Protein 2AUA (pdb70)

Organism: Bacillus cereus (strain ATCC 14579 / DSM 31 / CCUG 7414 / JCM 2152 / NBRC 15305 / NCIMB 9373 / NCTC 2599 / NRRL B-3711) (NCBI:txid226900)

Nearest PDB structures (foldseek):
  2aua-assembly1_A  TM=1.005E+00  e=8.431E-40  Bacillus cereus
  2aua-assembly1_B  TM=9.591E-01  e=1.621E-34  Bacillus cereus
  6d0h-assembly2_C  TM=3.458E-01  e=1.395E+00  Sphingobium sp. YBL2
  4z9d-assembly3_C  TM=3.558E-01  e=2.733E+00  Escherichia coli
  2aua-assembly1_B  TM=1.005E+00  e=6.661E-41  Bacillus cereus

B-factor: mean 50.19, std 7.67, range [24.73, 85.64]

InterPro domains:
  IPR018840 Protein of unknown function DUF2441 [PF10386] (8-194)

CATH classification: 3.20.170.10 (+1 more: 1.10.3800.10)

Radius of gyration: 25.17 Å; Cα contacts (8 Å, |Δi|>4): 762; chains: 2; bounding box: 65×68×76 Å

Structure (mmCIF, N/CA/C/O backbone):
data_2AUA
#
_entry.id   2AUA
#
_cell.length_a   72.222
_cell.length_b   76.640
_cell.length_c   107.503
_cell.angle_alpha   90.00
_cell.angle_beta   90.00
_cell.angle_gamma   90.00
#
_symmetry.space_group_name_H-M   'P 21 21 21'
#
loop_
_entity.id
_entity.type
_entity.pdbx_description
1 polymer 'hypothetical protein'
2 water water
#
loop_
_atom_site.group_PDB
_atom_site.id
_atom_site.type_symbol
_atom_site.label_atom_id
_atom_site.label_alt_id
_atom_site.label_comp_id
_atom_site.label_asym_id
_atom_site.label_entity_id
_atom_site.label_seq_id
_atom_site.pdbx_PDB_ins_code
_atom_site.Cartn_x
_atom_site.Cartn_y
_atom_site.Cartn_z
_atom_site.occupancy
_atom_site.B_iso_or_equiv
_atom_site.auth_seq_id
_atom_site.auth_comp_id
_atom_site.auth_asym_id
_atom_site.auth_atom_id
_atom_site.pdbx_PDB_model_num
ATOM 1 N N . LEU A 1 13 ? -12.694 27.602 31.382 1.00 68.02 -11 LEU A N 1
ATOM 2 C CA . LEU A 1 13 ? -12.839 27.119 32.801 1.00 68.58 -11 LEU A CA 1
ATOM 3 C C . LEU A 1 13 ? -11.814 26.065 33.237 1.00 67.89 -11 LEU A C 1
ATOM 4 O O . LEU A 1 13 ? -11.182 25.406 32.402 1.00 67.73 -11 LEU A O 1
ATOM 9 N N . GLY A 1 14 ? -11.660 25.920 34.555 1.00 67.52 -10 GLY A N 1
ATOM 10 C CA . GLY A 1 14 ? -10.639 25.058 35.140 1.00 67.46 -10 GLY A CA 1
ATOM 11 C C . GLY A 1 14 ? -9.273 25.637 34.811 1.00 67.76 -10 GLY A C 1
ATOM 12 O O . GLY A 1 14 ? -8.244 25.083 35.187 1.00 68.02 -10 GLY A O 1
ATOM 13 N N . THR A 1 15 ? -9.290 26.803 34.170 1.00 67.95 -9 THR A N 1
ATOM 14 C CA . THR A 1 15 ? -8.108 27.445 33.595 1.00 69.04 -9 THR A CA 1
ATOM 15 C C . THR A 1 15 ? -7.540 28.516 34.543 1.00 69.43 -9 THR A C 1
ATOM 16 O O . THR A 1 15 ? -8.205 28.915 35.507 1.00 68.74 -9 THR A O 1
ATOM 20 N N . GLU A 1 16 ? -6.315 28.971 34.287 1.00 70.18 -8 GLU A N 1
ATOM 21 C CA . GLU A 1 16 ? -5.665 29.901 35.220 1.00 71.68 -8 GLU A CA 1
ATOM 22 C C . GLU A 1 16 ? -5.601 31.383 34.851 1.00 72.87 -8 GLU A C 1
ATOM 23 O O . GLU A 1 16 ? -6.105 32.220 35.603 1.00 72.57 -8 GLU A O 1
ATOM 29 N N . ASN A 1 17 ? -4.928 31.724 33.754 1.00 74.90 -7 ASN A N 1
ATOM 30 C CA . ASN A 1 17 ? -4.957 33.108 33.291 1.00 77.41 -7 ASN A CA 1
ATOM 31 C C . ASN A 1 17 ? -6.150 33.391 32.383 1.00 79.01 -7 ASN A C 1
ATOM 32 O O . ASN A 1 17 ? -6.082 33.202 31.168 1.00 79.10 -7 ASN A O 1
ATOM 37 N N . LEU A 1 18 ? -7.266 33.762 33.012 1.00 81.25 -6 LEU A N 1
ATOM 38 C CA . LEU A 1 18 ? -8.497 34.112 32.302 1.00 83.27 -6 LEU A CA 1
ATOM 39 C C .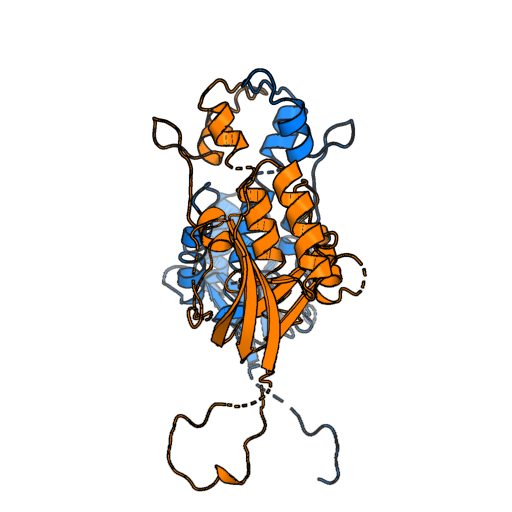 LEU A 1 18 ? -8.428 35.509 31.685 1.00 84.07 -6 LEU A C 1
ATOM 40 O O . LEU A 1 18 ? -9.071 35.770 30.669 1.00 84.59 -6 LEU A O 1
ATOM 45 N N . TYR A 1 19 ? -7.653 36.404 32.300 1.00 84.85 -5 TYR A N 1
ATOM 46 C CA . TYR A 1 19 ? -7.569 37.790 31.836 1.00 85.42 -5 TYR A CA 1
ATOM 47 C C . TYR A 1 19 ? -6.169 38.383 31.989 1.00 85.59 -5 TYR A C 1
ATOM 48 O O . TYR A 1 19 ? -5.946 39.557 31.677 1.00 85.48 -5 TYR A O 1
ATOM 50 N N . ASN A 1 26 ? -9.998 49.577 26.353 1.00 70.65 2 ASN A N 1
ATOM 51 C CA . ASN A 1 26 ? -8.710 49.840 26.995 1.00 70.80 2 ASN A CA 1
ATOM 52 C C . ASN A 1 26 ? -7.611 50.007 25.947 1.00 69.42 2 ASN A C 1
ATOM 53 O O . ASN A 1 26 ? -6.681 50.811 26.114 1.00 70.22 2 ASN A O 1
ATOM 58 N N . GLU A 1 27 ? -7.703 49.199 24.895 1.00 66.84 3 GLU A N 1
ATOM 59 C CA . GLU A 1 27 ? -6.826 49.309 23.745 1.00 64.23 3 GLU A CA 1
ATOM 60 C C . GLU A 1 27 ? -7.658 49.279 22.485 1.00 61.40 3 GLU A C 1
ATOM 61 O O . GLU A 1 27 ? -8.348 48.305 22.219 1.00 60.63 3 GLU A O 1
ATOM 67 N N . THR A 1 28 ? -7.636 50.386 21.752 1.00 58.44 4 THR A N 1
ATOM 68 C CA . THR A 1 28 ? -8.388 50.494 20.514 1.00 54.82 4 THR A CA 1
ATOM 69 C C . THR A 1 28 ? -7.502 50.527 19.283 1.00 51.60 4 THR A C 1
ATOM 70 O O . THR A 1 28 ? -6.288 50.693 19.369 1.00 48.99 4 THR A O 1
ATOM 74 N N . GLU A 1 29 ? -8.145 50.333 18.137 1.00 49.77 5 GLU A N 1
ATOM 75 C CA . GLU A 1 29 ? -7.493 50.390 16.862 1.00 47.91 5 GLU A CA 1
ATOM 76 C C . GLU A 1 29 ? -7.794 51.748 16.267 1.00 47.88 5 GLU A C 1
ATOM 77 O O . GLU A 1 29 ? -8.959 52.174 16.231 1.00 47.52 5 GLU A O 1
ATOM 83 N N . PHE A 1 30 ? -6.755 52.431 15.802 1.00 46.69 6 PHE A N 1
ATOM 84 C CA . PHE A 1 30 ? -6.955 53.743 15.181 1.00 47.21 6 PHE A CA 1
ATOM 85 C C . PHE A 1 30 ? -5.750 54.166 14.345 1.00 46.74 6 PHE A C 1
ATOM 86 O O . PHE A 1 30 ? -4.643 53.652 14.516 1.00 47.29 6 PHE A O 1
ATOM 94 N N . TYR A 1 31 ? -5.962 55.122 13.454 1.00 46.79 7 TYR A N 1
ATOM 95 C CA . TYR A 1 31 ? -4.855 55.714 12.703 1.00 46.64 7 TYR A CA 1
ATOM 96 C C . TYR A 1 31 ? -4.325 57.018 13.325 1.00 47.61 7 TYR A C 1
ATOM 97 O O . TYR A 1 31 ? -5.061 57.767 13.965 1.00 48.97 7 TYR A O 1
ATOM 106 N N . ALA A 1 32 ? -3.048 57.303 13.093 1.00 47.91 8 ALA A N 1
ATOM 107 C CA . ALA A 1 32 ? -2.469 58.576 13.472 1.00 47.51 8 ALA A CA 1
ATOM 108 C C . ALA A 1 32 ? -1.398 58.950 12.446 1.00 47.15 8 ALA A C 1
ATOM 109 O O . ALA A 1 32 ? -1.020 58.139 11.613 1.00 45.76 8 ALA A O 1
ATOM 111 N N . TYR A 1 33 ? -0.973 60.205 12.469 1.00 47.60 9 TYR A N 1
ATOM 112 C CA . TYR A 1 33 ? 0.018 60.709 11.529 1.00 48.58 9 TYR A CA 1
ATOM 113 C C . TYR A 1 33 ? 1.239 61.195 12.285 1.00 48.61 9 TYR A C 1
ATOM 114 O O . TYR A 1 33 ? 1.121 61.734 13.378 1.00 49.00 9 TYR A O 1
ATOM 123 N N . HIS A 1 34 ? 2.415 60.895 11.753 1.00 48.45 10 HIS A N 1
ATOM 124 C CA . HIS A 1 34 ? 3.656 61.160 12.470 1.00 48.25 10 HIS A CA 1
ATOM 125 C C . HIS A 1 34 ? 4.680 61.766 11.534 1.00 47.62 10 HIS A C 1
ATOM 126 O O . HIS A 1 34 ? 4.819 61.348 10.388 1.00 46.77 10 HIS A O 1
ATOM 133 N N . ILE A 1 35 ? 5.329 62.817 12.022 1.00 48.82 11 ILE A N 1
ATOM 134 C CA . ILE A 1 35 ? 6.387 63.526 11.315 1.00 47.78 11 ILE A CA 1
ATOM 135 C C . ILE A 1 35 ? 7.707 62.900 11.707 1.00 47.65 11 ILE A C 1
ATOM 136 O O . ILE A 1 35 ? 8.048 62.867 12.886 1.00 47.92 11 ILE A O 1
ATOM 141 N N . VAL A 1 36 ? 8.415 62.348 10.726 1.00 47.97 12 VAL A N 1
ATOM 142 C CA . VAL A 1 36 ? 9.715 61.717 10.958 1.00 48.01 12 VAL A CA 1
ATOM 143 C C . VAL A 1 36 ? 10.838 62.747 10.827 1.00 49.20 12 VAL A C 1
ATOM 144 O O . VAL A 1 36 ? 10.918 63.460 9.827 1.00 48.67 12 VAL A O 1
ATOM 148 N N . THR A 1 37 ? 11.707 62.814 11.831 1.00 50.33 13 THR A N 1
ATOM 149 C CA . THR A 1 37 ? 12.860 63.716 11.794 1.00 52.03 13 THR A CA 1
ATOM 150 C C . THR A 1 37 ? 14.198 62.995 11.998 1.00 52.86 13 THR A C 1
ATOM 151 O O . THR A 1 37 ? 15.172 63.271 11.302 1.00 52.94 13 THR A O 1
ATOM 155 N N . ARG A 1 38 ? 14.216 62.046 12.930 1.00 54.62 14 ARG A N 1
ATOM 156 C CA . ARG A 1 38 ? 15.436 61.337 13.338 1.00 55.68 14 ARG A CA 1
ATOM 157 C C . ARG A 1 38 ? 15.962 60.411 12.232 1.00 55.75 14 ARG A C 1
ATOM 158 O O . ARG A 1 38 ? 16.967 60.709 11.579 1.00 55.72 14 ARG A O 1
ATOM 166 N N . LYS A 1 39 ? 15.281 59.285 12.032 1.00 55.72 15 LYS A N 1
ATOM 167 C CA . LYS A 1 39 ? 15.691 58.294 11.035 1.00 55.72 15 LYS A CA 1
ATOM 168 C C . LYS A 1 39 ? 14.500 57.770 10.236 1.00 55.58 15 LYS A C 1
ATOM 169 O O . LYS A 1 39 ? 13.458 57.443 10.806 1.00 55.68 15 LYS A O 1
ATOM 175 N N . LYS A 1 40 ? 14.674 57.680 8.919 1.00 55.48 16 LYS A N 1
ATOM 176 C CA . LYS A 1 40 ? 13.611 57.247 8.012 1.00 55.80 16 LYS A CA 1
ATOM 177 C C . LYS A 1 40 ? 12.944 55.920 8.364 1.00 56.05 16 LYS A C 1
ATOM 178 O O . LYS A 1 40 ? 13.608 54.914 8.617 1.00 56.00 16 LYS A O 1
ATOM 192 N N . HIS A 1 42 ? 10.179 52.728 7.437 1.00 53.49 18 HIS A N 1
ATOM 193 C CA . HIS A 1 42 ? 9.702 51.925 6.320 1.00 51.91 18 HIS A CA 1
ATOM 194 C C . HIS A 1 42 ? 8.331 51.343 6.664 1.00 51.31 18 HIS A C 1
ATOM 195 O O . HIS A 1 42 ? 8.002 51.159 7.840 1.00 50.77 18 HIS A O 1
ATOM 202 N N . ILE A 1 43 ? 7.523 51.079 5.640 1.00 50.75 19 ILE A N 1
ATOM 203 C CA . ILE A 1 43 ? 6.209 50.468 5.838 1.00 50.05 19 ILE A CA 1
ATOM 204 C C . ILE A 1 43 ? 6.345 49.090 6.478 1.00 49.61 19 ILE A C 1
ATOM 205 O O . ILE A 1 43 ? 7.184 48.287 6.067 1.00 48.73 19 ILE A O 1
ATOM 210 N N . GLY A 1 44 ? 5.545 48.852 7.516 1.00 49.33 20 GLY A N 1
ATOM 211 C CA . GLY A 1 44 ? 5.544 47.580 8.230 1.00 49.47 20 GLY A CA 1
ATOM 212 C C . GLY A 1 44 ? 6.383 47.619 9.489 1.00 49.69 20 GLY A C 1
ATOM 213 O O . GLY A 1 44 ? 6.498 46.625 10.205 1.00 49.48 20 GLY A O 1
ATOM 214 N N . GLN A 1 45 ? 6.966 48.780 9.759 1.00 50.28 21 GLN A N 1
ATOM 215 C CA . GLN A 1 45 ? 7.838 48.963 10.907 1.00 51.06 21 GLN A CA 1
ATOM 216 C C . GLN A 1 45 ? 7.041 49.063 12.198 1.00 51.70 21 GLN A C 1
ATOM 217 O O . GLN A 1 45 ? 6.028 49.758 12.256 1.00 51.86 21 GLN A O 1
ATOM 231 N N . ILE A 1 47 ? 6.723 50.031 16.288 1.00 54.87 23 ILE A N 1
ATOM 232 C CA . ILE A 1 47 ? 7.233 50.952 17.304 1.00 54.97 23 ILE A CA 1
ATOM 233 C C . ILE A 1 47 ? 6.530 50.662 18.629 1.00 55.02 23 ILE A C 1
ATOM 234 O O . ILE A 1 47 ? 5.396 51.092 18.850 1.00 55.45 23 ILE A O 1
ATOM 239 N N . PRO A 1 48 ? 7.208 49.942 19.517 1.00 54.51 24 PRO A N 1
ATOM 240 C CA . PRO A 1 48 ? 6.575 49.459 20.727 1.00 54.01 24 PRO A CA 1
ATOM 241 C C . PRO A 1 48 ? 6.620 50.431 21.899 1.00 53.64 24 PRO A C 1
ATOM 242 O O . PRO A 1 48 ? 7.695 50.839 22.340 1.00 52.64 24 PRO A O 1
ATOM 246 N N . PHE A 1 49 ? 5.433 50.816 22.355 1.00 53.51 25 PHE A N 1
ATOM 247 C CA . PHE A 1 49 ? 5.263 51.580 23.577 1.00 53.68 25 PHE A CA 1
ATOM 248 C C . PHE A 1 49 ? 4.159 50.911 24.395 1.00 54.29 25 PHE A C 1
ATOM 249 O O . PHE A 1 49 ? 3.200 51.560 24.820 1.00 54.62 25 PHE A O 1
ATOM 257 N N . ASN A 1 50 ? 4.304 49.603 24.607 1.00 54.73 26 ASN A N 1
ATOM 258 C CA . ASN A 1 50 ? 3.322 48.817 25.362 1.00 54.77 26 ASN A CA 1
ATOM 259 C C . ASN A 1 50 ? 3.861 48.322 26.696 1.00 54.72 26 ASN A C 1
ATOM 260 O O . ASN A 1 50 ? 3.104 47.890 27.566 1.00 54.51 26 ASN A O 1
ATOM 265 N N . LYS A 1 51 ? 5.175 48.405 26.865 1.00 55.18 27 LYS A N 1
ATOM 266 C CA . LYS A 1 51 ? 5.813 47.929 28.086 1.00 54.79 27 LYS A CA 1
ATOM 267 C C . LYS A 1 51 ? 6.616 49.031 28.780 1.00 54.50 27 LYS A C 1
ATOM 268 O O . LYS A 1 51 ? 7.689 48.796 29.340 1.00 53.76 27 LYS A O 1
ATOM 274 N N . ASN A 1 52 ? 6.072 50.243 28.721 1.00 54.63 28 ASN A N 1
ATOM 275 C CA . ASN A 1 52 ? 6.637 51.399 29.410 1.00 54.79 28 ASN A CA 1
ATOM 276 C C . ASN A 1 52 ? 8.036 51.777 28.907 1.00 54.24 28 ASN A C 1
ATOM 277 O O . ASN A 1 52 ? 8.869 52.276 29.678 1.00 54.06 28 ASN A O 1
ATOM 282 N N . GLN A 1 53 ? 8.301 51.511 27.625 1.00 53.32 29 GLN A N 1
ATOM 283 C CA . GLN A 1 53 ? 9.586 51.860 27.018 1.00 52.22 29 GLN A CA 1
ATOM 284 C C . GLN A 1 53 ? 9.815 53.366 27.131 1.00 51.86 29 GLN A C 1
ATOM 285 O O . GLN A 1 53 ? 8.877 54.158 26.949 1.00 52.07 29 GLN A O 1
ATOM 291 N N . HIS A 1 54 ? 11.029 53.760 27.511 1.00 50.41 30 HIS A N 1
ATOM 292 C CA . HIS A 1 54 ? 11.359 55.183 27.566 1.00 50.12 30 HIS A CA 1
ATOM 293 C C . HIS A 1 54 ? 11.509 55.740 26.148 1.00 49.48 30 HIS A C 1
ATOM 294 O O . HIS A 1 54 ? 12.020 55.053 25.248 1.00 48.22 30 HIS A O 1
ATOM 301 N N . ASN A 1 55 ? 11.071 56.982 25.961 1.00 47.19 31 ASN A N 1
ATOM 302 C CA . ASN A 1 55 ? 11.249 57.653 24.694 1.00 46.53 31 ASN A CA 1
ATOM 303 C C . ASN A 1 55 ? 12.442 58.639 24.686 1.00 47.71 31 ASN A C 1
ATOM 304 O O . ASN A 1 55 ? 13.188 58.762 25.671 1.00 48.65 31 ASN A O 1
ATOM 309 N N . THR A 1 56 ? 12.629 59.310 23.557 1.00 47.38 32 THR A N 1
ATOM 310 C CA . THR A 1 56 ? 13.700 60.276 23.375 1.00 46.81 32 THR A CA 1
ATOM 311 C C . THR A 1 56 ? 13.583 61.433 24.365 1.00 47.03 32 THR A C 1
ATOM 312 O O . THR A 1 56 ? 14.585 61.891 24.900 1.00 47.55 32 THR A O 1
ATOM 316 N N . LEU A 1 57 ? 12.358 61.856 24.665 1.00 46.91 33 LEU A N 1
ATOM 317 C CA . LEU A 1 57 ? 12.138 62.930 25.625 1.00 47.25 33 LEU A CA 1
ATOM 318 C C . LEU A 1 57 ? 12.648 62.543 27.029 1.00 46.91 33 LEU A C 1
ATOM 319 O O . LEU A 1 57 ? 13.238 63.361 27.748 1.00 46.46 33 LEU A O 1
ATOM 324 N N . TYR A 1 58 ? 12.341 61.324 27.449 1.00 46.26 34 TYR A N 1
ATOM 325 C CA . TYR A 1 58 ? 12.877 60.806 28.693 1.00 46.70 34 TYR A CA 1
ATOM 326 C C . TYR A 1 58 ? 14.421 60.760 28.740 1.00 46.31 34 TYR A C 1
ATOM 327 O O . TYR A 1 58 ? 15.034 61.262 29.679 1.00 45.47 34 TYR A O 1
ATOM 336 N N . HIS A 1 59 ? 15.044 60.146 27.741 1.00 45.85 35 HIS A N 1
ATOM 337 C CA . HIS A 1 59 ? 16.507 60.093 27.708 1.00 47.11 35 HIS A CA 1
ATOM 338 C C . HIS A 1 59 ? 17.126 61.482 27.814 1.00 47.39 35 HIS A C 1
ATOM 339 O O . HIS A 1 59 ? 18.086 61.685 28.572 1.00 47.36 35 HIS A O 1
ATOM 351 N N . PHE A 1 60 ? 16.525 62.447 27.112 1.00 47.67 36 PHE A N 1
ATOM 352 C CA . PHE A 1 60 ? 17.054 63.806 27.044 1.00 48.34 36 PHE A CA 1
ATOM 353 C C . PHE A 1 60 ? 16.951 64.624 28.326 1.00 47.41 36 PHE A C 1
ATOM 354 O O . PHE A 1 60 ? 17.881 65.328 28.690 1.00 48.52 36 PHE A O 1
ATOM 362 N N . PHE A 1 61 ? 15.812 64.584 28.989 1.00 46.14 37 PHE A N 1
ATOM 363 C CA . PHE A 1 61 ? 15.653 65.384 30.199 1.00 45.52 37 PHE A CA 1
ATOM 364 C C . PHE A 1 61 ? 15.989 64.630 31.485 1.00 45.49 37 PHE A C 1
ATOM 365 O O . PHE A 1 61 ? 16.341 65.262 32.481 1.00 46.10 37 PHE A O 1
ATOM 373 N N . PHE A 1 62 ? 15.908 63.295 31.460 1.00 43.76 38 PHE A N 1
ATOM 374 C CA . PHE A 1 62 ? 16.178 62.473 32.661 1.00 44.80 38 PHE A CA 1
ATOM 375 C C . PHE A 1 62 ? 17.576 61.827 32.738 1.00 45.36 38 PHE A C 1
ATOM 376 O O . PHE A 1 62 ? 18.056 61.553 33.810 1.00 45.38 38 PHE A O 1
ATOM 384 N N . GLU A 1 63 ? 18.207 61.552 31.612 1.00 48.00 39 GLU A N 1
ATOM 385 C CA . GLU A 1 63 ? 19.478 60.827 31.650 1.00 51.63 39 GLU A CA 1
ATOM 386 C C . GLU A 1 63 ? 20.724 61.662 31.393 1.00 52.51 39 GLU A C 1
ATOM 387 O O . GLU A 1 63 ? 21.755 61.446 32.029 1.00 53.15 39 GLU A O 1
ATOM 393 N N . ARG A 1 64 ? 20.642 62.598 30.462 1.00 53.27 40 ARG A N 1
ATOM 394 C CA A ARG A 1 64 ? 21.821 63.380 30.136 0.50 54.59 40 ARG A CA 1
ATOM 395 C CA B ARG A 1 64 ? 21.785 63.435 30.106 0.50 54.36 40 ARG A CA 1
ATOM 396 C C . ARG A 1 64 ? 22.122 64.394 31.238 1.00 54.92 40 ARG A C 1
ATOM 397 O O . ARG A 1 64 ? 21.282 64.662 32.114 1.00 55.61 40 ARG A O 1
ATOM 412 N N . GLU A 1 65 ? 23.347 64.899 31.226 1.00 55.07 41 GLU A N 1
ATOM 413 C CA . GLU A 1 65 ? 23.761 65.940 32.152 1.00 55.36 41 GLU A CA 1
ATOM 414 C C . GLU A 1 65 ? 24.984 66.623 31.574 1.00 54.90 41 GLU A C 1
ATOM 415 O O . GLU A 1 65 ? 25.585 66.110 30.639 1.00 54.50 41 GLU A O 1
ATOM 421 N N . GLN A 1 66 ? 25.296 67.809 32.096 1.00 54.80 42 GLN A N 1
ATOM 422 C CA . GLN A 1 66 ? 26.485 68.560 31.721 1.00 54.13 42 GLN A CA 1
ATOM 423 C C . GLN A 1 66 ? 27.278 68.817 32.993 1.00 52.22 42 GLN A C 1
ATOM 424 O O . GLN A 1 66 ? 26.714 69.134 34.038 1.00 52.55 42 GLN A O 1
ATOM 430 N N . LEU A 1 67 ? 28.589 68.650 32.924 1.00 49.96 43 LEU A N 1
ATOM 431 C CA . LEU A 1 67 ? 29.421 68.872 34.090 1.00 48.31 43 LEU A CA 1
ATOM 432 C C . LEU A 1 67 ? 30.519 69.800 33.651 1.00 47.66 43 LEU A C 1
ATOM 433 O O . LEU A 1 67 ? 30.793 69.914 32.458 1.00 49.00 43 LEU A O 1
ATOM 438 N N . ASN A 1 68 ? 31.125 70.521 34.579 1.00 46.63 44 ASN A N 1
ATOM 439 C CA . ASN A 1 68 ? 32.287 71.320 34.183 1.00 44.65 44 ASN A CA 1
ATOM 440 C C . ASN A 1 68 ? 33.488 70.377 34.017 1.00 44.69 44 ASN A C 1
ATOM 441 O O . ASN A 1 68 ? 33.341 69.153 34.172 1.00 44.84 44 ASN A O 1
ATOM 446 N N . ALA A 1 69 ? 34.640 70.927 33.651 1.00 45.01 45 ALA A N 1
ATOM 447 C CA . ALA A 1 69 ? 35.877 70.151 33.458 1.00 45.61 45 ALA A CA 1
ATOM 448 C C . ALA A 1 69 ? 36.352 69.343 34.684 1.00 45.58 45 ALA A C 1
ATOM 449 O O . ALA A 1 69 ? 37.134 68.404 34.541 1.00 45.81 45 ALA A O 1
ATOM 451 N N . ASN A 1 70 ? 35.902 69.726 35.874 1.00 45.12 46 ASN A N 1
ATOM 452 C CA . ASN A 1 70 ? 36.292 69.045 37.108 1.00 45.72 46 ASN A CA 1
ATOM 453 C C . ASN A 1 70 ? 35.287 67.976 37.535 1.00 45.50 46 ASN A C 1
ATOM 454 O O . ASN A 1 70 ? 35.461 67.333 38.569 1.00 45.25 46 ASN A O 1
ATOM 459 N N . GLY A 1 71 ? 34.226 67.832 36.740 1.00 45.12 47 GLY A N 1
ATOM 460 C CA . GLY A 1 71 ? 33.183 66.834 36.958 1.00 44.48 47 GLY A CA 1
ATOM 461 C C . GLY A 1 71 ? 32.103 67.283 37.917 1.00 44.05 47 GLY A C 1
ATOM 462 O O . GLY A 1 71 ? 31.476 66.464 38.575 1.00 43.58 47 GLY A O 1
ATOM 463 N N . GLU A 1 72 ? 31.926 68.590 38.054 1.00 43.47 48 GLU A N 1
ATOM 464 C CA . GLU A 1 72 ? 30.919 69.106 38.967 1.00 42.75 48 GLU A CA 1
ATOM 465 C C . GLU A 1 72 ? 29.644 69.490 38.222 1.00 43.22 48 GLU A C 1
ATOM 466 O O . GLU A 1 72 ? 29.696 70.005 37.094 1.00 43.37 48 GLU A O 1
ATOM 472 N N . ASP A 1 73 ? 28.502 69.264 38.865 1.00 44.10 49 ASP A N 1
ATOM 473 C CA . ASP A 1 73 ? 27.217 69.629 38.282 1.00 44.88 49 ASP A CA 1
ATOM 474 C C . ASP A 1 73 ? 26.779 70.997 38.774 1.00 44.57 49 ASP A C 1
ATOM 475 O O . ASP A 1 73 ? 27.424 71.571 39.660 1.00 44.57 49 ASP A O 1
ATOM 480 N N . GLY A 1 74 ? 25.681 71.509 38.210 1.00 44.16 50 GLY A N 1
ATOM 481 C CA . GLY A 1 74 ? 25.173 72.840 38.560 1.00 42.72 50 GLY A CA 1
ATOM 482 C C . GLY A 1 74 ? 24.978 73.094 40.041 1.00 43.53 50 GLY A C 1
ATOM 483 O O . GLY A 1 74 ? 25.312 74.173 40.535 1.00 43.86 50 GLY A O 1
ATOM 484 N N . ILE A 1 75 ? 24.424 72.108 40.755 1.00 44.42 51 ILE A N 1
ATOM 485 C CA . ILE A 1 75 ? 24.170 72.234 42.185 1.00 43.79 51 ILE A CA 1
ATOM 486 C C . ILE A 1 75 ? 25.485 72.399 42.933 1.00 42.87 51 ILE A C 1
ATOM 487 O O . ILE A 1 75 ? 25.604 73.244 43.813 1.00 42.15 51 ILE A O 1
ATOM 492 N N . GLN A 1 76 ? 26.467 71.577 42.569 1.00 43.56 52 GLN A N 1
ATOM 493 C CA . GLN A 1 76 ? 27.786 71.576 43.209 1.00 42.63 52 GLN A CA 1
ATOM 494 C C . GLN A 1 76 ? 28.509 72.895 42.983 1.00 42.54 52 GLN A C 1
ATOM 495 O O . GLN A 1 76 ? 29.069 73.474 43.918 1.00 42.85 52 GLN A O 1
ATOM 501 N N . ILE A 1 77 ? 28.496 73.365 41.738 1.00 42.91 53 ILE A N 1
ATOM 502 C CA . ILE A 1 77 ? 29.088 74.655 41.370 1.00 43.10 53 ILE A CA 1
ATOM 503 C C . ILE A 1 77 ? 28.430 75.846 42.086 1.00 44.06 53 ILE A C 1
ATOM 504 O O . ILE A 1 77 ? 29.128 76.709 42.597 1.00 42.46 53 ILE A O 1
ATOM 509 N N . LEU A 1 78 ? 27.095 75.888 42.123 1.00 45.02 54 LEU A N 1
ATOM 510 C CA . LEU A 1 78 ? 26.378 76.961 42.832 1.00 46.68 54 LEU A CA 1
ATOM 511 C C . LEU A 1 78 ? 26.742 77.037 44.308 1.00 47.21 54 LEU A C 1
ATOM 512 O O . LEU A 1 78 ? 26.977 78.119 44.851 1.00 47.54 54 LEU A O 1
ATOM 517 N N . ASN A 1 79 ? 26.765 75.886 44.963 1.00 48.26 55 ASN A N 1
ATOM 518 C CA . ASN A 1 79 ? 27.113 75.831 46.380 1.00 49.23 55 ASN A CA 1
ATOM 519 C C . ASN A 1 79 ? 28.585 76.099 46.681 1.00 49.37 55 ASN A C 1
ATOM 520 O O . ASN A 1 79 ? 28.911 76.619 47.754 1.00 50.27 55 ASN A O 1
ATOM 525 N N . ASN A 1 80 ? 29.480 75.721 45.762 1.00 49.30 56 ASN A N 1
ATOM 526 C CA . ASN A 1 80 ? 30.914 76.031 45.910 1.00 48.30 56 ASN A CA 1
ATOM 527 C C . ASN A 1 80 ? 31.172 77.514 45.803 1.00 47.51 56 ASN A C 1
ATOM 528 O O . ASN A 1 80 ? 32.163 78.005 46.318 1.00 47.80 56 ASN A O 1
ATOM 533 N N . HIS A 1 81 ? 30.311 78.213 45.076 1.00 47.79 57 HIS A N 1
ATOM 534 C CA . HIS A 1 81 ? 30.537 79.622 44.779 1.00 48.61 57 HIS A CA 1
ATOM 535 C C . HIS A 1 81 ? 29.716 80.594 45.616 1.00 49.18 57 HIS A C 1
ATOM 536 O O . HIS A 1 81 ? 29.953 81.798 45.598 1.00 48.98 57 HIS A O 1
ATOM 543 N N . TYR A 1 82 ? 28.740 80.075 46.346 1.00 50.40 58 TYR A N 1
ATOM 544 C CA . TYR A 1 82 ? 27.939 80.935 47.193 1.00 51.17 58 TYR A CA 1
ATOM 545 C C . TYR A 1 82 ? 28.689 81.177 48.491 1.00 51.99 58 TYR A C 1
ATOM 546 O O . TYR A 1 82 ? 28.701 80.341 49.384 1.00 51.29 58 TYR A O 1
ATOM 555 N N . LYS A 1 83 ? 29.340 82.324 48.567 1.00 54.44 59 LYS A N 1
ATOM 556 C CA . LYS A 1 83 ? 30.142 82.673 49.726 1.00 57.55 59 LYS A CA 1
ATOM 557 C C . LYS A 1 83 ? 30.140 84.175 49.868 1.00 57.68 59 LYS A C 1
ATOM 558 O O . LYS A 1 83 ? 30.201 84.898 48.868 1.00 57.79 59 LYS A O 1
ATOM 564 N N . ASN A 1 84 ? 30.039 84.635 51.114 1.00 58.79 60 ASN A N 1
ATOM 565 C CA . ASN A 1 84 ? 29.927 86.058 51.408 1.00 59.28 60 ASN A CA 1
ATOM 566 C C . ASN A 1 84 ? 28.678 86.634 50.760 1.00 58.97 60 ASN A C 1
ATOM 567 O O . ASN A 1 84 ? 28.696 87.738 50.203 1.00 59.03 60 ASN A O 1
ATOM 572 N N . ASP A 1 85 ? 27.597 85.861 50.899 1.00 58.68 61 ASP A N 1
ATOM 573 C CA A ASP A 1 85 ? 26.297 86.129 50.285 0.50 58.35 61 ASP A CA 1
ATOM 574 C CA B ASP A 1 85 ? 26.290 86.174 50.312 0.50 58.56 61 ASP A CA 1
ATOM 575 C C . ASP A 1 85 ? 26.349 86.751 48.887 1.00 58.24 61 ASP A C 1
ATOM 576 O O . ASP A 1 85 ? 25.501 87.557 48.494 1.00 59.10 61 ASP A O 1
ATOM 585 N N . GLU A 1 86 ? 27.325 86.296 48.111 1.00 56.90 62 GLU A N 1
ATOM 586 C CA . GLU A 1 86 ? 27.527 86.754 46.759 1.00 55.11 62 GLU A CA 1
ATOM 587 C C . GLU A 1 86 ? 27.712 85.518 45.901 1.00 53.64 62 GLU A C 1
ATOM 588 O O . GLU A 1 86 ? 28.228 84.513 46.372 1.00 53.74 62 GLU A O 1
ATOM 594 N N . LEU A 1 87 ? 27.276 85.587 44.649 1.00 52.22 63 LEU A N 1
ATOM 595 C CA . LEU A 1 87 ? 27.425 84.481 43.711 1.00 50.74 63 LEU A CA 1
ATOM 596 C C . LEU A 1 87 ? 28.051 84.987 42.396 1.00 51.04 63 LEU A C 1
ATOM 597 O O . LEU A 1 87 ? 27.366 85.581 41.561 1.00 51.46 63 LEU A O 1
ATOM 602 N N . HIS A 1 88 ? 29.369 84.814 42.264 1.00 50.65 64 HIS A N 1
ATOM 603 C CA A HIS A 1 88 ? 30.100 85.223 41.069 0.50 50.33 64 HIS A CA 1
ATOM 604 C CA B HIS A 1 88 ? 30.109 85.224 41.068 0.50 50.18 64 HIS A CA 1
ATOM 605 C C . HIS A 1 88 ? 30.638 84.009 40.321 1.00 49.94 64 HIS A C 1
ATOM 606 O O . HIS A 1 88 ? 31.666 83.438 40.696 1.00 49.94 64 HIS A O 1
ATOM 619 N N . ILE A 1 89 ? 29.940 83.627 39.260 1.00 49.72 65 ILE A N 1
ATOM 620 C CA . ILE A 1 89 ? 30.312 82.480 38.452 1.00 49.71 65 ILE A CA 1
ATOM 621 C C . ILE A 1 89 ? 30.621 82.964 37.039 1.00 49.62 65 ILE A C 1
ATOM 622 O O . ILE A 1 89 ? 30.001 83.915 36.547 1.00 48.83 65 ILE A O 1
ATOM 627 N N . ASN A 1 90 ? 31.556 82.288 36.376 1.00 48.86 66 ASN A N 1
ATOM 628 C CA . ASN A 1 90 ? 31.989 82.700 35.052 1.00 48.93 66 ASN A CA 1
ATOM 629 C C . ASN A 1 90 ? 32.204 81.554 34.080 1.00 48.15 66 ASN A C 1
ATOM 630 O O . ASN A 1 90 ? 32.391 80.419 34.488 1.00 47.72 66 ASN A O 1
ATOM 635 N N . ASN A 1 91 ? 32.165 81.883 32.788 1.00 48.11 67 ASN A N 1
ATOM 636 C CA . ASN A 1 91 ? 32.564 80.978 31.710 1.00 48.13 67 ASN A CA 1
ATOM 637 C C . ASN A 1 91 ? 31.891 79.608 31.744 1.00 47.63 67 ASN A C 1
ATOM 638 O O . ASN A 1 91 ? 30.661 79.513 31.767 1.00 48.01 67 ASN A O 1
ATOM 643 N N . GLU A 1 92 ? 32.688 78.543 31.734 1.00 47.37 68 GLU A N 1
ATOM 644 C CA . GLU A 1 92 ? 32.106 77.206 31.784 1.00 47.66 68 GLU A CA 1
ATOM 645 C C . GLU A 1 92 ? 31.251 76.963 33.020 1.00 45.91 68 GLU A C 1
ATOM 646 O O . GLU A 1 92 ? 30.214 76.323 32.917 1.00 45.73 68 GLU A O 1
ATOM 652 N N . ASN A 1 93 ? 31.706 77.416 34.189 1.00 45.00 69 ASN A N 1
ATOM 653 C CA . ASN A 1 93 ? 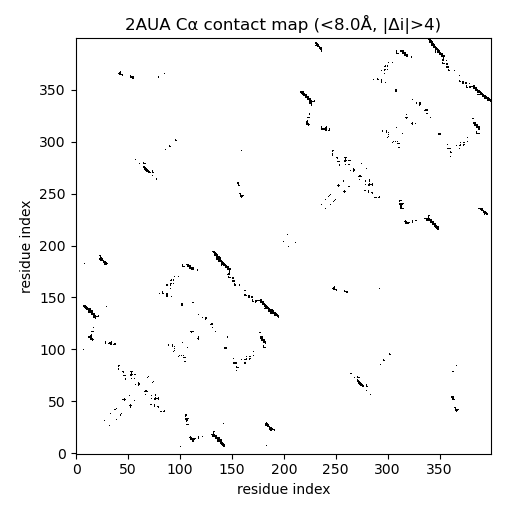30.921 77.259 35.422 1.00 43.73 69 ASN A CA 1
ATOM 654 C C . ASN A 1 93 ? 29.497 77.839 35.336 1.00 43.75 69 ASN A C 1
ATOM 655 O O . ASN A 1 93 ? 28.537 77.146 35.676 1.00 43.69 69 ASN A O 1
ATOM 660 N N . ALA A 1 94 ? 29.373 79.087 34.856 1.00 43.16 70 ALA A N 1
ATOM 661 C CA . ALA A 1 94 ? 28.070 79.727 34.607 1.00 43.27 70 ALA A CA 1
ATOM 662 C C . ALA A 1 94 ? 27.258 78.949 33.567 1.00 44.21 70 ALA A C 1
ATOM 663 O O . ALA A 1 94 ? 26.039 78.764 33.711 1.00 44.18 70 ALA A O 1
ATOM 665 N N . LYS A 1 95 ? 27.934 78.507 32.508 1.00 44.87 71 LYS A N 1
ATOM 666 C CA . LYS A 1 95 ? 27.283 77.719 31.469 1.00 45.56 71 LYS A CA 1
ATOM 667 C C . LYS A 1 95 ? 26.684 76.439 32.023 1.00 44.47 71 LYS A C 1
ATOM 668 O O . LYS A 1 95 ? 25.589 76.042 31.633 1.00 43.41 71 LYS A O 1
ATOM 674 N N . VAL A 1 96 ? 27.430 75.760 32.896 1.00 44.22 72 VAL A N 1
ATOM 675 C CA . VAL A 1 96 ? 26.962 74.508 33.490 1.00 43.37 72 VAL A CA 1
ATOM 676 C C . VAL A 1 96 ? 25.794 74.769 34.447 1.00 43.34 72 VAL A C 1
ATOM 677 O O . VAL A 1 96 ? 24.854 73.995 34.513 1.00 42.65 72 VAL A O 1
ATOM 681 N N . VAL A 1 97 ? 25.869 75.848 35.215 1.00 43.83 73 VAL A N 1
ATOM 682 C CA . VAL A 1 97 ? 24.782 76.170 36.128 1.00 44.57 73 VAL A CA 1
ATOM 683 C C . VAL A 1 97 ? 23.467 76.458 35.379 1.00 45.40 73 VAL A C 1
ATOM 684 O O . VAL A 1 97 ? 22.402 75.930 35.747 1.00 46.56 73 VAL A O 1
ATOM 688 N N . ILE A 1 98 ? 23.543 77.241 34.304 1.00 44.82 74 ILE A N 1
ATOM 689 C CA . ILE A 1 98 ? 22.349 77.607 33.556 1.00 44.50 74 ILE A CA 1
ATOM 690 C C . ILE A 1 98 ? 21.761 76.393 32.844 1.00 45.34 74 ILE A C 1
ATOM 691 O O . ILE A 1 98 ? 20.532 76.152 32.906 1.00 45.07 74 ILE A O 1
ATOM 696 N N . SER A 1 99 ? 22.629 75.610 32.201 1.00 45.34 75 SER A N 1
ATOM 697 C CA . SER A 1 99 ? 22.182 74.409 31.489 1.00 46.89 75 SER A CA 1
ATOM 698 C C . SER A 1 99 ? 21.564 73.466 32.486 1.00 47.52 75 SER A C 1
ATOM 699 O O . SER A 1 99 ? 20.580 72.809 32.179 1.00 49.53 75 SER A O 1
ATOM 702 N N . TYR A 1 100 ? 22.168 73.350 33.663 1.00 46.78 76 TYR A N 1
ATOM 703 C CA . TYR A 1 100 ? 21.604 72.476 34.684 1.00 47.51 76 TYR A CA 1
ATOM 704 C C . TYR A 1 100 ? 20.186 72.933 35.070 1.00 47.34 76 TYR A C 1
ATOM 705 O O . TYR A 1 100 ? 19.285 72.119 35.190 1.00 46.44 76 TYR A O 1
ATOM 722 N N . ASP A 1 102 ? 18.045 74.896 33.302 1.00 48.49 78 ASP A N 1
ATOM 723 C CA . ASP A 1 102 ? 17.147 74.648 32.164 1.00 49.53 78 ASP A CA 1
ATOM 724 C C . ASP A 1 102 ? 16.721 73.184 32.053 1.00 48.01 78 ASP A C 1
ATOM 725 O O . ASP A 1 102 ? 15.560 72.889 31.779 1.00 47.04 78 ASP A O 1
ATOM 730 N N . GLN A 1 103 ? 17.665 72.261 32.191 1.00 48.52 79 GLN A N 1
ATOM 731 C CA . GLN A 1 103 ? 17.320 70.849 32.092 1.00 49.09 79 GLN A CA 1
ATOM 732 C C . GLN A 1 103 ? 16.417 70.386 33.221 1.00 48.32 79 GLN A C 1
ATOM 733 O O . GLN A 1 103 ? 15.469 69.612 33.009 1.00 49.54 79 GLN A O 1
ATOM 739 N N . THR A 1 104 ? 16.741 70.822 34.429 1.00 46.44 80 THR A N 1
ATOM 740 C CA . THR A 1 104 ? 16.047 70.365 35.621 1.00 46.81 80 THR A CA 1
ATOM 741 C C . THR A 1 104 ? 14.622 70.898 35.741 1.00 46.29 80 THR A C 1
ATOM 742 O O . THR A 1 104 ? 13.734 70.182 36.223 1.00 45.19 80 THR A O 1
ATOM 746 N N . ILE A 1 105 ? 14.407 72.150 35.338 1.00 45.10 81 ILE A N 1
ATOM 747 C CA . ILE A 1 105 ? 13.066 72.689 35.371 1.00 47.51 81 ILE A CA 1
ATOM 748 C C . ILE A 1 105 ? 12.182 71.962 34.365 1.00 47.48 81 ILE A C 1
ATOM 749 O O . ILE A 1 105 ? 11.002 71.700 34.630 1.00 47.42 8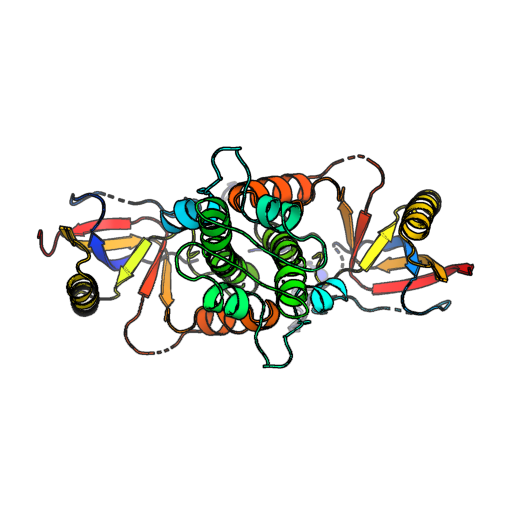1 ILE A O 1
ATOM 754 N N . ARG A 1 106 ? 12.792 71.558 33.258 1.00 47.72 82 ARG A N 1
ATOM 755 C CA . ARG A 1 106 ? 12.113 70.785 32.228 1.00 48.02 82 ARG A CA 1
ATOM 756 C C . ARG A 1 106 ? 11.895 69.347 32.676 1.00 47.42 82 ARG A C 1
ATOM 757 O O . ARG A 1 106 ? 10.862 68.785 32.387 1.00 46.99 82 ARG A O 1
ATOM 765 N N . ALA A 1 107 ? 12.867 68.742 33.371 1.00 46.55 83 ALA A N 1
ATOM 766 C CA . ALA A 1 107 ? 12.658 67.417 33.955 1.00 44.96 83 ALA A CA 1
ATOM 767 C C . ALA A 1 107 ? 11.572 67.432 35.032 1.00 44.62 83 ALA A C 1
ATOM 768 O O . ALA A 1 107 ? 10.760 66.495 35.117 1.00 42.86 83 ALA A O 1
ATOM 770 N N . ALA A 1 108 ? 11.575 68.476 35.869 1.00 44.25 84 ALA A N 1
ATOM 771 C CA . ALA A 1 108 ? 10.559 68.628 36.904 1.00 43.99 84 ALA A CA 1
ATOM 772 C C . ALA A 1 108 ? 9.182 68.721 36.282 1.00 45.18 84 ALA A C 1
ATOM 773 O O . ALA A 1 108 ? 8.230 68.144 36.793 1.00 46.90 84 ALA A O 1
ATOM 775 N N . ARG A 1 109 ? 9.075 69.451 35.179 1.00 46.98 85 ARG A N 1
ATOM 776 C CA . ARG A 1 109 ? 7.827 69.554 34.435 1.00 48.20 85 ARG A CA 1
ATOM 777 C C . ARG A 1 109 ? 7.263 68.182 34.093 1.00 48.09 85 ARG A C 1
ATOM 778 O O . ARG A 1 109 ? 6.104 67.905 34.398 1.00 48.58 85 ARG A O 1
ATOM 786 N N . GLU A 1 110 ? 8.064 67.361 33.399 1.00 47.13 86 GLU A N 1
ATOM 787 C CA . GLU A 1 110 ? 7.655 66.025 33.012 1.00 47.80 86 GLU A CA 1
ATOM 788 C C . GLU A 1 110 ? 7.364 65.105 34.199 1.00 48.36 86 GLU A C 1
ATOM 789 O O . GLU A 1 110 ? 6.423 64.325 34.142 1.00 47.60 86 GLU A O 1
ATOM 795 N N . THR A 1 111 ? 8.118 65.263 35.296 1.00 47.95 87 THR A N 1
ATOM 796 C CA . THR A 1 111 ? 7.915 64.463 36.510 1.00 46.22 87 THR A CA 1
ATOM 797 C C . THR A 1 111 ? 6.586 64.799 37.218 1.00 46.32 87 THR A C 1
ATOM 798 O O . THR A 1 111 ? 5.856 63.897 37.637 1.00 46.39 87 THR A O 1
ATOM 802 N N . ILE A 1 112 ? 6.279 66.093 37.339 1.00 46.52 88 ILE A N 1
ATOM 803 C CA . ILE A 1 112 ? 5.011 66.563 37.901 1.00 45.80 88 ILE A CA 1
ATOM 804 C C . ILE A 1 112 ? 3.822 66.124 37.052 1.00 46.27 88 ILE A C 1
ATOM 805 O O . ILE A 1 112 ? 2.840 65.633 37.575 1.00 47.19 88 ILE A O 1
ATOM 810 N N . VAL A 1 113 ? 3.918 66.328 35.743 1.00 45.75 89 VAL A N 1
ATOM 811 C CA . VAL A 1 113 ? 2.898 65.880 34.799 1.00 45.87 89 VAL A CA 1
ATOM 812 C C . VAL A 1 113 ? 2.679 64.358 34.857 1.00 44.73 89 VAL A C 1
ATOM 813 O O . VAL A 1 113 ? 1.541 63.901 34.842 1.00 45.45 89 VAL A O 1
ATOM 817 N N . GLU A 1 114 ? 3.754 63.591 35.005 1.00 43.62 90 GLU A N 1
ATOM 818 C CA . GLU A 1 114 ? 3.661 62.152 35.072 1.00 43.98 90 GLU A CA 1
ATOM 819 C C . GLU A 1 114 ? 3.029 61.733 36.390 1.00 46.24 90 GLU A C 1
ATOM 820 O O . GLU A 1 114 ? 2.127 60.891 36.425 1.00 47.45 90 GLU A O 1
ATOM 834 N N . VAL A 1 116 ? 0.901 63.527 38.112 1.00 46.16 92 VAL A N 1
ATOM 835 C CA . VAL A 1 116 ? -0.522 63.838 37.991 1.00 45.07 92 VAL A CA 1
ATOM 836 C C . VAL A 1 116 ? -1.294 62.783 37.166 1.00 45.66 92 VAL A C 1
ATOM 837 O O . VAL A 1 116 ? -2.364 62.328 37.553 1.00 46.17 92 VAL A O 1
ATOM 841 N N . ARG A 1 117 ? -0.686 62.309 36.091 1.00 46.49 93 ARG A N 1
ATOM 842 C CA . ARG A 1 117 ? -1.298 61.292 35.264 1.00 4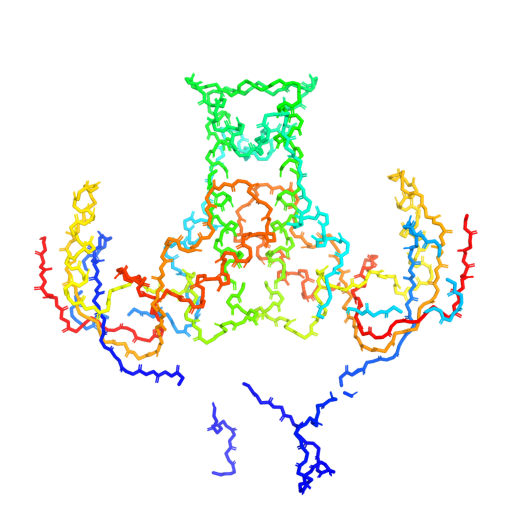4.80 93 ARG A CA 1
ATOM 843 C C . ARG A 1 117 ? -1.496 60.025 36.082 1.00 44.88 93 ARG A C 1
ATOM 844 O O . ARG A 1 117 ? -2.566 59.438 36.063 1.00 43.36 93 ARG A O 1
ATOM 852 N N . LEU A 1 118 ? -0.492 59.640 36.864 1.00 45.59 94 LEU A N 1
ATOM 853 C CA . LEU A 1 118 ? -0.629 58.444 37.691 1.00 47.93 94 LEU A CA 1
ATOM 854 C C . LEU A 1 118 ? -1.721 58.574 38.761 1.00 49.55 94 LEU A C 1
ATOM 855 O O . LEU A 1 118 ? -2.400 57.597 39.082 1.00 50.14 94 LEU A O 1
ATOM 860 N N . GLN A 1 119 ? -1.893 59.784 39.296 1.00 50.42 95 GLN A N 1
ATOM 861 C CA . GLN A 1 119 ? -2.921 60.061 40.282 1.00 52.21 95 GLN A CA 1
ATOM 862 C C . GLN A 1 119 ? -4.352 60.101 39.735 1.00 52.26 95 GLN A C 1
ATOM 863 O O . GLN A 1 119 ? -5.272 59.620 40.376 1.00 51.28 95 GLN A O 1
ATOM 869 N N . GLU A 1 120 ? -4.551 60.783 38.612 1.00 52.95 96 GLU A N 1
ATOM 870 C CA . GLU A 1 120 ? -5.908 61.111 38.187 1.00 54.10 96 GLU A CA 1
ATOM 871 C C . GLU A 1 120 ? -6.255 60.709 36.772 1.00 53.45 96 GLU A C 1
ATOM 872 O O . GLU A 1 120 ? -7.424 60.731 36.417 1.00 53.64 96 GLU A O 1
ATOM 878 N N . PHE A 1 121 ? -5.254 60.398 35.954 1.00 52.63 97 PHE A N 1
ATOM 879 C CA . PHE A 1 121 ? -5.504 60.043 34.554 1.00 52.61 97 PHE A CA 1
ATOM 880 C C . PHE A 1 121 ? -4.699 58.825 34.102 1.00 52.19 97 PHE A C 1
ATOM 881 O O . PHE A 1 121 ? -4.151 58.833 33.002 1.00 51.93 97 PHE A O 1
ATOM 889 N N . PRO A 1 122 ? -4.699 57.761 34.909 1.00 51.52 98 PRO A N 1
ATOM 890 C CA . PRO A 1 122 ? -3.877 56.574 34.639 1.00 52.11 98 PRO A CA 1
ATOM 891 C C . PRO A 1 122 ? -4.194 55.869 33.316 1.00 52.86 98 PRO A C 1
ATOM 892 O O . PRO A 1 122 ? -3.417 55.033 32.867 1.00 52.39 98 PRO A O 1
ATOM 896 N N . GLU A 1 123 ? -5.323 56.203 32.707 1.00 53.55 99 GLU A N 1
ATOM 897 C CA . GLU A 1 123 ? -5.698 55.615 31.424 1.00 55.08 99 GLU A CA 1
ATOM 898 C C . GLU A 1 123 ? -4.944 56.190 30.208 1.00 53.95 99 GLU A C 1
ATOM 899 O O . GLU A 1 123 ? -4.906 55.563 29.157 1.00 55.14 99 GLU A O 1
ATOM 905 N N . TYR A 1 124 ? -4.336 57.364 30.341 1.00 52.60 100 TYR A N 1
ATOM 906 C CA . TYR A 1 124 ? -3.686 57.979 29.192 1.00 51.35 100 TYR A CA 1
ATOM 907 C C . TYR A 1 124 ? -2.247 57.542 29.045 1.00 50.42 100 TYR A C 1
ATOM 908 O O . TYR A 1 124 ? -1.625 57.132 30.014 1.00 50.25 100 TYR A O 1
ATOM 917 N N . PRO A 1 125 ? -1.714 57.619 27.825 1.00 49.74 101 PRO A N 1
ATOM 918 C CA . PRO A 1 125 ? -0.289 57.330 27.600 1.00 48.62 101 PRO A CA 1
ATOM 919 C C . PRO A 1 125 ? 0.584 58.296 28.400 1.00 47.00 101 PRO A C 1
ATOM 920 O O . PRO A 1 125 ? 0.214 59.448 28.603 1.00 44.76 101 PRO A O 1
ATOM 924 N N . SER A 1 126 ? 1.706 57.790 28.894 1.00 46.68 102 SER A N 1
ATOM 925 C CA . SER A 1 126 ? 2.701 58.611 29.559 1.00 46.13 102 SER A CA 1
ATOM 926 C C . SER A 1 126 ? 3.467 59.421 28.520 1.00 45.87 102 SER A C 1
ATOM 927 O O . SER A 1 126 ? 3.862 58.879 27.500 1.00 44.91 102 SER A O 1
ATOM 930 N N . ARG A 1 127 ? 3.751 60.690 28.826 1.00 47.08 103 ARG A N 1
ATOM 931 C CA . ARG A 1 127 ? 4.583 61.531 27.954 1.00 47.40 103 ARG A CA 1
ATOM 932 C C . ARG A 1 127 ? 6.039 61.051 27.884 1.00 47.56 103 ARG A C 1
ATOM 933 O O . ARG A 1 127 ? 6.808 61.497 27.015 1.00 47.91 103 ARG A O 1
ATOM 941 N N . LEU A 1 128 ? 6.384 60.129 28.784 1.00 46.19 104 LEU A N 1
ATOM 942 C CA . LEU A 1 128 ? 7.726 59.548 28.885 1.00 46.62 104 LEU A CA 1
ATOM 943 C C . LEU A 1 128 ? 7.802 58.198 28.175 1.00 45.74 104 LEU A C 1
ATOM 944 O O . LEU A 1 128 ? 8.874 57.641 27.969 1.00 44.89 104 LEU A O 1
ATOM 949 N N . SER A 1 129 ? 6.665 57.713 27.709 1.00 46.23 105 SER A N 1
ATOM 950 C CA . SER A 1 129 ? 6.627 56.368 27.144 1.00 47.94 105 SER A CA 1
ATOM 951 C C . SER A 1 129 ? 5.582 56.353 26.031 1.00 47.54 105 SER A C 1
ATOM 952 O O . SER A 1 129 ? 4.553 55.668 26.113 1.00 47.99 105 SER A O 1
ATOM 955 N N . CYS A 1 130 ? 5.788 57.233 25.059 1.00 46.47 106 CYS A N 1
ATOM 956 C CA . CYS A 1 130 ? 4.849 57.369 23.974 1.00 45.34 106 CYS A CA 1
ATOM 957 C C . CYS A 1 130 ? 5.538 57.906 22.722 1.00 45.77 106 CYS A C 1
ATOM 958 O O . CYS A 1 130 ? 6.696 58.387 22.756 1.00 42.20 106 CYS A O 1
ATOM 961 N N . LEU A 1 131 ? 4.797 57.812 21.621 1.00 45.37 107 LEU A N 1
ATOM 962 C CA . LEU A 1 131 ? 5.172 58.466 20.392 1.00 47.04 107 LEU A CA 1
ATOM 963 C C . LEU A 1 131 ? 4.292 59.723 20.273 1.00 46.43 107 LEU A C 1
ATOM 964 O O . LEU A 1 131 ? 3.135 59.716 20.695 1.00 45.89 107 LEU A O 1
ATOM 969 N N . TYR A 1 132 ? 4.864 60.808 19.759 1.00 46.91 108 TYR A N 1
ATOM 970 C CA . TYR A 1 132 ? 4.124 62.043 19.514 1.00 47.84 108 TYR A CA 1
ATOM 971 C C . TYR A 1 132 ? 3.648 62.119 18.066 1.00 48.40 108 TYR A C 1
ATOM 972 O O . TYR A 1 132 ? 4.442 62.006 17.125 1.00 48.97 108 TYR A O 1
ATOM 981 N N . ALA A 1 133 ? 2.350 62.338 17.886 1.00 48.65 109 ALA A N 1
ATOM 982 C CA . ALA A 1 133 ? 1.756 62.280 16.555 1.00 47.64 109 ALA A CA 1
ATOM 983 C C . ALA A 1 133 ? 0.658 63.296 16.390 1.00 47.58 109 ALA A C 1
ATOM 984 O O . ALA A 1 133 ? 0.359 64.050 17.312 1.00 48.79 109 ALA A O 1
ATOM 986 N N . ALA A 1 134 ? 0.042 63.307 15.211 1.00 48.05 110 ALA A N 1
ATOM 987 C CA . ALA A 1 134 ? -1.058 64.201 14.935 1.00 47.93 110 ALA A CA 1
ATOM 988 C C . ALA A 1 134 ? -2.298 63.367 14.639 1.00 49.29 110 ALA A C 1
ATOM 989 O O . ALA A 1 134 ? -2.193 62.235 14.169 1.00 48.86 110 ALA A O 1
ATOM 991 N N . LYS A 1 135 ? -3.468 63.945 14.896 1.00 50.64 111 LYS A N 1
ATOM 992 C CA . LYS A 1 135 ? -4.740 63.257 14.728 1.00 53.42 111 LYS A CA 1
ATOM 993 C C . LYS A 1 135 ? -5.117 63.066 13.263 1.00 53.09 111 LYS A C 1
ATOM 994 O O . LYS A 1 135 ? -5.841 62.143 12.921 1.00 53.57 111 LYS A O 1
ATOM 1000 N N . SER A 1 136 ? -4.637 63.946 12.392 1.00 53.54 112 SER A N 1
ATOM 1001 C CA . SER A 1 136 ? -4.961 63.833 10.977 1.00 52.61 112 SER A CA 1
ATOM 1002 C C . SER A 1 136 ? -3.788 64.286 10.112 1.00 52.87 112 SER A C 1
ATOM 1003 O O . SER A 1 136 ? -2.778 64.797 10.630 1.00 52.79 112 SER A O 1
ATOM 1006 N N . TYR A 1 137 ? -3.904 64.030 8.811 1.00 52.39 113 TYR A N 1
ATOM 1007 C CA . TYR A 1 137 ? -2.905 64.448 7.839 1.00 53.10 113 TYR A CA 1
ATOM 1008 C C . TYR A 1 137 ? -2.834 65.967 7.775 1.00 53.55 113 TYR A C 1
ATOM 1009 O O . TYR A 1 137 ? -1.751 66.537 7.682 1.00 53.84 113 TYR A O 1
ATOM 1018 N N . GLU A 1 138 ? -4.000 66.608 7.781 1.00 53.73 114 GLU A N 1
ATOM 1019 C CA . GLU A 1 138 ? -4.086 68.063 7.813 1.00 53.58 114 GLU A CA 1
ATOM 1020 C C . GLU A 1 138 ? -3.298 68.625 8.996 1.00 52.62 114 GLU A C 1
ATOM 1021 O O . GLU A 1 138 ? -2.552 69.594 8.851 1.00 53.11 114 GLU A O 1
ATOM 1027 N N . ASP A 1 139 ? -3.457 68.000 10.156 1.00 51.57 115 ASP A N 1
ATOM 1028 C CA . ASP A 1 139 ? -2.748 68.412 11.367 1.00 51.44 115 ASP A CA 1
ATOM 1029 C C . ASP A 1 139 ? -1.245 68.171 11.259 1.00 51.28 115 ASP A C 1
ATOM 1030 O O . ASP A 1 139 ? -0.449 68.990 11.705 1.00 51.25 115 ASP A O 1
ATOM 1035 N N . ALA A 1 140 ? -0.870 67.050 10.652 1.00 51.35 116 ALA A N 1
ATOM 1036 C CA . ALA A 1 140 ? 0.532 66.744 10.412 1.00 51.22 116 ALA A CA 1
ATOM 1037 C C . ALA A 1 140 ? 1.157 67.834 9.537 1.00 50.91 116 ALA A C 1
ATOM 1038 O O . ALA A 1 140 ? 2.285 68.262 9.782 1.00 50.60 116 ALA A O 1
ATOM 1040 N N . LEU A 1 141 ? 0.397 68.300 8.546 1.00 50.87 117 LEU A N 1
ATOM 1041 C CA . LEU A 1 141 ? 0.833 69.365 7.632 1.00 50.94 117 LEU A CA 1
ATOM 1042 C C . LEU A 1 141 ? 1.035 70.705 8.342 1.00 50.69 117 LEU A C 1
ATOM 1043 O O . LEU A 1 141 ? 1.938 71.469 8.002 1.00 50.38 117 LEU A O 1
ATOM 1048 N N . LYS A 1 142 ? 0.156 70.999 9.297 1.00 51.09 118 LYS A N 1
ATOM 1049 C CA . LYS A 1 142 ? 0.269 72.192 10.130 1.00 50.80 118 LYS A CA 1
ATOM 1050 C C . LYS A 1 142 ? 1.485 72.093 11.051 1.00 49.88 118 LYS A C 1
ATOM 1051 O O . LYS A 1 142 ? 2.189 73.068 11.259 1.00 50.19 118 LYS A O 1
ATOM 1057 N N . TRP A 1 143 ? 1.716 70.919 11.622 1.00 50.00 119 TRP A N 1
ATOM 1058 C CA . TRP A 1 143 ? 2.905 70.721 12.457 1.00 49.60 119 TRP A CA 1
ATOM 1059 C C . TRP A 1 143 ? 4.173 70.881 11.607 1.00 49.05 119 TRP A C 1
ATOM 1060 O O . TRP A 1 143 ? 5.155 71.488 12.038 1.00 47.95 119 TRP A O 1
ATOM 1071 N N . LYS A 1 144 ? 4.121 70.346 10.390 1.00 48.63 120 LYS A N 1
ATOM 1072 C CA . LYS A 1 144 ? 5.224 70.431 9.436 1.00 48.85 120 LYS A CA 1
ATOM 1073 C C . LYS A 1 144 ? 5.542 71.887 9.098 1.00 47.93 120 LYS A C 1
ATOM 1074 O O . LYS A 1 144 ? 6.711 72.272 9.006 1.00 48.06 120 LYS A O 1
ATOM 1080 N N . ALA A 1 145 ? 4.503 72.701 8.937 1.00 47.44 121 ALA A N 1
ATOM 1081 C CA . ALA A 1 145 ? 4.687 74.116 8.632 1.00 47.57 121 ALA A CA 1
ATOM 1082 C C . ALA A 1 145 ? 5.385 74.856 9.777 1.00 47.84 121 ALA A C 1
ATOM 1083 O O . ALA A 1 145 ? 6.084 75.850 9.552 1.00 47.17 121 ALA A O 1
ATOM 1085 N N . LEU A 1 146 ? 5.197 74.369 11.003 1.00 48.15 122 LEU A N 1
ATOM 1086 C CA . LEU A 1 146 ? 5.843 74.976 12.173 1.00 48.47 122 LEU A CA 1
ATOM 1087 C C . LEU A 1 146 ? 7.315 74.568 12.265 1.00 48.15 122 LEU A C 1
ATOM 1088 O O . LEU A 1 146 ? 8.174 75.403 12.521 1.00 48.68 122 LEU A O 1
ATOM 1093 N N . PHE A 1 147 ? 7.591 73.278 12.082 1.00 48.00 123 PHE A N 1
ATOM 1094 C CA . PHE A 1 147 ? 8.955 72.761 12.025 1.00 47.85 123 PHE A CA 1
ATOM 1095 C C . PHE A 1 147 ? 9.766 73.523 10.986 1.00 47.00 123 PHE A C 1
ATOM 1096 O O . PHE A 1 147 ? 10.917 73.874 11.234 1.00 46.88 123 PHE A O 1
ATOM 1104 N N . ASP A 1 148 ? 9.171 73.734 9.809 1.00 46.17 124 ASP A N 1
ATOM 1105 C CA . ASP A 1 148 ? 9.827 74.454 8.710 1.00 44.99 124 ASP A CA 1
ATOM 1106 C C . ASP A 1 148 ? 10.147 75.895 9.069 1.00 44.92 124 ASP A C 1
ATOM 1107 O O . ASP A 1 148 ? 11.240 76.389 8.762 1.00 44.73 124 ASP A O 1
ATOM 1112 N N . SER A 1 149 ? 9.201 76.577 9.710 1.00 44.45 125 SER A N 1
ATOM 1113 C CA . SER A 1 149 ? 9.430 77.976 10.086 1.00 44.66 125 SER A CA 1
ATOM 1114 C C . SER A 1 149 ? 10.493 78.067 11.184 1.00 44.54 125 SER A C 1
ATOM 1115 O O . SER A 1 149 ? 10.967 79.150 11.498 1.00 43.47 125 SER A O 1
ATOM 1118 N N . TYR A 1 150 ? 10.839 76.915 11.765 1.00 44.89 126 TYR A N 1
ATOM 1119 C CA . TYR A 1 150 ? 11.905 76.808 12.764 1.00 45.60 126 TYR A CA 1
ATOM 1120 C C . TYR A 1 150 ? 13.179 76.174 12.201 1.00 45.64 126 TYR A C 1
ATOM 1121 O O . TYR A 1 150 ? 14.178 76.053 12.908 1.00 45.39 126 TYR A O 1
ATOM 1130 N N . ASN A 1 151 ? 13.150 75.818 10.915 1.00 45.72 127 ASN A N 1
ATOM 1131 C CA . ASN A 1 151 ? 14.276 75.143 10.256 1.00 45.51 127 ASN A CA 1
ATOM 1132 C C . ASN A 1 151 ? 14.564 73.744 10.817 1.00 45.95 127 ASN A C 1
ATOM 1133 O O . ASN A 1 151 ? 15.699 73.265 10.799 1.00 45.42 127 ASN A O 1
ATOM 1138 N N . ARG A 1 152 ? 13.517 73.097 11.314 1.00 46.64 128 ARG A N 1
ATOM 1139 C CA . ARG A 1 152 ? 13.613 71.720 11.785 1.00 48.47 128 ARG A CA 1
ATOM 1140 C C . ARG A 1 152 ? 13.433 70.769 10.605 1.00 47.82 128 ARG A C 1
ATOM 1141 O O . ARG A 1 152 ? 12.404 70.804 9.923 1.00 48.38 128 ARG A O 1
ATOM 1149 N N . GLU A 1 153 ? 14.463 69.965 10.340 1.00 47.39 129 GLU A N 1
ATOM 1150 C CA . GLU A 1 153 ? 14.453 69.002 9.233 1.00 46.75 129 GLU A CA 1
ATOM 1151 C C . GLU A 1 153 ? 13.352 67.956 9.427 1.00 46.20 129 GLU A C 1
ATOM 1152 O O . GLU A 1 153 ? 13.187 67.413 10.519 1.00 46.42 129 GLU A O 1
ATOM 1158 N N . VAL A 1 154 ? 12.587 67.717 8.365 1.00 45.25 130 VAL A N 1
ATOM 1159 C CA . VAL A 1 154 ? 11.527 66.721 8.339 1.00 44.05 130 VAL A CA 1
ATOM 1160 C C . VAL A 1 154 ? 11.838 65.749 7.206 1.00 43.82 130 VAL A C 1
ATOM 1161 O O . VAL A 1 154 ? 12.008 66.160 6.062 1.00 43.72 130 VAL A O 1
ATOM 1165 N N . LEU A 1 155 ? 11.903 64.458 7.516 1.00 43.34 131 LEU A N 1
ATOM 1166 C CA . LEU A 1 155 ? 12.256 63.467 6.506 1.00 42.86 131 LEU A CA 1
ATOM 1167 C C . LEU A 1 155 ? 11.026 62.913 5.797 1.00 42.73 131 LEU A C 1
ATOM 1168 O O . LEU A 1 155 ? 11.027 62.736 4.577 1.00 42.83 131 LEU A O 1
ATOM 1173 N N . GLN A 1 156 ? 9.978 62.641 6.567 1.00 42.09 132 GLN A N 1
ATOM 1174 C CA . GLN A 1 156 ? 8.736 62.115 6.013 1.00 41.68 132 GLN A CA 1
ATOM 1175 C C . GLN A 1 156 ? 7.526 62.623 6.790 1.00 41.22 132 GLN A C 1
ATOM 1176 O O . GLN A 1 156 ? 7.665 63.181 7.878 1.00 40.04 132 GLN A O 1
ATOM 1182 N N . ILE A 1 157 ? 6.340 62.426 6.223 1.00 41.44 133 ILE A N 1
ATOM 1183 C CA . ILE A 1 157 ? 5.126 62.278 7.018 1.00 41.19 133 ILE A CA 1
ATOM 1184 C C . ILE A 1 157 ? 4.474 60.921 6.779 1.00 41.42 133 ILE A C 1
ATOM 1185 O O . ILE A 1 157 ? 4.266 60.513 5.636 1.00 40.64 133 ILE A O 1
ATOM 1190 N N . VAL A 1 158 ? 4.152 60.225 7.865 1.00 41.50 134 VAL A N 1
ATOM 1191 C CA . VAL A 1 158 ? 3.793 58.814 7.792 1.00 41.02 134 VAL A CA 1
ATOM 1192 C C . VAL A 1 158 ? 2.447 58.552 8.459 1.00 41.69 134 VAL A C 1
ATOM 1193 O O . VAL A 1 158 ? 2.041 59.278 9.366 1.00 42.79 134 VAL A O 1
ATOM 1197 N N . LYS A 1 159 ? 1.760 57.509 8.004 1.00 41.90 135 LYS A N 1
ATOM 1198 C CA . LYS A 1 159 ? 0.498 57.118 8.588 1.00 41.05 135 LYS A CA 1
ATOM 1199 C C . LYS A 1 159 ? 0.791 55.879 9.415 1.00 41.18 135 LYS A C 1
ATOM 1200 O O . LYS A 1 159 ? 1.552 55.004 9.004 1.00 40.10 135 LYS A O 1
ATOM 1206 N N . LEU A 1 160 ? 0.189 55.829 10.593 1.00 42.20 136 LEU A N 1
ATOM 1207 C CA . LEU A 1 160 ? 0.420 54.760 11.545 1.00 43.23 136 LEU A CA 1
ATOM 1208 C C . LEU A 1 160 ? -0.898 54.111 11.868 1.00 43.89 136 LEU A C 1
ATOM 1209 O O . LEU A 1 160 ? -1.933 54.777 11.928 1.00 44.73 136 LEU A O 1
ATOM 1214 N N . ARG A 1 161 ? -0.859 52.804 12.070 1.00 44.70 137 ARG A N 1
ATOM 1215 C CA . ARG A 1 161 ? -1.995 52.115 12.637 1.00 45.47 137 ARG A CA 1
ATOM 1216 C C . ARG A 1 161 ? -1.617 51.710 14.050 1.00 45.02 137 ARG A C 1
ATOM 1217 O O . ARG A 1 161 ? -0.588 51.076 14.265 1.00 45.35 137 ARG A O 1
ATOM 1225 N N . VAL A 1 162 ? -2.461 52.091 14.999 1.00 44.20 138 VAL A N 1
ATOM 1226 C CA . VAL A 1 162 ? -2.197 51.861 16.395 1.00 43.32 138 VAL A CA 1
ATOM 1227 C C . VAL A 1 162 ? -3.200 50.883 17.019 1.00 43.98 138 VAL A C 1
ATOM 1228 O O . VAL A 1 162 ? -4.394 50.862 16.661 1.00 44.05 138 VAL A O 1
ATOM 1232 N N . ILE A 1 163 ? -2.677 50.004 17.872 1.00 44.24 139 ILE A N 1
ATOM 1233 C CA . ILE A 1 163 ? -3.496 49.194 18.762 1.00 44.05 139 ILE A CA 1
ATOM 1234 C C . ILE A 1 163 ? -3.010 49.540 20.149 1.00 44.84 139 ILE A C 1
ATOM 1235 O O . ILE A 1 163 ? -1.935 49.111 20.573 1.00 45.16 139 ILE A O 1
ATOM 1240 N N . GLY A 1 164 ? -3.748 50.428 20.805 1.00 44.22 140 GLY A N 1
ATOM 1241 C CA . GLY A 1 164 ? -3.354 50.933 22.095 1.00 45.73 140 GLY A CA 1
ATOM 1242 C C . GLY A 1 164 ? -4.213 52.114 22.494 1.00 46.99 140 GLY A C 1
ATOM 1243 O O . GLY A 1 164 ? -5.444 52.057 22.413 1.00 46.76 140 GLY A O 1
ATOM 1244 N N . SER A 1 165 ? -3.575 53.181 22.956 1.00 47.32 141 SER A N 1
ATOM 1245 C CA . SER A 1 165 ? -4.340 54.340 23.383 1.00 49.52 141 SER A CA 1
ATOM 1246 C C . SER A 1 165 ? -3.719 55.675 22.985 1.00 49.65 141 SER A C 1
ATOM 1247 O O . SER A 1 165 ? -2.561 55.749 22.545 1.00 50.33 141 SER A O 1
ATOM 1250 N N . SER A 1 166 ? -4.524 56.725 23.076 1.00 49.84 142 SER A N 1
ATOM 1251 C CA . SER A 1 166 ? -4.079 58.049 22.708 1.00 49.42 142 SER A CA 1
ATOM 1252 C C . SER A 1 166 ? -4.586 59.102 23.679 1.00 48.66 142 SER A C 1
ATOM 1253 O O . SER A 1 166 ? -5.502 58.854 24.458 1.00 48.21 142 SER A O 1
ATOM 1256 N N . PHE A 1 167 ? -3.921 60.258 23.671 1.00 48.25 143 PHE A N 1
ATOM 1257 C CA . PHE A 1 167 ? -4.403 61.439 24.372 1.00 47.13 143 PHE A CA 1
ATOM 1258 C C . PHE A 1 167 ? -4.092 62.637 23.507 1.00 48.56 143 PHE A C 1
ATOM 1259 O O . PHE A 1 167 ? -2.942 62.825 23.119 1.00 49.19 143 PHE A O 1
ATOM 1267 N N . GLU A 1 168 ? -5.113 63.450 23.227 1.00 49.66 144 GLU A N 1
ATOM 1268 C CA . GLU A 1 168 ? -4.953 64.733 22.536 1.00 49.96 144 GLU A CA 1
ATOM 1269 C C . GLU A 1 168 ? -4.664 65.835 23.528 1.00 49.91 144 GLU A C 1
ATOM 1270 O O . GLU A 1 168 ? -5.561 66.262 24.254 1.00 50.20 144 GLU A O 1
ATOM 1276 N N . GLY A 1 169 ? -3.445 66.361 23.494 1.00 48.98 145 GLY A N 1
ATOM 1277 C CA . GLY A 1 169 ? -3.055 67.363 24.451 1.00 48.46 145 GLY A CA 1
ATOM 1278 C C . GLY A 1 169 ? -2.763 68.720 23.855 1.00 48.77 145 GLY A C 1
ATOM 1279 O O . GLY A 1 169 ? -2.461 68.847 22.665 1.00 49.21 145 GLY A O 1
ATOM 1280 N N . ASP A 1 170 ? -2.882 69.739 24.696 1.00 47.48 146 ASP A N 1
ATOM 1281 C CA . ASP A 1 170 ? -2.506 71.081 24.336 1.00 46.70 146 ASP A CA 1
ATOM 1282 C C . ASP A 1 170 ? -1.251 71.441 25.128 1.00 46.60 146 ASP A C 1
ATOM 1283 O O . ASP A 1 170 ? -1.312 71.711 26.328 1.00 45.68 146 ASP A O 1
ATOM 1288 N N . GLY A 1 171 ? -0.114 71.412 24.434 1.00 47.75 147 GLY A N 1
ATOM 1289 C CA . GLY A 1 171 ? 1.193 71.775 24.979 1.00 48.06 147 GLY A CA 1
ATOM 1290 C C . GLY A 1 171 ? 1.203 73.083 25.723 1.00 49.26 147 GLY A C 1
ATOM 1291 O O . GLY A 1 171 ? 2.015 73.284 26.619 1.00 49.47 147 GLY A O 1
ATOM 1292 N N . ASN A 1 172 ? 0.330 73.997 25.306 1.00 51.08 148 ASN A N 1
ATOM 1293 C CA A ASN A 1 172 ? 0.172 75.309 25.937 0.50 50.93 148 ASN A CA 1
ATOM 1294 C CA B ASN A 1 172 ? 0.235 75.298 25.960 0.50 50.66 148 ASN A CA 1
ATOM 1295 C C . ASN A 1 172 ? -0.254 75.186 27.400 1.00 50.55 148 ASN A C 1
ATOM 1296 O O . ASN A 1 172 ? -0.041 76.087 28.181 1.00 51.55 148 ASN A O 1
ATOM 1305 N N . LEU A 1 173 ? -0.886 74.063 27.754 1.00 50.45 149 LEU A N 1
ATOM 1306 C CA . LEU A 1 173 ? -1.400 73.854 29.122 1.00 49.30 149 LEU A CA 1
ATOM 1307 C C . LEU A 1 173 ? -0.390 73.232 30.093 1.00 48.67 149 LEU A C 1
ATOM 1308 O O . LEU A 1 173 ? -0.607 73.214 31.311 1.00 48.67 149 LEU A O 1
ATOM 1313 N N . LEU A 1 174 ? 0.712 72.723 29.561 1.00 47.67 150 LEU A N 1
ATOM 1314 C CA . LEU A 1 174 ? 1.777 72.196 30.396 1.00 47.75 150 LEU A CA 1
ATOM 1315 C C . LEU A 1 174 ? 2.385 73.298 31.263 1.00 47.33 150 LEU A C 1
ATOM 1316 O O . LEU A 1 174 ? 2.389 74.458 30.866 1.00 46.43 150 LEU A O 1
ATOM 1321 N N . PRO A 1 175 ? 2.907 72.919 32.435 1.00 47.59 151 PRO A N 1
ATOM 1322 C CA . PRO A 1 175 ? 3.699 73.820 33.267 1.00 47.50 151 PRO A CA 1
ATOM 1323 C C . PRO A 1 175 ? 4.821 74.446 32.433 1.00 49.41 151 PRO A C 1
ATOM 1324 O O . PRO A 1 175 ? 5.260 73.859 31.428 1.00 49.51 151 PRO A O 1
ATOM 1328 N N . LYS A 1 176 ? 5.257 75.638 32.838 1.00 50.96 152 LYS A N 1
ATOM 1329 C CA . LYS A 1 176 ? 6.232 76.406 32.073 1.00 51.79 152 LYS A CA 1
ATOM 1330 C C . LYS A 1 176 ? 7.610 76.226 32.676 1.00 51.19 152 LYS A C 1
ATOM 1331 O O . LYS A 1 176 ? 7.760 75.604 33.725 1.00 51.53 152 LYS A O 1
ATOM 1337 N N . GLU A 1 177 ? 8.596 76.847 32.045 1.00 49.24 153 GLU A N 1
ATOM 1338 C CA . GLU A 1 177 ? 9.961 76.767 32.492 1.00 49.27 153 GLU A CA 1
ATOM 1339 C C . GLU A 1 177 ? 10.272 77.964 33.406 1.00 47.43 153 GLU A C 1
ATOM 1340 O O . GLU A 1 177 ? 11.335 78.575 33.332 1.00 47.30 153 GLU A O 1
ATOM 1346 N N . ASP A 1 178 ? 9.315 78.295 34.265 1.00 45.68 154 ASP A N 1
ATOM 1347 C CA . ASP A 1 178 ? 9.447 79.387 35.207 1.00 44.02 154 ASP A CA 1
ATOM 1348 C C . ASP A 1 178 ? 9.600 78.799 36.606 1.00 42.37 154 ASP A C 1
ATOM 1349 O O . ASP A 1 178 ? 9.514 77.600 36.773 1.00 43.11 154 ASP A O 1
ATOM 1354 N N . GLY A 1 179 ? 9.893 79.628 37.595 1.00 41.43 155 GLY A N 1
ATOM 1355 C CA . GLY A 1 179 ? 10.133 79.126 38.927 1.00 40.75 155 GLY A CA 1
ATOM 1356 C C . GLY A 1 179 ? 8.961 79.200 39.879 1.00 41.33 155 GLY A C 1
ATOM 1357 O O . GLY A 1 179 ? 9.165 79.426 41.062 1.00 42.43 155 GLY A O 1
ATOM 1358 N N . ILE A 1 180 ? 7.731 79.030 39.391 1.00 40.56 156 ILE A N 1
ATOM 1359 C CA . ILE A 1 180 ? 6.591 79.079 40.300 1.00 40.07 156 ILE A CA 1
ATOM 1360 C C . ILE A 1 180 ? 6.560 77.807 41.175 1.00 41.08 156 ILE A C 1
ATOM 1361 O O . ILE A 1 180 ? 7.215 76.787 40.848 1.00 39.77 156 ILE A O 1
ATOM 1366 N N . PRO A 1 181 ? 5.838 77.882 42.304 1.00 40.75 157 PRO A N 1
ATOM 1367 C CA . PRO A 1 181 ? 5.700 76.735 43.208 1.00 39.63 157 PRO A CA 1
ATOM 1368 C C . PRO A 1 181 ? 5.200 75.465 42.505 1.00 40.02 157 PRO A C 1
ATOM 1369 O O . PRO A 1 181 ? 4.380 75.528 41.582 1.00 39.49 157 PRO A O 1
ATOM 1373 N N . PHE A 1 182 ? 5.765 74.329 42.898 1.00 40.66 158 PHE A N 1
ATOM 1374 C CA . PHE A 1 182 ? 5.346 73.027 42.372 1.00 40.42 158 PHE A CA 1
ATOM 1375 C C . PHE A 1 182 ? 3.837 72.785 42.490 1.00 39.15 158 PHE A C 1
ATOM 1376 O O . PHE A 1 182 ? 3.249 72.151 41.625 1.00 39.69 158 PHE A O 1
ATOM 1384 N N . SER A 1 183 ? 3.219 73.230 43.576 1.00 39.90 159 SER A N 1
ATOM 1385 C CA . SER A 1 183 ? 1.762 73.057 43.730 1.00 40.32 159 SER A CA 1
ATOM 1386 C C . SER A 1 183 ? 0.978 73.771 42.625 1.00 40.75 159 SER A C 1
ATOM 1387 O O . SER A 1 183 ? -0.070 73.289 42.183 1.00 40.61 159 SER A O 1
ATOM 1390 N N . GLN A 1 184 ? 1.485 74.917 42.176 1.00 41.06 160 GLN A N 1
ATOM 1391 C CA . GLN A 1 184 ? 0.857 75.599 41.039 1.00 41.38 160 GLN A CA 1
ATOM 1392 C C . GLN A 1 184 ? 1.155 74.848 39.740 1.00 41.03 160 GLN A C 1
ATOM 1393 O O . GLN A 1 184 ? 0.303 74.744 38.882 1.00 42.95 160 GLN A O 1
ATOM 1399 N N . LYS A 1 185 ? 2.328 74.232 39.635 1.00 41.89 161 LYS A N 1
ATOM 1400 C CA . LYS A 1 185 ? 2.664 73.445 38.444 1.00 41.54 161 LYS A CA 1
ATOM 1401 C C . LYS A 1 185 ? 1.790 72.201 38.328 1.00 41.99 161 LYS A C 1
ATOM 1402 O O . LYS A 1 185 ? 1.467 71.759 37.222 1.00 42.88 161 LYS A O 1
ATOM 1408 N N . ILE A 1 186 ? 1.444 71.630 39.478 1.00 42.97 162 ILE A N 1
ATOM 1409 C CA . ILE A 1 186 ? 0.498 70.506 39.600 1.00 42.45 162 ILE A CA 1
ATOM 1410 C C . ILE A 1 186 ? -0.913 70.882 39.106 1.00 43.80 162 ILE A C 1
ATOM 1411 O O . ILE A 1 186 ? -1.571 70.064 38.444 1.00 45.84 162 ILE A O 1
ATOM 1416 N N . GLU A 1 187 ? -1.391 72.083 39.430 1.00 43.68 163 GLU A N 1
ATOM 1417 C CA A GLU A 1 187 ? -2.669 72.574 38.920 0.50 45.52 163 GLU A CA 1
ATOM 1418 C CA B GLU A 1 187 ? -2.676 72.519 38.890 0.50 45.28 163 GLU A CA 1
ATOM 1419 C C . GLU A 1 187 ? -2.611 72.646 37.386 1.00 45.21 163 GLU A C 1
ATOM 1420 O O . GLU A 1 187 ? -3.497 72.177 36.707 1.00 46.46 163 GLU A O 1
ATOM 1431 N N . GLN A 1 188 ? -1.530 73.217 36.862 1.00 45.13 164 GLN A N 1
ATOM 1432 C CA . GLN A 1 188 ? -1.317 73.314 35.408 1.00 44.79 164 GLN A CA 1
ATOM 1433 C C . GLN A 1 188 ? -1.297 71.920 34.717 1.00 45.57 164 GLN A C 1
ATOM 1434 O O . GLN A 1 188 ? -1.936 71.713 33.686 1.00 44.69 164 GLN A O 1
ATOM 1440 N N . ALA A 1 189 ? -0.572 70.960 35.286 1.00 45.60 165 ALA A N 1
ATOM 1441 C CA . ALA A 1 189 ? -0.534 69.613 34.708 1.00 47.12 165 ALA A CA 1
ATOM 1442 C C . ALA A 1 189 ? -1.935 69.002 34.663 1.00 48.64 165 ALA A C 1
ATOM 1443 O O . ALA A 1 189 ? -2.287 68.313 33.716 1.00 50.26 165 ALA A O 1
ATOM 1445 N N . ARG A 1 190 ? -2.715 69.269 35.705 1.00 49.88 166 ARG A N 1
ATOM 1446 C CA . ARG A 1 190 ? -4.098 68.845 35.837 1.00 51.87 166 ARG A CA 1
ATOM 1447 C C . ARG A 1 190 ? -4.954 69.370 34.680 1.00 51.89 166 ARG A C 1
ATOM 1448 O O . ARG A 1 190 ? -5.724 68.622 34.063 1.00 52.14 166 ARG A O 1
ATOM 1456 N N . LYS A 1 191 ? -4.823 70.663 34.394 1.00 51.60 167 LYS A N 1
ATOM 1457 C CA . LYS A 1 191 ? -5.493 71.270 33.238 1.00 50.86 167 LYS A CA 1
ATOM 1458 C C . LYS A 1 191 ? -5.007 70.685 31.922 1.00 49.37 167 LYS A C 1
ATOM 1459 O O . LYS A 1 191 ? -5.760 70.618 30.963 1.00 50.25 167 LYS A O 1
ATOM 1465 N N . TYR A 1 192 ? -3.731 70.319 31.852 1.00 47.60 168 TYR A N 1
ATOM 1466 C CA . TYR A 1 192 ? -3.218 69.694 30.653 1.00 46.05 168 TYR A CA 1
ATOM 1467 C C . TYR A 1 192 ? -3.964 68.384 30.395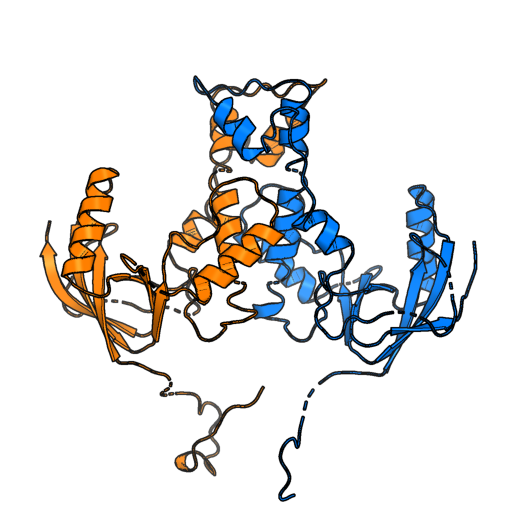 1.00 46.17 168 TYR A C 1
ATOM 1468 O O . TYR A 1 192 ? -4.440 68.136 29.293 1.00 43.88 168 TYR A O 1
ATOM 1477 N N . TRP A 1 193 ? -4.026 67.546 31.424 1.00 46.53 169 TRP A N 1
ATOM 1478 C CA . TRP A 1 193 ? -4.662 66.249 31.313 1.00 48.27 169 TRP A CA 1
ATOM 1479 C C . TRP A 1 193 ? -6.169 66.308 31.121 1.00 49.82 169 TRP A C 1
ATOM 1480 O O . TRP A 1 193 ? -6.712 65.392 30.529 1.00 50.71 169 TRP A O 1
ATOM 1491 N N . LYS A 1 194 ? -6.841 67.337 31.649 1.00 53.51 170 LYS A N 1
ATOM 1492 C CA . LYS A 1 194 ? -8.311 67.516 31.452 1.00 57.88 170 LYS A CA 1
ATOM 1493 C C . LYS A 1 194 ? -8.644 67.817 30.006 1.00 59.82 170 LYS A C 1
ATOM 1494 O O . LYS A 1 194 ? -9.737 67.516 29.535 1.00 61.05 170 LYS A O 1
ATOM 1500 N N . GLY A 1 195 ? -7.716 68.470 29.320 1.00 63.16 171 GLY A N 1
ATOM 1501 C CA . GLY A 1 195 ? -7.859 68.705 27.898 1.00 66.23 171 GLY A CA 1
ATOM 1502 C C . GLY A 1 195 ? -8.359 70.083 27.544 1.00 68.50 171 GLY A C 1
ATOM 1503 O O . GLY A 1 195 ? -9.005 70.759 28.349 1.00 69.06 171 GLY A O 1
ATOM 1504 N N . ASN A 1 196 ? -8.028 70.496 26.326 1.00 70.15 172 ASN A N 1
ATOM 1505 C CA . ASN A 1 196 ? -8.483 71.753 25.751 1.00 71.47 172 ASN A CA 1
ATOM 1506 C C . ASN A 1 196 ? -9.883 71.573 25.178 1.00 71.27 172 ASN A C 1
ATOM 1507 O O . ASN A 1 196 ? -10.095 70.724 24.311 1.00 70.75 172 ASN A O 1
ATOM 1512 N N . ASN A 1 199 ? -8.587 74.708 22.338 1.00 71.32 175 ASN A N 1
ATOM 1513 C CA . ASN A 1 199 ? -8.727 73.491 21.547 1.00 71.20 175 ASN A CA 1
ATOM 1514 C C . ASN A 1 199 ? -7.576 73.306 20.564 1.00 70.62 175 ASN A C 1
ATOM 1515 O O . ASN A 1 199 ? -6.653 72.530 20.813 1.00 70.92 175 ASN A O 1
ATOM 1520 N N . GLU A 1 200 ? -7.637 74.023 19.447 1.00 69.08 176 GLU A N 1
ATOM 1521 C CA . GLU A 1 200 ? -6.433 74.468 18.755 1.00 67.40 176 GLU A CA 1
ATOM 1522 C C . GLU A 1 200 ? -5.869 73.365 17.866 1.00 65.08 176 GLU A C 1
ATOM 1523 O O . GLU A 1 200 ? -6.572 72.818 17.017 1.00 65.08 176 GLU A O 1
ATOM 1529 N N . LEU A 1 201 ? -4.595 73.043 18.068 1.00 61.63 177 LEU A N 1
ATOM 1530 C CA . LEU A 1 201 ? -3.910 72.067 17.229 1.00 58.47 177 LEU A CA 1
ATOM 1531 C C . LEU A 1 201 ? -3.211 71.008 18.075 1.00 57.24 177 LEU A C 1
ATOM 1532 O O . LEU A 1 201 ? -2.094 71.215 18.550 1.00 56.15 177 LEU A O 1
ATOM 1537 N N . PRO A 1 202 ? -3.876 69.872 18.260 1.00 56.05 178 PRO A N 1
ATOM 1538 C CA . PRO A 1 202 ? -3.453 68.889 19.249 1.00 55.27 178 PRO A CA 1
ATOM 1539 C C . PRO A 1 202 ? -2.105 68.203 19.018 1.00 54.88 178 PRO A C 1
ATOM 1540 O O . PRO A 1 202 ? -1.688 67.951 17.877 1.00 54.10 178 PRO A O 1
ATOM 1544 N N . GLU A 1 203 ? -1.447 67.897 20.124 1.00 54.02 179 GLU A N 1
ATOM 1545 C CA . GLU A 1 203 ? -0.320 66.995 20.108 1.00 55.05 179 GLU A CA 1
ATOM 1546 C C . GLU A 1 203 ? -0.846 65.664 20.632 1.00 54.49 179 GLU A C 1
ATOM 1547 O O . GLU A 1 203 ? -1.169 65.553 21.810 1.00 55.04 179 GLU A O 1
ATOM 1553 N N . LEU A 1 204 ? -0.947 64.666 19.761 1.00 53.47 180 LEU A N 1
ATOM 1554 C CA . LEU A 1 204 ? -1.452 63.353 20.159 1.00 53.30 180 LEU A CA 1
ATOM 1555 C C . LEU A 1 204 ? -0.385 62.481 20.851 1.00 52.14 180 LEU A C 1
ATOM 1556 O O . LEU A 1 204 ? 0.666 62.224 20.271 1.00 53.70 180 LEU A O 1
ATOM 1561 N N . LEU A 1 205 ? -0.645 62.047 22.086 1.00 50.36 181 LEU A N 1
ATOM 1562 C CA . LEU A 1 205 ? 0.175 61.009 22.721 1.00 49.25 181 LEU A CA 1
ATOM 1563 C C . LEU A 1 205 ? -0.400 59.667 22.296 1.00 49.64 181 LEU A C 1
ATOM 1564 O O . LEU A 1 205 ? -1.628 59.502 22.272 1.00 49.47 181 LEU A O 1
ATOM 1569 N N . ILE A 1 206 ? 0.470 58.753 21.862 1.00 49.14 182 ILE A N 1
ATOM 1570 C CA . ILE A 1 206 ? 0.051 57.404 21.487 1.00 49.17 182 ILE A CA 1
ATOM 1571 C C . ILE A 1 206 ? 0.971 56.348 22.111 1.00 48.80 182 ILE A C 1
ATOM 1572 O O . ILE A 1 206 ? 2.187 56.541 22.176 1.00 48.64 182 ILE A O 1
ATOM 1577 N N . ASN A 1 207 ? 0.372 55.252 22.591 1.00 48.35 183 ASN A N 1
ATOM 1578 C CA . ASN A 1 207 ? 1.121 54.096 23.069 1.00 48.11 183 ASN A CA 1
ATOM 1579 C C . ASN A 1 207 ? 0.520 52.762 22.575 1.00 47.77 183 ASN A C 1
ATOM 1580 O O . ASN A 1 207 ? -0.462 52.753 21.822 1.00 48.18 183 ASN A O 1
ATOM 1585 N N . GLY A 1 208 ? 1.130 51.651 22.973 1.00 46.12 184 GLY A N 1
ATOM 1586 C CA . GLY A 1 208 ? 0.709 50.321 22.526 1.00 45.59 184 GLY A CA 1
ATOM 1587 C C . GLY A 1 208 ? 1.524 49.870 21.330 1.00 44.51 184 GLY A C 1
ATOM 1588 O O . GLY A 1 208 ? 2.687 50.220 21.211 1.00 45.73 184 GLY A O 1
ATOM 1589 N N . GLU A 1 209 ? 0.921 49.119 20.421 1.00 44.43 185 GLU A N 1
ATOM 1590 C CA A GLU A 1 209 ? 1.640 48.680 19.233 0.50 44.65 185 GLU A CA 1
ATOM 1591 C CA B GLU A 1 209 ? 1.638 48.673 19.226 0.50 44.72 185 GLU A CA 1
ATOM 1592 C C . GLU A 1 209 ? 1.349 49.554 18.013 1.00 44.62 185 GLU A C 1
ATOM 1593 O O . GLU A 1 209 ? 0.199 49.705 17.585 1.00 43.74 185 GLU A O 1
ATOM 1604 N N . ILE A 1 210 ? 2.413 50.138 17.479 1.00 44.17 186 ILE A N 1
ATOM 1605 C CA . ILE A 1 210 ? 2.320 51.098 16.392 1.00 44.87 186 ILE A CA 1
ATOM 1606 C C . ILE A 1 210 ? 3.011 50.594 15.127 1.00 44.64 186 ILE A C 1
ATOM 1607 O O . ILE A 1 210 ? 4.191 50.249 15.146 1.00 44.59 186 ILE A O 1
ATOM 1612 N N . GLU A 1 211 ? 2.270 50.588 14.027 1.00 44.86 187 GLU A N 1
ATOM 1613 C CA . GLU A 1 211 ? 2.794 50.153 12.746 1.00 44.47 187 GLU A CA 1
ATOM 1614 C C . GLU A 1 211 ? 2.760 51.280 11.723 1.00 44.49 187 GLU A C 1
ATOM 1615 O O . GLU A 1 211 ? 1.797 52.043 11.655 1.00 44.78 187 GLU A O 1
ATOM 1621 N N . VAL A 1 212 ? 3.833 51.408 10.953 1.00 44.81 188 VAL A N 1
ATOM 1622 C CA . VAL A 1 212 ? 3.860 52.350 9.846 1.00 45.16 188 VAL A CA 1
ATOM 1623 C C . VAL A 1 212 ? 3.149 51.675 8.676 1.00 45.87 188 VAL A C 1
ATOM 1624 O O . VAL A 1 212 ? 3.650 50.690 8.129 1.00 46.20 188 VAL A O 1
ATOM 1628 N N . VAL A 1 213 ? 1.978 52.184 8.307 1.00 46.58 189 VAL A N 1
ATOM 1629 C CA . VAL A 1 213 ? 1.195 51.566 7.236 1.00 47.74 189 VAL A CA 1
ATOM 1630 C C . VAL A 1 213 ? 1.360 52.285 5.907 1.00 49.32 189 VAL A C 1
ATOM 1631 O O . VAL A 1 213 ? 1.134 51.706 4.837 1.00 49.08 189 VAL A O 1
ATOM 1635 N N . GLU A 1 214 ? 1.798 53.538 5.971 1.00 50.94 190 GLU A N 1
ATOM 1636 C CA . GLU A 1 214 ? 1.946 54.341 4.765 1.00 52.72 190 GLU A CA 1
ATOM 1637 C C . GLU A 1 214 ? 2.940 55.480 4.957 1.00 52.49 190 GLU A C 1
ATOM 1638 O O . GLU A 1 214 ? 2.983 56.108 6.016 1.00 53.18 190 GLU A O 1
ATOM 1644 N N . ILE A 1 215 ? 3.767 55.705 3.943 1.00 52.75 191 ILE A N 1
ATOM 1645 C CA . ILE A 1 215 ? 4.642 56.866 3.898 1.00 53.16 191 ILE A CA 1
ATOM 1646 C C . ILE A 1 215 ? 3.930 57.854 2.987 1.00 53.78 191 ILE A C 1
ATOM 1647 O O . ILE A 1 215 ? 3.931 57.675 1.766 1.00 53.40 191 ILE A O 1
ATOM 1652 N N . ILE A 1 216 ? 3.269 58.852 3.576 1.00 54.15 192 ILE A N 1
ATOM 1653 C CA A ILE A 1 216 ? 2.516 59.823 2.789 0.50 54.58 192 ILE A CA 1
ATOM 1654 C CA B ILE A 1 216 ? 2.514 59.838 2.802 0.50 54.81 192 ILE A CA 1
ATOM 1655 C C . ILE A 1 216 ? 3.436 60.665 1.908 1.00 55.26 192 ILE A C 1
ATOM 1656 O O . ILE A 1 216 ? 3.175 60.841 0.717 1.00 55.68 192 ILE A O 1
ATOM 1665 N N . ASP A 1 217 ? 4.523 61.164 2.478 1.00 55.76 193 ASP A N 1
ATOM 1666 C CA . ASP A 1 217 ? 5.487 61.907 1.679 1.00 57.06 193 ASP A CA 1
ATOM 1667 C C . ASP A 1 217 ? 6.905 61.801 2.224 1.00 57.15 193 ASP A C 1
ATOM 1668 O O . ASP A 1 217 ? 7.123 61.834 3.432 1.00 57.61 193 ASP A O 1
ATOM 1673 N N . ASP A 1 218 ? 7.853 61.599 1.317 1.00 57.63 194 ASP A N 1
ATOM 1674 C CA . ASP A 1 218 ? 9.243 61.363 1.684 1.00 57.84 194 ASP A CA 1
ATOM 1675 C C . ASP A 1 218 ? 10.120 62.544 1.280 1.00 57.66 194 ASP A C 1
ATOM 1676 O O . ASP A 1 218 ? 10.686 62.555 0.184 1.00 58.25 194 ASP A O 1
ATOM 1681 N N . PHE A 1 219 ? 10.233 63.534 2.163 1.00 57.47 195 PHE A N 1
ATOM 1682 C CA . PHE A 1 219 ? 11.059 64.712 1.894 1.00 57.66 195 PHE A CA 1
ATOM 1683 C C . PHE A 1 219 ? 12.544 64.362 1.895 1.00 57.35 195 PHE A C 1
ATOM 1684 O O . PHE A 1 219 ? 13.035 63.702 0.981 1.00 57.09 195 PHE A O 1
ATOM 1692 N N . HIS B 1 4 ? -8.640 47.956 37.746 1.00 68.89 -20 HIS B N 1
ATOM 1693 C CA . HIS B 1 4 ? -8.109 46.782 38.508 1.00 68.57 -20 HIS B CA 1
ATOM 1694 C C . HIS B 1 4 ? -9.226 46.150 39.351 1.00 66.10 -20 HIS B C 1
ATOM 1695 O O . HIS B 1 4 ? -10.323 46.712 39.463 1.00 66.88 -20 HIS B O 1
ATOM 1702 N N . HIS B 1 5 ? -8.952 44.993 39.945 1.00 62.35 -19 HIS B N 1
ATOM 1703 C CA . HIS B 1 5 ? -9.985 44.270 40.674 1.00 58.25 -19 HIS B CA 1
ATOM 1704 C C . HIS B 1 5 ? -9.732 44.073 42.155 1.00 56.47 -19 HIS B C 1
ATOM 1705 O O . HIS B 1 5 ? -8.589 43.947 42.596 1.00 56.88 -19 HIS B O 1
ATOM 1712 N N . HIS B 1 6 ? -10.821 44.065 42.919 1.00 53.73 -18 HIS B N 1
ATOM 1713 C CA . HIS B 1 6 ? -10.760 43.891 44.363 1.00 51.21 -18 HIS B CA 1
ATOM 1714 C C . HIS B 1 6 ? -11.839 42.922 44.812 1.00 49.22 -18 HIS B C 1
ATOM 1715 O O . HIS B 1 6 ? -12.878 42.797 44.175 1.00 48.58 -18 HIS B O 1
ATOM 1722 N N . HIS B 1 7 ? -11.582 42.238 45.922 1.00 47.44 -17 HIS B N 1
ATOM 1723 C CA . HIS B 1 7 ? -12.507 41.238 46.441 1.00 46.03 -17 HIS B CA 1
ATOM 1724 C C . HIS B 1 7 ? -13.641 41.888 47.227 1.00 45.43 -17 HIS B C 1
ATOM 1725 O O . HIS B 1 7 ? -13.407 42.735 48.089 1.00 45.35 -17 HIS B O 1
ATOM 1732 N N . SER B 1 8 ? -14.869 41.485 46.921 1.00 44.34 -16 SER B N 1
ATOM 1733 C CA A SER B 1 8 ? -16.049 41.912 47.673 0.50 44.10 -16 SER B CA 1
ATOM 1734 C CA B SER B 1 8 ? -16.019 41.925 47.698 0.50 44.36 -16 SER B CA 1
ATOM 1735 C C . SER B 1 8 ? -16.434 40.810 48.657 1.00 44.24 -16 SER B C 1
ATOM 1736 O O . SER B 1 8 ? -16.368 39.623 48.314 1.00 44.68 -16 SER B O 1
ATOM 1741 N N . SER B 1 9 ? -16.831 41.186 49.874 1.00 43.89 -15 SER B N 1
ATOM 1742 C CA . SER B 1 9 ? -17.222 40.179 50.861 1.00 44.39 -15 SER B CA 1
ATOM 1743 C C . SER B 1 9 ? -18.644 39.678 50.619 1.00 44.49 -15 SER B C 1
ATOM 1744 O O . SER B 1 9 ? -19.518 40.448 50.233 1.00 44.33 -15 SER B O 1
ATOM 1747 N N . GLY B 1 10 ? -18.839 38.363 50.767 1.00 45.79 -14 GLY B N 1
ATOM 1748 C CA . GLY B 1 10 ? -20.142 37.729 50.542 1.00 46.64 -14 GLY B CA 1
ATOM 1749 C C . GLY B 1 10 ? -21.264 38.432 51.279 1.00 47.76 -14 GLY B C 1
ATOM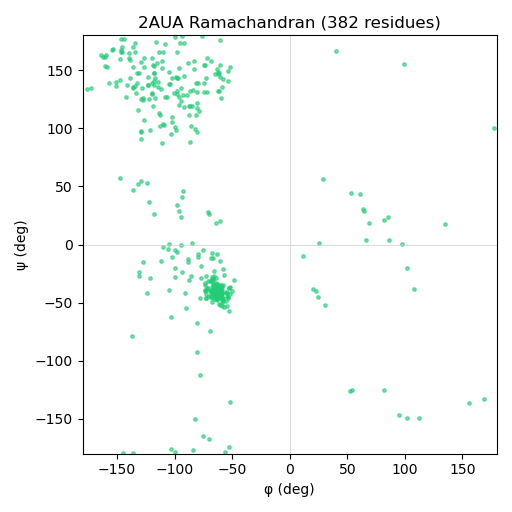 1750 O O . GLY B 1 10 ? -22.348 38.649 50.729 1.00 48.24 -14 GLY B O 1
ATOM 1751 N N . VAL B 1 11 ? -20.968 38.847 52.509 1.00 48.48 -13 VAL B N 1
ATOM 1752 C CA . VAL B 1 11 ? -21.915 39.548 53.363 1.00 48.43 -13 VAL B CA 1
ATOM 1753 C C . VAL B 1 11 ? -22.523 40.758 52.648 1.00 48.94 -13 VAL B C 1
ATOM 1754 O O . VAL B 1 11 ? -23.721 41.005 52.781 1.00 50.28 -13 VAL B O 1
ATOM 1758 N N . ASP B 1 12 ? -21.726 41.466 51.844 1.00 48.69 -12 ASP B N 1
ATOM 1759 C CA . ASP B 1 12 ? -22.197 42.673 51.134 1.00 48.68 -12 ASP B CA 1
ATOM 1760 C C . ASP B 1 12 ? -23.009 42.421 49.855 1.00 49.57 -12 ASP B C 1
ATOM 1761 O O . ASP B 1 12 ? -23.564 43.365 49.280 1.00 50.48 -12 ASP B O 1
ATOM 1766 N N . LEU B 1 13 ? -23.031 41.179 49.377 1.00 49.46 -11 LEU B N 1
ATOM 1767 C CA . LEU B 1 13 ? -23.751 40.854 48.151 1.00 50.10 -11 LEU B CA 1
ATOM 1768 C C . LEU B 1 13 ? -25.263 40.819 48.336 1.00 49.92 -11 LEU B C 1
ATOM 1769 O O . LEU B 1 13 ? -25.782 40.112 49.199 1.00 51.25 -11 LEU B O 1
ATOM 1774 N N . GLY B 1 14 ? -25.976 41.491 47.446 1.00 48.96 -10 GLY B N 1
ATOM 1775 C CA . GLY B 1 14 ? -27.423 41.486 47.515 1.00 47.59 -10 GLY B CA 1
ATOM 1776 C C . GLY B 1 14 ? -27.953 42.767 48.119 1.00 46.81 -10 GLY B C 1
ATOM 1777 O O . GLY B 1 14 ? -29.124 43.081 47.935 1.00 47.01 -10 GLY B O 1
ATOM 1778 N N . THR B 1 15 ? -27.107 43.488 48.859 1.00 45.27 -9 THR B N 1
ATOM 1779 C CA . THR B 1 15 ? -27.494 44.774 49.421 1.00 44.77 -9 THR B CA 1
ATOM 1780 C C . THR B 1 15 ? -27.481 45.740 48.249 1.00 44.16 -9 THR B C 1
ATOM 1781 O O . THR B 1 15 ? -26.819 45.484 47.246 1.00 44.62 -9 THR B O 1
ATOM 1785 N N . GLU B 1 16 ? -28.250 46.811 48.327 1.00 42.96 -8 GLU B N 1
ATOM 1786 C CA . GLU B 1 16 ? -28.347 47.699 47.170 1.00 42.44 -8 GLU B CA 1
ATOM 1787 C C . GLU B 1 16 ? -27.844 49.088 47.483 1.00 42.20 -8 GLU B C 1
ATOM 1788 O O . GLU B 1 16 ? -28.294 50.075 46.898 1.00 42.41 -8 GLU B O 1
ATOM 1794 N N . ASN B 1 17 ? -26.941 49.162 48.457 1.00 42.25 -7 ASN B N 1
ATOM 1795 C CA . ASN B 1 17 ? -26.275 50.403 48.778 1.00 42.20 -7 ASN B CA 1
ATOM 1796 C C . ASN B 1 17 ? -25.069 50.653 47.855 1.00 41.37 -7 ASN B C 1
ATOM 1797 O O . ASN B 1 17 ? -24.570 49.727 47.227 1.00 40.78 -7 ASN B O 1
ATOM 1802 N N . LEU B 1 18 ? -24.659 51.912 47.723 1.00 41.07 -6 LEU B N 1
ATOM 1803 C CA . LEU B 1 18 ? -23.568 52.286 46.806 1.00 40.72 -6 LEU B CA 1
ATOM 1804 C C . LEU B 1 18 ? -22.191 52.252 47.466 1.00 40.44 -6 LEU B C 1
ATOM 1805 O O . LEU B 1 18 ? -21.271 51.633 46.953 1.00 39.24 -6 LEU B O 1
ATOM 1810 N N . TYR B 1 19 ? -22.051 52.969 48.578 1.00 40.89 -5 TYR B N 1
ATOM 1811 C CA . TYR B 1 19 ? -20.795 52.979 49.310 1.00 42.15 -5 TYR B CA 1
ATOM 1812 C C . TYR B 1 19 ? -20.649 51.736 50.208 1.00 44.09 -5 TYR B C 1
ATOM 1813 O O . TYR B 1 19 ? -21.200 51.666 51.302 1.00 45.65 -5 TYR B O 1
ATOM 1822 N N . PHE B 1 20 ? -19.952 50.739 49.693 1.00 46.29 -4 PHE B N 1
ATOM 1823 C CA . PHE B 1 20 ? -19.639 49.528 50.431 1.00 48.29 -4 PHE B CA 1
ATOM 1824 C C . PHE B 1 20 ? -18.134 49.394 50.390 1.00 49.78 -4 PHE B C 1
ATOM 1825 O O . PHE B 1 20 ? -17.619 48.367 49.993 1.00 50.75 -4 PHE B O 1
ATOM 1833 N N . GLN B 1 21 ? -17.423 50.441 50.796 1.00 52.21 -3 GLN B N 1
ATOM 1834 C CA . GLN B 1 21 ? -15.967 50.430 50.663 1.00 54.84 -3 GLN B CA 1
ATOM 1835 C C . GLN B 1 21 ? -15.136 49.663 51.738 1.00 54.68 -3 GLN B C 1
ATOM 1836 O O . GLN B 1 21 ? -14.914 48.463 51.583 1.00 54.62 -3 GLN B O 1
ATOM 1842 N N . SER B 1 22 ? -14.685 50.325 52.805 1.00 56.16 -2 SER B N 1
ATOM 1843 C CA . SER B 1 22 ? -13.910 49.639 53.884 1.00 56.20 -2 SER B CA 1
ATOM 1844 C C . SER B 1 22 ? -12.882 48.601 53.371 1.00 56.64 -2 SER B C 1
ATOM 1845 O O . SER B 1 22 ? -11.714 48.971 53.031 1.00 55.67 -2 SER B O 1
ATOM 1848 N N . ALA B 1 24 ? -10.665 47.543 55.548 1.00 48.31 0 ALA B N 1
ATOM 1849 C CA . ALA B 1 24 ? -10.803 46.783 56.793 1.00 48.37 0 ALA B CA 1
ATOM 1850 C C . ALA B 1 24 ? -9.756 45.685 56.835 1.00 47.78 0 ALA B C 1
ATOM 1851 O O . ALA B 1 24 ? -8.950 45.607 57.755 1.00 47.91 0 ALA B O 1
ATOM 1861 N N . ASN B 1 26 ? -7.242 45.558 55.124 1.00 44.04 2 ASN B N 1
ATOM 1862 C CA . ASN B 1 26 ? -5.943 46.210 54.974 1.00 42.13 2 ASN B CA 1
ATOM 1863 C C . ASN B 1 26 ? -5.517 47.154 56.107 1.00 40.42 2 ASN B C 1
ATOM 1864 O O . ASN B 1 26 ? -4.381 47.632 56.118 1.00 40.00 2 ASN B O 1
ATOM 1869 N N . GLU B 1 27 ? -6.432 47.457 57.028 1.00 39.10 3 GLU B N 1
ATOM 1870 C CA A GLU B 1 27 ? -6.182 48.276 58.227 0.50 38.55 3 GLU B CA 1
ATOM 1871 C CA B GLU B 1 27 ? -6.052 48.323 58.123 0.50 38.47 3 GLU B CA 1
ATOM 1872 C C . GLU B 1 27 ? -5.196 47.573 59.143 1.00 37.87 3 GLU B C 1
ATOM 1873 O O . GLU B 1 27 ? -5.228 46.344 59.241 1.00 36.94 3 GLU B O 1
ATOM 1884 N N . THR B 1 28 ? -4.274 48.312 59.746 1.00 37.21 4 THR B N 1
ATOM 1885 C CA . THR B 1 28 ? -3.573 47.815 60.920 1.00 37.18 4 THR B CA 1
ATOM 1886 C C . THR B 1 28 ? -3.815 48.709 62.126 1.00 37.91 4 THR B C 1
ATOM 1887 O O . THR B 1 28 ? -4.216 49.864 61.986 1.00 37.48 4 THR B O 1
ATOM 1891 N N . GLU B 1 29 ? -3.573 48.164 63.311 1.00 39.36 5 GLU B N 1
ATOM 1892 C CA . GLU B 1 29 ? -3.683 48.925 64.526 1.00 40.41 5 GLU B CA 1
ATOM 1893 C C . GLU B 1 29 ? -2.375 48.678 65.242 1.00 41.55 5 GLU B C 1
ATOM 1894 O O . GLU B 1 29 ? -1.994 47.539 65.491 1.00 41.88 5 GLU B O 1
ATOM 1900 N N . PHE B 1 30 ? -1.691 49.752 65.590 1.00 44.00 6 PHE B N 1
ATOM 1901 C CA . PHE B 1 30 ? -0.369 49.634 66.164 1.00 46.03 6 PHE B CA 1
ATOM 1902 C C . PHE B 1 30 ? -0.022 50.914 66.900 1.00 46.20 6 PHE B C 1
ATOM 1903 O O . PHE B 1 30 ? -0.661 51.949 66.707 1.00 46.61 6 PHE B O 1
ATOM 1911 N N . TYR B 1 31 ? 0.959 50.821 67.787 1.00 46.71 7 TYR B N 1
ATOM 1912 C CA . TYR B 1 31 ? 1.486 51.998 68.443 1.00 46.77 7 TYR B CA 1
ATOM 1913 C C . TYR B 1 31 ? 2.681 52.570 67.655 1.00 47.98 7 TYR B C 1
ATOM 1914 O O . TYR B 1 31 ? 3.394 51.832 66.970 1.00 49.16 7 TYR B O 1
ATOM 1923 N N . ALA B 1 32 ? 2.811 53.896 67.642 1.00 48.11 8 ALA B N 1
ATOM 1924 C CA . ALA B 1 32 ? 4.002 54.543 67.100 1.00 48.03 8 ALA B CA 1
ATOM 1925 C C . ALA B 1 32 ? 4.452 55.674 68.034 1.00 48.19 8 ALA B C 1
ATOM 1926 O O . ALA B 1 32 ? 3.757 55.995 69.001 1.00 46.93 8 ALA B O 1
ATOM 1928 N N . TYR B 1 33 ? 5.641 56.222 67.769 1.00 48.19 9 TYR B N 1
ATOM 1929 C CA . TYR B 1 33 ? 6.219 57.275 68.595 1.00 48.91 9 TYR B CA 1
ATOM 1930 C C . TYR B 1 33 ? 6.532 58.518 67.756 1.00 49.74 9 TYR B C 1
ATOM 1931 O O . TYR B 1 33 ? 6.984 58.417 66.615 1.00 50.63 9 TYR B O 1
ATOM 1940 N N . HIS B 1 34 ? 6.214 59.683 68.300 1.00 48.80 10 HIS B N 1
ATOM 1941 C CA . HIS B 1 34 ? 6.254 60.907 67.530 1.00 48.25 10 HIS B CA 1
ATOM 1942 C C . HIS B 1 34 ? 6.946 62.073 68.250 1.00 48.41 10 HIS B C 1
ATOM 1943 O O . HIS B 1 34 ? 6.610 62.415 69.391 1.00 47.72 10 HIS B O 1
ATOM 1950 N N . ILE B 1 35 ? 7.866 62.708 67.524 1.00 48.63 11 ILE B N 1
ATOM 1951 C CA . ILE B 1 35 ? 8.603 63.885 67.972 1.00 49.11 11 ILE B CA 1
ATOM 1952 C C . ILE B 1 35 ? 7.763 65.110 67.634 1.00 48.69 11 ILE B C 1
ATOM 1953 O O . ILE B 1 35 ? 7.434 65.342 66.472 1.00 49.40 11 ILE B O 1
ATOM 1958 N N . VAL B 1 36 ? 7.374 65.865 68.650 1.00 48.56 12 VAL B N 1
ATOM 1959 C CA . VAL B 1 36 ? 6.585 67.081 68.461 1.00 47.73 12 VAL B CA 1
ATOM 1960 C C . VAL B 1 36 ? 7.508 68.302 68.482 1.00 48.89 12 VAL B C 1
ATOM 1961 O O . VAL B 1 36 ? 8.294 68.479 69.416 1.00 49.45 12 VAL B O 1
ATOM 1965 N N . THR B 1 37 ? 7.384 69.155 67.467 1.00 49.65 13 THR B N 1
ATOM 1966 C CA . THR B 1 37 ? 8.240 70.333 67.312 1.00 50.26 13 THR B CA 1
ATOM 1967 C C . THR B 1 37 ? 7.401 71.576 67.040 1.00 50.59 13 THR B C 1
ATOM 1968 O O . THR B 1 37 ? 7.814 72.688 67.337 1.00 50.60 13 THR B O 1
ATOM 1972 N N . ARG B 1 38 ? 6.222 71.381 66.457 1.00 51.83 14 ARG B N 1
ATOM 1973 C CA . ARG B 1 38 ? 5.355 72.496 66.071 1.00 53.28 14 ARG B CA 1
ATOM 1974 C C . ARG B 1 38 ? 4.549 73.057 67.253 1.00 53.12 14 ARG B C 1
ATOM 1975 O O . ARG B 1 38 ? 4.761 74.191 67.676 1.00 52.91 14 ARG B O 1
ATOM 1983 N N . LYS B 1 39 ? 3.614 72.270 67.772 1.00 53.66 15 LYS B N 1
ATOM 1984 C CA . LYS B 1 39 ? 2.848 72.677 68.948 1.00 54.17 15 LYS B CA 1
ATOM 1985 C C . LYS B 1 39 ? 2.486 71.463 69.794 1.00 53.81 15 LYS B C 1
ATOM 1986 O O . LYS B 1 39 ? 2.207 70.387 69.259 1.00 53.23 15 LYS B O 1
ATOM 1992 N N . LYS B 1 40 ? 2.539 71.638 71.113 1.00 53.88 16 LYS B N 1
ATOM 1993 C CA . LYS B 1 40 ? 2.312 70.542 72.050 1.00 54.11 16 LYS B CA 1
ATOM 1994 C C . LYS B 1 40 ? 0.969 69.863 71.850 1.00 54.23 16 LYS B C 1
ATOM 1995 O O . LYS B 1 40 ? -0.035 70.511 71.564 1.00 54.13 16 LYS B O 1
ATOM 2009 N N . HIS B 1 42 ? -1.885 66.694 73.228 1.00 54.47 18 HIS B N 1
ATOM 2010 C CA . HIS B 1 42 ? -2.440 66.262 74.500 1.00 54.76 18 HIS B CA 1
ATOM 2011 C C . HIS B 1 42 ? -3.066 64.887 74.425 1.00 54.46 18 HIS B C 1
ATOM 2012 O O . HIS B 1 42 ? -3.369 64.388 73.344 1.00 54.01 18 HIS B O 1
ATOM 2019 N N . ILE B 1 43 ? -3.267 64.290 75.593 1.00 54.73 19 ILE B N 1
ATOM 2020 C CA . ILE B 1 43 ? -3.833 62.954 75.702 1.00 55.34 19 ILE B CA 1
ATOM 2021 C C . ILE B 1 43 ? -5.234 62.833 75.091 1.00 55.68 19 ILE B C 1
ATOM 2022 O O . ILE B 1 43 ? -6.134 63.608 75.417 1.00 55.77 19 ILE B O 1
ATOM 2027 N N . GLY B 1 44 ? -5.406 61.868 74.192 1.00 56.25 20 GLY B N 1
ATOM 2028 C CA . GLY B 1 44 ? -6.706 61.624 73.564 1.00 57.29 20 GLY B CA 1
ATOM 2029 C C . GLY B 1 44 ? -6.982 62.464 72.331 1.00 58.24 20 GLY B C 1
ATOM 2030 O O . GLY B 1 44 ? -8.064 62.400 71.761 1.00 58.00 20 GLY B O 1
ATOM 2031 N N . GLN B 1 45 ? -5.998 63.252 71.916 1.00 59.81 21 GLN B N 1
ATOM 2032 C CA . GLN B 1 45 ? -6.116 64.079 70.718 1.00 61.32 21 GLN B CA 1
ATOM 2033 C C . GLN B 1 45 ? -6.122 63.227 69.447 1.00 62.96 21 GLN B C 1
ATOM 2034 O O . GLN B 1 45 ? -5.335 62.288 69.313 1.00 61.73 21 GLN B O 1
ATOM 2048 N N . ILE B 1 47 ? -5.838 63.015 65.170 1.00 71.34 23 ILE B N 1
ATOM 2049 C CA . ILE B 1 47 ? -5.314 63.645 63.960 1.00 73.17 23 ILE B CA 1
ATOM 2050 C C . ILE B 1 47 ? -5.807 62.871 62.734 1.00 74.56 23 ILE B C 1
ATOM 2051 O O . ILE B 1 47 ? -5.791 61.636 62.727 1.00 75.01 23 ILE B O 1
ATOM 2056 N N . PRO B 1 48 ? -6.282 63.585 61.716 1.00 75.50 24 PRO B N 1
ATOM 2057 C CA . PRO B 1 48 ? -6.642 62.956 60.450 1.00 76.28 24 PRO B CA 1
ATOM 2058 C C . PRO B 1 48 ? -5.519 63.084 59.411 1.00 76.97 24 PRO B C 1
ATOM 2059 O O . PRO B 1 48 ? -4.827 64.106 59.365 1.00 77.23 24 PRO B O 1
ATOM 2063 N N . PHE B 1 49 ? -5.332 62.045 58.598 1.00 77.60 25 PHE B N 1
ATOM 2064 C CA . PHE B 1 49 ? -4.326 62.066 57.540 1.00 78.04 25 PHE B CA 1
ATOM 2065 C C . PHE B 1 49 ? -4.795 62.874 56.311 1.00 78.73 25 PHE B C 1
ATOM 2066 O O . PHE B 1 49 ? -6.000 62.999 56.020 1.00 78.63 25 PHE B O 1
ATOM 2074 N N . ASN B 1 52 ? -6.020 62.069 51.749 1.00 59.88 28 ASN B N 1
ATOM 2075 C CA . ASN B 1 52 ? -6.587 63.170 50.969 1.00 60.86 28 ASN B CA 1
ATOM 2076 C C . ASN B 1 52 ? -6.154 64.551 51.494 1.00 61.17 28 ASN B C 1
ATOM 2077 O O . ASN B 1 52 ? -6.574 65.582 50.953 1.00 60.41 28 ASN B O 1
ATOM 2082 N N . GLN B 1 53 ? -5.312 64.556 52.541 1.00 61.12 29 GLN B N 1
ATOM 2083 C CA . GLN B 1 53 ? -4.784 65.783 53.149 1.00 60.49 29 GLN B CA 1
ATOM 2084 C C . GLN B 1 53 ? -3.278 65.895 52.958 1.00 59.51 29 GLN B C 1
ATOM 2085 O O . GLN B 1 53 ? -2.536 64.941 53.196 1.00 59.51 29 GLN B O 1
ATOM 2091 N N . HIS B 1 54 ? -2.825 67.086 52.593 1.00 57.39 30 HIS B N 1
ATOM 2092 C CA . HIS B 1 54 ? -1.414 67.353 52.481 1.00 55.24 30 HIS B CA 1
ATOM 2093 C C . HIS B 1 54 ? -0.796 67.689 53.825 1.00 53.84 30 HIS B C 1
ATOM 2094 O O . HIS B 1 54 ? -1.467 68.164 54.750 1.00 52.67 30 HIS B O 1
ATOM 2101 N N . ASN B 1 55 ? 0.478 67.363 53.962 1.00 51.66 31 ASN B N 1
ATOM 2102 C CA . ASN B 1 55 ? 1.151 67.628 55.211 1.00 50.31 31 ASN B CA 1
ATOM 2103 C C . ASN B 1 55 ? 2.048 68.855 55.115 1.00 49.15 31 ASN B C 1
ATOM 2104 O O . ASN B 1 55 ? 2.105 69.514 54.094 1.00 48.24 31 ASN B O 1
ATOM 2109 N N . THR B 1 56 ? 2.767 69.111 56.192 1.00 49.66 32 THR B N 1
ATOM 2110 C CA . THR B 1 56 ? 3.650 70.255 56.353 1.00 49.94 32 THR B CA 1
ATOM 2111 C C . THR B 1 56 ? 4.817 70.260 55.363 1.00 49.09 32 THR B C 1
ATOM 2112 O O . THR B 1 56 ? 5.204 71.306 54.853 1.00 50.13 32 THR B O 1
ATOM 2116 N N . LEU B 1 57 ? 5.358 69.084 55.081 1.00 48.15 33 LEU B N 1
ATOM 2117 C CA . LEU B 1 57 ? 6.417 68.918 54.103 1.00 48.68 33 LEU B CA 1
ATOM 2118 C C . LEU B 1 57 ? 5.964 69.307 52.677 1.00 48.94 33 LEU B C 1
ATOM 2119 O O . LEU B 1 57 ? 6.677 70.014 51.942 1.00 48.78 33 LEU B O 1
ATOM 2124 N N . TYR B 1 58 ? 4.769 68.867 52.298 1.00 47.88 34 TYR B N 1
ATOM 2125 C CA . TYR B 1 58 ? 4.168 69.337 51.071 1.00 47.55 34 TYR B CA 1
ATOM 2126 C C . TYR B 1 58 ? 4.009 70.875 51.097 1.00 47.67 34 TYR B C 1
ATOM 2127 O O . TYR B 1 58 ? 4.369 71.567 50.130 1.00 46.55 34 TYR B O 1
ATOM 2136 N N . HIS B 1 59 ? 3.484 71.420 52.186 1.00 45.95 35 HIS B N 1
ATOM 2137 C CA . HIS B 1 59 ? 3.361 72.864 52.226 1.00 48.53 35 HIS B CA 1
ATOM 2138 C C . HIS B 1 59 ? 4.693 73.626 52.060 1.00 48.54 35 HIS B C 1
ATOM 2139 O O . HIS B 1 59 ? 4.792 74.548 51.257 1.00 49.35 35 HIS B O 1
ATOM 2146 N N . PHE B 1 60 ? 5.706 73.263 52.832 1.00 48.52 36 PHE B N 1
ATOM 2147 C CA . PHE B 1 60 ? 6.973 73.967 52.745 1.00 48.36 36 PHE B CA 1
ATOM 2148 C C . PHE B 1 60 ? 7.762 73.749 51.461 1.00 47.36 36 PHE B C 1
ATOM 2149 O O . PHE B 1 60 ? 8.478 74.639 51.024 1.00 47.26 36 PHE B O 1
ATOM 2157 N N . PHE B 1 61 ? 7.640 72.575 50.853 1.00 47.11 37 PHE B N 1
ATOM 2158 C CA . PHE B 1 61 ? 8.397 72.299 49.629 1.00 47.07 37 PHE B CA 1
ATOM 2159 C C . PHE B 1 61 ? 7.629 72.590 48.359 1.00 46.57 37 PHE B C 1
ATOM 2160 O O . PHE B 1 61 ? 8.240 72.901 47.333 1.00 46.49 37 PHE B O 1
ATOM 2168 N N A PHE B 1 62 ? 6.300 72.498 48.419 0.50 46.17 38 PHE B N 1
ATOM 2169 N N B PHE B 1 62 ? 6.300 72.519 48.427 0.50 45.98 38 PHE B N 1
ATOM 2170 C CA A PHE B 1 62 ? 5.488 72.625 47.214 0.50 46.16 38 PHE B CA 1
ATOM 2171 C CA B PHE B 1 62 ? 5.489 72.608 47.219 0.50 45.83 38 PHE B CA 1
ATOM 2172 C C A PHE B 1 62 ? 4.746 73.938 47.080 0.50 46.51 38 PHE B C 1
ATOM 2173 C C B PHE B 1 62 ? 4.676 73.886 47.077 0.50 46.31 38 PHE B C 1
ATOM 2174 O O A PHE B 1 62 ? 4.607 74.456 45.965 0.50 47.00 38 PHE B O 1
ATOM 2175 O O B PHE B 1 62 ? 4.435 74.339 45.950 0.50 46.82 38 PHE B O 1
ATOM 2190 N N . GLU B 1 63 ? 4.271 74.474 48.203 1.00 46.48 39 GLU B N 1
ATOM 2191 C CA . GLU B 1 63 ? 3.447 75.687 48.190 1.00 48.80 39 GLU B CA 1
ATOM 2192 C C . GLU B 1 63 ? 4.206 76.989 48.440 1.00 50.07 39 GLU B C 1
ATOM 2193 O O . GLU B 1 63 ? 4.045 77.964 47.716 1.00 49.50 39 GLU B O 1
ATOM 2199 N N . ARG B 1 64 ? 4.994 77.002 49.504 1.00 52.26 40 ARG B N 1
ATOM 2200 C CA . ARG B 1 64 ? 5.730 78.178 49.922 1.00 54.33 40 ARG B CA 1
ATOM 2201 C C . ARG B 1 64 ? 6.729 78.623 48.859 1.00 53.16 40 ARG B C 1
ATOM 2202 O O . ARG B 1 64 ? 7.245 77.826 48.094 1.00 53.23 40 ARG B O 1
ATOM 2210 N N . GLU B 1 65 ? 6.940 79.920 48.769 1.00 54.14 41 GLU B N 1
ATOM 2211 C CA . GLU B 1 65 ? 7.976 80.448 47.907 1.00 55.49 41 GLU B CA 1
ATOM 2212 C C . GLU B 1 65 ? 8.572 81.713 48.492 1.00 54.56 41 GLU B C 1
ATOM 2213 O O . GLU B 1 65 ? 7.948 82.382 49.304 1.00 54.07 41 GLU B O 1
ATOM 2219 N N . GLN B 1 66 ? 9.773 82.041 48.040 1.00 54.58 42 GLN B N 1
ATOM 2220 C CA . GLN B 1 66 ? 10.418 83.285 48.422 1.00 55.72 42 GLN B CA 1
ATOM 2221 C C . GLN B 1 66 ? 10.859 84.051 47.172 1.00 52.87 42 GLN B C 1
ATOM 2222 O O . GLN B 1 66 ? 11.522 83.512 46.287 1.00 52.41 42 GLN B O 1
ATOM 2228 N N . LEU B 1 67 ? 10.428 85.301 47.089 1.00 50.07 43 LEU B N 1
ATOM 2229 C CA . LEU B 1 67 ? 10.687 86.134 45.931 1.00 47.86 43 LEU B CA 1
ATOM 2230 C C . LEU B 1 67 ? 11.604 87.264 46.354 1.00 46.87 43 LEU B C 1
ATOM 2231 O O . LEU B 1 67 ? 11.760 87.516 47.548 1.00 46.27 43 LEU B O 1
ATOM 2236 N N . ASN B 1 68 ? 12.188 87.971 45.391 1.00 45.89 44 ASN B N 1
ATOM 2237 C CA . ASN B 1 68 ? 12.968 89.159 45.739 1.00 44.39 44 ASN B CA 1
ATOM 2238 C C . ASN B 1 68 ? 12.007 90.356 45.889 1.00 44.77 44 ASN B C 1
ATOM 2239 O O . ASN B 1 68 ? 10.791 90.185 45.779 1.00 45.21 44 ASN B O 1
ATOM 2244 N N . ALA B 1 69 ? 12.537 91.547 46.146 1.00 44.48 45 ALA B N 1
ATOM 2245 C CA . ALA B 1 69 ? 11.704 92.727 46.382 1.00 45.28 45 ALA B CA 1
ATOM 2246 C C . ALA B 1 69 ? 10.916 93.120 45.142 1.00 45.54 45 ALA B C 1
ATOM 2247 O O . ALA B 1 69 ? 9.838 93.704 45.232 1.00 45.95 45 ALA B O 1
ATOM 2249 N N . ASN B 1 70 ? 11.459 92.776 43.982 1.00 46.30 46 ASN B N 1
ATOM 2250 C CA . ASN B 1 70 ? 10.808 93.056 42.717 1.00 46.24 46 ASN B CA 1
ATOM 2251 C C . ASN B 1 70 ? 9.787 91.997 42.311 1.00 45.26 46 ASN B C 1
ATOM 2252 O O . ASN B 1 70 ? 9.184 92.108 41.257 1.00 44.42 46 ASN B O 1
ATOM 2257 N N . GLY B 1 71 ? 9.595 90.988 43.162 1.00 44.73 47 GLY B N 1
ATOM 2258 C CA . GLY B 1 71 ? 8.631 89.917 42.900 1.00 43.40 47 GLY B CA 1
ATOM 2259 C C . GLY B 1 71 ? 9.136 88.822 41.973 1.00 42.98 47 GLY B C 1
ATOM 2260 O O . GLY B 1 71 ? 8.340 88.101 41.378 1.00 43.36 47 GLY B O 1
ATOM 2261 N N . GLU B 1 72 ? 10.454 88.691 41.849 1.00 42.97 48 GLU B N 1
ATOM 2262 C CA . GLU B 1 72 ? 11.052 87.713 40.933 1.00 43.83 48 GLU B CA 1
ATOM 2263 C C . GLU B 1 72 ? 11.432 86.440 41.671 1.00 44.20 48 GLU B C 1
ATOM 2264 O O . GLU B 1 72 ? 11.850 86.496 42.835 1.00 44.13 48 GLU B O 1
ATOM 2270 N N . ASP B 1 73 ? 11.251 85.293 41.010 1.00 44.37 49 ASP B N 1
ATOM 2271 C CA . ASP B 1 73 ? 11.651 84.023 41.596 1.00 43.94 49 ASP B CA 1
ATOM 2272 C C . ASP B 1 73 ? 13.080 83.701 41.173 1.00 43.98 49 ASP B C 1
ATOM 2273 O O . ASP B 1 73 ? 13.659 84.444 40.366 1.00 43.47 49 ASP B O 1
ATOM 2278 N N . GLY B 1 74 ? 13.649 82.631 41.745 1.00 43.12 50 GLY B N 1
ATOM 2279 C CA . GLY B 1 74 ? 15.029 82.241 41.505 1.00 42.41 50 GLY B CA 1
ATOM 2280 C C . GLY B 1 74 ? 15.381 82.058 40.052 1.00 43.16 50 GLY B C 1
ATOM 2281 O O . GLY B 1 74 ? 16.435 82.477 39.608 1.00 43.74 50 GLY B O 1
ATOM 2282 N N . ILE B 1 75 ? 14.486 81.439 39.297 1.00 45.03 51 ILE B N 1
ATOM 2283 C CA . ILE B 1 75 ? 14.713 81.241 37.861 1.00 44.45 51 ILE B CA 1
ATOM 2284 C C . ILE B 1 75 ? 14.757 82.518 37.029 1.00 43.43 51 ILE B C 1
ATOM 2285 O O . ILE B 1 75 ? 15.612 82.672 36.161 1.00 44.04 51 ILE B O 1
ATOM 2290 N N . GLN B 1 76 ? 13.861 83.455 37.308 1.00 44.43 52 GLN B N 1
ATOM 2291 C CA . GLN B 1 76 ? 13.885 84.709 36.585 1.00 43.72 52 GLN B CA 1
ATOM 2292 C C . GLN B 1 76 ? 15.152 85.494 36.917 1.00 43.09 52 GLN B C 1
ATOM 2293 O O . GLN B 1 76 ? 15.750 86.119 36.049 1.00 43.87 52 GLN B O 1
ATOM 2299 N N . ILE B 1 77 ? 15.545 85.483 38.178 1.00 42.94 53 ILE B N 1
ATOM 2300 C CA . ILE B 1 77 ? 16.739 86.193 38.594 1.00 44.14 53 ILE B CA 1
ATOM 2301 C C . ILE B 1 77 ? 17.968 85.577 37.916 1.00 45.07 53 ILE B C 1
ATOM 2302 O O . ILE B 1 77 ? 18.831 86.288 37.443 1.00 43.17 53 ILE B O 1
ATOM 2307 N N . LEU B 1 78 ? 18.047 84.251 37.912 1.00 46.86 54 LEU B N 1
ATOM 2308 C CA . LEU B 1 78 ? 19.154 83.563 37.261 1.00 48.42 54 LEU B CA 1
ATOM 2309 C C . LEU B 1 78 ? 19.285 83.987 35.827 1.00 48.61 54 LEU B C 1
ATOM 2310 O O . LEU B 1 78 ? 20.375 84.369 35.400 1.00 49.03 54 LEU B O 1
ATOM 2315 N N . ASN B 1 79 ? 18.186 83.904 35.082 1.00 49.88 55 ASN B N 1
ATOM 2316 C CA . ASN B 1 79 ? 18.213 84.226 33.655 1.00 51.11 55 ASN B CA 1
ATOM 2317 C C . ASN B 1 79 ? 18.513 85.671 33.328 1.00 50.98 55 ASN B C 1
ATOM 2318 O O . ASN B 1 79 ? 19.248 85.952 32.371 1.00 51.06 55 ASN B O 1
ATOM 2323 N N . ASN B 1 80 ? 17.901 86.598 34.063 1.00 51.29 56 ASN B N 1
ATOM 2324 C CA . ASN B 1 80 ? 18.187 87.998 33.798 1.00 50.90 56 ASN B CA 1
ATOM 2325 C C . ASN B 1 80 ? 19.521 88.515 34.300 1.00 49.97 56 ASN B C 1
ATOM 2326 O O . ASN B 1 80 ? 19.926 89.607 33.929 1.00 50.62 56 ASN B O 1
ATOM 2331 N N . HIS B 1 81 ? 20.264 87.677 35.027 1.00 49.37 57 HIS B N 1
ATOM 2332 C CA . HIS B 1 81 ? 21.648 88.023 35.400 1.00 49.99 57 HIS B CA 1
ATOM 2333 C C . HIS B 1 81 ? 22.723 87.262 34.610 1.00 49.34 57 HIS B C 1
ATOM 2334 O O . HIS B 1 81 ? 23.899 87.530 34.765 1.00 48.99 57 HIS B O 1
ATOM 2341 N N . TYR B 1 82 ? 22.316 86.327 33.754 1.00 49.54 58 TYR B N 1
ATOM 2342 C CA . TYR B 1 82 ? 23.266 85.594 32.921 1.00 49.64 58 TYR B CA 1
ATOM 2343 C C . TYR B 1 82 ? 23.545 86.390 31.663 1.00 50.11 58 TYR B C 1
ATOM 2344 O O . TYR B 1 82 ? 22.740 86.397 30.738 1.00 50.41 58 TYR B O 1
ATOM 2353 N N . LYS B 1 83 ? 24.695 87.058 31.645 1.00 50.50 59 LYS B N 1
ATOM 2354 C CA . LYS B 1 83 ? 25.071 87.960 30.568 1.00 52.14 59 LYS B CA 1
ATOM 2355 C C . LYS B 1 83 ? 26.546 87.802 30.196 1.00 51.20 59 LYS B C 1
ATOM 2356 O O . LYS B 1 83 ? 27.392 87.616 31.073 1.00 51.70 59 LYS B O 1
ATOM 2362 N N . ASN B 1 84 ? 26.842 87.913 28.902 1.00 50.53 60 ASN B N 1
ATOM 2363 C CA . ASN B 1 84 ? 28.200 87.775 28.363 1.00 50.56 60 ASN B CA 1
ATOM 2364 C C . ASN B 1 84 ? 29.140 86.848 29.161 1.00 50.46 60 ASN B C 1
ATOM 2365 O O . ASN B 1 84 ? 30.212 87.265 29.595 1.00 50.52 60 ASN B O 1
ATOM 2370 N N . ASP B 1 85 ? 28.714 85.595 29.348 1.00 50.29 61 ASP B N 1
ATOM 2371 C CA . ASP B 1 85 ? 29.499 84.555 30.040 1.00 50.85 61 ASP B CA 1
ATOM 2372 C C . ASP B 1 85 ? 29.696 84.741 31.551 1.00 50.75 61 ASP B C 1
ATOM 2373 O O . ASP B 1 85 ? 30.593 84.150 32.140 1.00 50.93 61 ASP B O 1
ATOM 2378 N N . GLU B 1 86 ? 28.870 85.574 32.170 1.00 50.18 62 GLU B N 1
ATOM 2379 C CA . GLU B 1 86 ? 28.978 85.807 33.595 1.00 49.66 62 GLU B CA 1
ATOM 2380 C C . GLU B 1 86 ? 27.623 85.670 34.248 1.00 48.41 62 GLU B C 1
ATOM 2381 O O . GLU B 1 86 ? 26.602 86.039 33.678 1.00 47.82 62 GLU B O 1
ATOM 2387 N N . LEU B 1 87 ? 27.644 85.198 35.483 1.00 47.33 63 LEU B N 1
ATOM 2388 C CA . LEU B 1 87 ? 26.475 85.181 36.308 1.00 46.70 63 LEU B CA 1
ATOM 2389 C C . LEU B 1 87 ? 26.886 85.822 37.627 1.00 47.01 63 LEU B C 1
ATOM 2390 O O . LEU B 1 87 ? 27.354 85.134 38.539 1.00 47.94 63 LEU B O 1
ATOM 2395 N N . HIS B 1 88 ? 26.723 87.134 37.733 1.00 46.31 64 HIS B N 1
ATOM 2396 C CA . HIS B 1 88 ? 27.120 87.839 38.953 1.00 47.78 64 HIS B CA 1
ATOM 2397 C C . HIS B 1 88 ? 25.911 88.326 39.757 1.00 48.47 64 HIS B C 1
ATOM 2398 O O . HIS B 1 88 ? 25.290 89.336 39.418 1.00 49.34 64 HIS B O 1
ATOM 2405 N N . ILE B 1 89 ? 25.599 87.615 40.835 1.00 48.81 65 ILE B N 1
ATOM 2406 C CA . ILE B 1 89 ? 24.437 87.926 41.656 1.00 50.41 65 ILE B CA 1
ATOM 2407 C C . ILE B 1 89 ? 24.889 88.289 43.073 1.00 50.00 65 ILE B C 1
ATOM 2408 O O . ILE B 1 89 ? 25.793 87.675 43.630 1.00 49.28 65 ILE B O 1
ATOM 2413 N N . ASN B 1 90 ? 24.238 89.284 43.656 1.00 49.67 66 ASN B N 1
ATOM 2414 C CA . ASN B 1 90 ? 24.626 89.778 44.956 1.00 49.87 66 ASN B CA 1
ATOM 2415 C C . ASN B 1 90 ? 23.454 89.801 45.924 1.00 49.56 66 ASN B C 1
ATOM 2416 O O . ASN B 1 90 ? 22.294 89.738 45.508 1.00 49.88 66 ASN B O 1
ATOM 2421 N N . ASN B 1 91 ? 23.778 89.848 47.215 1.00 49.11 67 ASN B N 1
ATOM 2422 C CA . ASN B 1 91 ? 22.817 90.175 48.264 1.00 48.93 67 ASN B CA 1
ATOM 2423 C C . ASN B 1 91 ? 21.553 89.340 48.294 1.00 46.81 67 ASN B C 1
ATOM 2424 O O . ASN B 1 91 ? 21.621 88.127 48.390 1.00 48.42 67 ASN B O 1
ATOM 2429 N N . GLU B 1 92 ? 20.414 90.026 48.245 1.00 45.81 68 GLU B N 1
ATOM 2430 C CA A GLU B 1 92 ? 19.095 89.411 48.299 0.50 45.97 68 GLU B CA 1
ATOM 2431 C CA B GLU B 1 92 ? 19.092 89.399 48.294 0.50 45.75 68 GLU B CA 1
ATOM 2432 C C . GLU B 1 92 ? 18.819 88.560 47.050 1.00 45.63 68 GLU B C 1
ATOM 2433 O O . GLU B 1 92 ? 18.210 87.490 47.135 1.00 45.72 68 GLU B O 1
ATOM 2444 N N . ASN B 1 93 ? 19.255 89.036 45.884 1.00 45.08 69 ASN B N 1
ATOM 2445 C CA . ASN B 1 93 ? 19.090 88.233 44.676 1.00 44.11 69 ASN B CA 1
ATOM 2446 C C . ASN B 1 93 ? 19.793 86.878 44.833 1.00 44.33 69 ASN B C 1
ATOM 2447 O O . ASN B 1 93 ? 19.225 85.865 44.459 1.00 43.69 69 ASN B O 1
ATOM 2452 N N . ALA B 1 94 ? 21.002 86.863 45.411 1.00 43.97 70 ALA B N 1
ATOM 2453 C CA . ALA B 1 94 ? 21.744 85.606 45.629 1.00 44.53 70 ALA B CA 1
ATOM 2454 C C . ALA B 1 94 ? 21.041 84.656 46.617 1.00 45.50 70 ALA B C 1
ATOM 2455 O O . ALA B 1 94 ? 20.950 83.450 46.367 1.00 44.94 70 ALA B O 1
ATOM 2457 N N . LYS B 1 95 ? 20.600 85.206 47.749 1.00 45.90 71 LYS B N 1
ATOM 2458 C CA . LYS B 1 95 ? 19.818 84.483 48.733 1.00 48.17 71 LYS B CA 1
ATOM 2459 C C . LYS B 1 95 ? 18.570 83.863 48.120 1.00 46.79 71 LYS B C 1
ATOM 2460 O O . LYS B 1 95 ? 18.216 82.736 48.453 1.00 47.38 71 LYS B O 1
ATOM 2466 N N . VAL B 1 96 ? 17.893 84.590 47.239 1.00 46.59 72 VAL B N 1
ATOM 2467 C CA . VAL B 1 96 ? 16.664 84.064 46.626 1.00 46.06 72 VAL B CA 1
ATOM 2468 C C . VAL B 1 96 ? 16.938 82.894 45.677 1.00 46.15 72 VAL B C 1
ATOM 2469 O O . VAL B 1 96 ? 16.170 81.935 45.645 1.00 47.25 72 VAL B O 1
ATOM 2473 N N . VAL B 1 97 ? 18.010 82.988 44.895 1.00 45.57 73 VAL B N 1
ATOM 2474 C CA . VAL B 1 97 ? 18.371 81.941 43.952 1.00 45.23 73 VAL B CA 1
ATOM 2475 C C . VAL B 1 97 ? 18.782 80.683 44.700 1.00 46.03 73 VAL B C 1
ATOM 2476 O O . VAL B 1 97 ? 18.476 79.550 44.268 1.00 47.80 73 VAL B O 1
ATOM 2480 N N . ILE B 1 98 ? 19.488 80.881 45.806 1.00 44.77 74 ILE B N 1
ATOM 2481 C CA . ILE B 1 98 ? 19.987 79.777 46.584 1.00 44.91 74 ILE B CA 1
ATOM 2482 C C . ILE B 1 98 ? 18.871 79.069 47.335 1.00 45.82 74 ILE B C 1
ATOM 2483 O O . ILE B 1 98 ? 18.795 77.846 47.306 1.00 46.65 74 ILE B O 1
ATOM 2488 N N . SER B 1 99 ? 17.990 79.831 47.977 1.00 46.02 75 SER B N 1
ATOM 2489 C CA . SER B 1 99 ? 16.858 79.231 48.629 1.00 47.82 75 SER B CA 1
ATOM 2490 C C . SER B 1 99 ? 15.940 78.566 47.617 1.00 47.64 75 SER B C 1
ATOM 2491 O O . SER B 1 99 ? 15.410 77.511 47.907 1.00 49.66 75 SER B O 1
ATOM 2494 N N . TYR B 1 100 ? 15.838 79.116 46.404 1.00 47.84 76 TYR B N 1
ATOM 2495 C CA . TYR B 1 100 ? 15.027 78.509 45.343 1.00 47.92 76 TYR B CA 1
ATOM 2496 C C . TYR B 1 100 ? 15.575 77.136 44.934 1.00 49.61 76 TYR B C 1
ATOM 2497 O O . TYR B 1 100 ? 14.827 76.169 44.816 1.00 48.85 76 TYR B O 1
ATOM 2514 N N . ASP B 1 102 ? 17.617 75.325 46.710 1.00 49.94 78 ASP B N 1
ATOM 2515 C CA . ASP B 1 102 ? 17.485 74.478 47.903 1.00 49.40 78 ASP B CA 1
ATOM 2516 C C . ASP B 1 102 ? 16.110 73.820 48.040 1.00 49.17 78 ASP B C 1
ATOM 2517 O O . ASP B 1 102 ? 16.013 72.607 48.223 1.00 49.16 78 ASP B O 1
ATOM 2522 N N . GLN B 1 103 ? 15.051 74.622 47.964 1.00 49.37 79 GLN B N 1
ATOM 2523 C CA . GLN B 1 103 ? 13.697 74.115 48.077 1.00 49.40 79 GLN B CA 1
ATOM 2524 C C . GLN B 1 103 ? 13.317 73.225 46.892 1.00 49.26 79 GLN B C 1
ATOM 2525 O O . GLN B 1 103 ? 12.658 72.192 47.060 1.00 49.70 79 GLN B O 1
ATOM 2531 N N . THR B 1 104 ? 13.751 73.621 45.702 1.00 48.48 80 THR B N 1
ATOM 2532 C CA . THR B 1 104 ? 13.383 72.954 44.469 1.00 48.95 80 THR B CA 1
ATOM 2533 C C . THR B 1 104 ? 13.960 71.557 44.290 1.00 49.18 80 THR B C 1
ATOM 2534 O O . THR B 1 104 ? 13.261 70.672 43.789 1.00 49.28 80 THR B O 1
ATOM 2538 N N . ILE B 1 105 ? 15.219 71.362 44.686 1.00 48.98 81 ILE B N 1
ATOM 2539 C CA . ILE B 1 105 ? 15.827 70.042 44.659 1.00 49.90 81 ILE B CA 1
ATOM 2540 C C . ILE B 1 105 ? 15.163 69.090 45.685 1.00 49.82 81 ILE B C 1
ATOM 2541 O O . ILE B 1 105 ? 15.137 67.873 45.483 1.00 51.67 81 ILE B O 1
ATOM 2546 N N . ARG B 1 106 ? 14.652 69.649 46.783 1.00 49.05 82 ARG B N 1
ATOM 2547 C CA . ARG B 1 106 ? 13.856 68.913 47.775 1.00 47.55 82 ARG B CA 1
ATOM 2548 C C . ARG B 1 106 ? 12.441 68.588 47.264 1.00 47.86 82 ARG B C 1
ATOM 2549 O O . ARG B 1 106 ? 11.913 67.513 47.519 1.00 48.92 82 ARG B O 1
ATOM 2557 N N . ALA B 1 107 ? 11.817 69.532 46.565 1.00 45.76 83 ALA B N 1
ATOM 2558 C CA . ALA B 1 107 ? 10.520 69.290 45.996 1.00 44.93 83 ALA B CA 1
ATOM 2559 C C . ALA B 1 107 ? 10.620 68.217 44.899 1.00 45.21 83 ALA B C 1
ATOM 2560 O O . ALA B 1 107 ? 9.700 67.390 44.714 1.00 45.47 83 ALA B O 1
ATOM 2562 N N . ALA B 1 108 ? 11.708 68.271 44.146 1.00 43.63 84 ALA B N 1
ATOM 2563 C CA . ALA B 1 108 ? 11.946 67.335 43.062 1.00 44.21 84 ALA B CA 1
ATOM 2564 C C . ALA B 1 108 ? 12.150 65.930 43.627 1.00 44.26 84 ALA B C 1
ATOM 2565 O O . ALA B 1 108 ? 11.659 64.952 43.086 1.00 45.49 84 ALA B O 1
ATOM 2567 N N . ARG B 1 109 ? 12.891 65.839 44.720 1.00 44.76 85 ARG B N 1
ATOM 2568 C CA . ARG B 1 109 ? 13.087 64.574 45.409 1.00 45.24 85 ARG B CA 1
ATOM 2569 C C . ARG B 1 109 ? 11.749 63.983 45.823 1.00 45.74 85 ARG B C 1
ATOM 2570 O O . ARG B 1 109 ? 11.511 62.790 45.646 1.00 45.22 85 ARG B O 1
ATOM 2578 N N . GLU B 1 110 ? 10.893 64.818 46.417 1.00 45.22 86 GLU B N 1
ATOM 2579 C CA . GLU B 1 110 ? 9.598 64.358 46.867 1.00 45.05 86 GLU B CA 1
ATOM 2580 C C . GLU B 1 110 ? 8.664 64.003 45.748 1.00 45.15 86 GLU B C 1
ATOM 2581 O O . GLU B 1 110 ? 7.840 63.078 45.895 1.00 45.95 86 GLU B O 1
ATOM 2587 N N . THR B 1 111 ? 8.802 64.696 44.613 1.00 44.53 87 THR B N 1
ATOM 2588 C CA . THR B 1 111 ? 7.948 64.442 43.436 1.00 44.06 87 THR B CA 1
ATOM 2589 C C . THR B 1 111 ? 8.331 63.113 42.767 1.00 43.52 87 THR B C 1
ATOM 2590 O O . THR B 1 111 ? 7.481 62.304 42.406 1.00 42.07 87 THR B O 1
ATOM 2594 N N . ILE B 1 112 ? 9.632 62.888 42.649 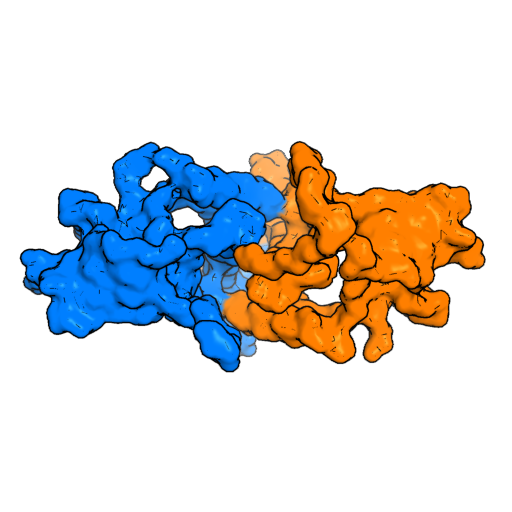1.00 44.16 88 ILE B N 1
ATOM 2595 C CA . ILE B 1 112 ? 10.173 61.664 42.055 1.00 44.62 88 ILE B CA 1
ATOM 2596 C C . ILE B 1 112 ? 9.778 60.443 42.916 1.00 45.56 88 ILE B C 1
ATOM 2597 O O . ILE B 1 112 ? 9.276 59.436 42.400 1.00 45.55 88 ILE B O 1
ATOM 2602 N N . VAL B 1 113 ? 9.957 60.577 44.230 1.00 44.18 89 VAL B N 1
ATOM 2603 C CA . VAL B 1 113 ? 9.608 59.538 45.182 1.00 44.69 89 VAL B CA 1
ATOM 2604 C C . VAL B 1 113 ? 8.108 59.233 45.174 1.00 43.96 89 VAL B C 1
ATOM 2605 O O . VAL B 1 113 ? 7.711 58.076 45.263 1.00 43.57 89 VAL B O 1
ATOM 2609 N N . GLU B 1 114 ? 7.282 60.263 44.998 1.00 45.03 90 GLU B N 1
ATOM 2610 C CA . GLU B 1 114 ? 5.835 60.087 44.929 1.00 44.75 90 GLU B CA 1
ATOM 2611 C C . GLU B 1 114 ? 5.455 59.385 43.625 1.00 46.93 90 GLU B C 1
ATOM 2612 O O . GLU B 1 114 ? 4.652 58.450 43.628 1.00 46.58 90 GLU B O 1
ATOM 2626 N N . VAL B 1 116 ? 7.294 57.365 41.818 1.00 46.55 92 VAL B N 1
ATOM 2627 C CA . VAL B 1 116 ? 7.690 55.969 41.923 1.00 44.93 92 VAL B CA 1
ATOM 2628 C C . VAL B 1 116 ? 6.734 55.182 42.844 1.00 46.04 92 VAL B C 1
ATOM 2629 O O . VAL B 1 116 ? 6.411 54.020 42.579 1.00 45.62 92 VAL B O 1
ATOM 2633 N N . ARG B 1 117 ? 6.288 55.815 43.926 1.00 45.14 93 ARG B N 1
ATOM 2634 C CA . ARG B 1 117 ? 5.313 55.184 44.803 1.00 44.49 93 ARG B CA 1
ATOM 2635 C C . ARG B 1 117 ? 4.047 54.863 44.018 1.00 44.78 93 ARG B C 1
ATOM 2636 O O . ARG B 1 117 ? 3.450 53.807 44.179 1.00 43.53 93 ARG B O 1
ATOM 2644 N N . LEU B 1 118 ? 3.619 55.807 43.190 1.00 45.23 94 LEU B N 1
ATOM 2645 C CA . LEU B 1 118 ? 2.413 55.638 42.427 1.00 45.35 94 LEU B CA 1
ATOM 2646 C C . LEU B 1 118 ? 2.589 54.521 41.384 1.00 46.86 94 LEU B C 1
ATOM 2647 O O . LEU B 1 118 ? 1.671 53.726 41.137 1.00 47.37 94 LEU B O 1
ATOM 2652 N N . GLN B 1 119 ? 3.785 54.437 40.809 1.00 48.00 95 GLN B N 1
ATOM 2653 C CA . GLN B 1 119 ? 4.108 53.392 39.828 1.00 49.36 95 GLN B CA 1
ATOM 2654 C C . GLN B 1 119 ? 4.165 51.975 40.405 1.00 50.43 95 GLN B C 1
ATOM 2655 O O . GLN B 1 119 ? 3.643 51.042 39.804 1.00 49.77 95 GLN B O 1
ATOM 2661 N N . GLU B 1 120 ? 4.837 51.809 41.541 1.00 50.69 96 GLU B N 1
ATOM 2662 C CA . GLU B 1 120 ? 5.192 50.481 41.989 1.00 53.70 96 GLU B CA 1
ATOM 2663 C C . GLU B 1 120 ? 4.648 50.091 43.356 1.00 53.28 96 GLU B C 1
ATOM 2664 O O . GLU B 1 120 ? 4.365 48.914 43.581 1.00 54.06 96 GLU B O 1
ATOM 2670 N N . PHE B 1 121 ? 4.450 51.069 44.241 1.00 52.85 97 PHE B N 1
ATOM 2671 C CA . PHE B 1 121 ? 3.996 50.787 45.607 1.00 52.29 97 PHE B CA 1
ATOM 2672 C C . PHE B 1 121 ? 2.782 51.647 45.998 1.00 51.84 97 PHE B C 1
ATOM 2673 O O . PHE B 1 121 ? 2.781 52.278 47.049 1.00 51.92 97 PHE B O 1
ATOM 2681 N N . PRO B 1 122 ? 1.715 51.617 45.202 1.00 51.98 98 PRO B N 1
ATOM 2682 C CA . PRO B 1 122 ? 0.566 52.511 45.439 1.00 52.99 98 PRO B CA 1
ATOM 2683 C C . PRO B 1 122 ? -0.150 52.259 46.771 1.00 54.02 98 PRO B C 1
ATOM 2684 O O . PRO B 1 122 ? -0.986 53.059 47.186 1.00 53.69 98 PRO B O 1
ATOM 2688 N N . GLU B 1 123 ? 0.234 51.186 47.452 1.00 55.40 99 GLU B N 1
ATOM 2689 C CA . GLU B 1 123 ? -0.384 50.786 48.709 1.00 56.54 99 GLU B CA 1
ATOM 2690 C C . GLU B 1 123 ? 0.216 51.485 49.937 1.00 55.19 99 GLU B C 1
ATOM 2691 O O . GLU B 1 123 ? -0.470 51.653 50.945 1.00 55.70 99 GLU B O 1
ATOM 2697 N N . TYR B 1 124 ? 1.485 51.888 49.851 1.00 53.43 100 TYR B N 1
ATOM 2698 C CA . TYR B 1 124 ? 2.148 52.576 50.957 1.00 50.69 100 TYR B CA 1
ATOM 2699 C C . TYR B 1 124 ? 1.651 54.010 51.081 1.00 48.73 100 TYR B C 1
ATOM 2700 O O . TYR B 1 124 ? 1.215 54.618 50.092 1.00 48.20 100 TYR B O 1
ATOM 2709 N N . PRO B 1 125 ? 1.745 54.564 52.287 1.00 46.92 101 PRO B N 1
ATOM 2710 C CA . PRO B 1 125 ? 1.423 55.981 52.512 1.00 44.60 101 PRO B CA 1
ATOM 2711 C C . PRO B 1 125 ? 2.356 56.924 51.705 1.00 44.66 101 PRO B C 1
ATOM 2712 O O . PRO B 1 125 ? 3.544 56.609 51.478 1.00 43.90 101 PRO B O 1
ATOM 2716 N N . SER B 1 126 ? 1.808 58.060 51.282 1.00 42.73 102 SER B N 1
ATOM 2717 C CA . SER B 1 126 ? 2.545 59.082 50.566 1.00 43.03 102 SER B CA 1
ATOM 2718 C C . SER B 1 126 ? 3.342 59.961 51.532 1.00 43.59 102 SER B C 1
ATOM 2719 O O . SER B 1 126 ? 2.830 60.334 52.584 1.00 42.23 102 SER B O 1
ATOM 2722 N N . ARG B 1 127 ? 4.584 60.312 51.168 1.00 44.60 103 ARG B N 1
ATOM 2723 C CA . ARG B 1 127 ? 5.380 61.225 52.002 1.00 43.55 103 ARG B CA 1
ATOM 2724 C C . ARG B 1 127 ? 4.797 62.644 52.014 1.00 43.09 103 ARG B C 1
ATOM 2725 O O . ARG B 1 127 ? 5.127 63.441 52.878 1.00 42.30 103 ARG B O 1
ATOM 2733 N N . LEU B 1 128 ? 3.794 62.879 51.176 1.00 43.81 104 LEU B N 1
ATOM 2734 C CA . LEU B 1 128 ? 3.184 64.208 51.029 1.00 45.41 104 LEU B CA 1
ATOM 2735 C C . LEU B 1 128 ? 1.884 64.361 51.813 1.00 45.33 104 LEU B C 1
ATOM 2736 O O . LEU B 1 128 ? 1.293 65.433 51.831 1.00 45.46 104 LEU B O 1
ATOM 2741 N N . SER B 1 129 ? 1.408 63.287 52.430 1.00 46.42 105 SER B N 1
ATOM 2742 C CA . SER B 1 129 ? 0.244 63.436 53.295 1.00 48.11 105 SER B CA 1
ATOM 2743 C C . SER B 1 129 ? 0.361 62.805 54.672 1.00 47.78 105 SER B C 1
ATOM 2744 O O . SER B 1 129 ? -0.292 63.295 55.626 1.00 49.67 105 SER B O 1
ATOM 2747 N N . CYS B 1 130 ? 1.235 61.802 54.782 1.00 45.25 106 CYS B N 1
ATOM 2748 C CA . CYS B 1 130 ? 1.475 61.053 56.014 1.00 43.83 106 CYS B CA 1
ATOM 2749 C C . CYS B 1 130 ? 1.980 61.886 57.211 1.00 43.26 106 CYS B C 1
ATOM 2750 O O . CYS B 1 130 ? 2.277 63.068 57.107 1.00 41.83 106 CYS B O 1
ATOM 2753 N N . LEU B 1 131 ? 2.104 61.207 58.337 1.00 43.28 107 LEU B N 1
ATOM 2754 C CA . LEU B 1 131 ? 2.769 61.711 59.508 1.00 45.29 107 LEU B CA 1
ATOM 2755 C C . LEU B 1 131 ? 4.038 60.850 59.622 1.00 44.92 107 LEU B C 1
ATOM 2756 O O . LEU B 1 131 ? 4.057 59.695 59.164 1.00 43.16 107 LEU B O 1
ATOM 2761 N N . TYR B 1 132 ? 5.089 61.415 60.210 1.00 44.55 108 TYR B N 1
ATOM 2762 C CA . TYR B 1 132 ? 6.340 60.693 60.412 1.00 45.48 108 TYR B CA 1
ATOM 2763 C C . TYR B 1 132 ? 6.503 60.262 61.865 1.00 45.99 108 TYR B C 1
ATOM 2764 O O . TYR B 1 132 ? 6.253 61.034 62.780 1.00 47.28 108 TYR B O 1
ATOM 2773 N N . ALA B 1 133 ? 6.979 59.039 62.069 1.00 46.88 109 ALA B N 1
ATOM 2774 C CA . ALA B 1 133 ? 7.027 58.458 63.393 1.00 47.70 109 ALA B CA 1
ATOM 2775 C C . ALA B 1 133 ? 8.233 57.572 63.573 1.00 49.12 109 ALA B C 1
ATOM 2776 O O . ALA B 1 133 ? 8.914 57.209 62.601 1.00 48.64 109 ALA B O 1
ATOM 2778 N N . ALA B 1 134 ? 8.498 57.246 64.839 1.00 50.09 110 ALA B N 1
ATOM 2779 C CA . ALA B 1 134 ? 9.518 56.288 65.208 1.00 50.94 110 ALA B CA 1
ATOM 2780 C C . ALA B 1 134 ? 8.835 54.993 65.612 1.00 51.35 110 ALA B C 1
ATOM 2781 O O . ALA B 1 134 ? 7.745 55.002 66.182 1.00 50.91 110 ALA B O 1
ATOM 2783 N N . LYS B 1 135 ? 9.512 53.879 65.347 1.00 53.34 111 LYS B N 1
ATOM 2784 C CA . LYS B 1 135 ? 8.972 52.545 65.605 1.00 53.66 111 LYS B CA 1
ATOM 2785 C C . LYS B 1 135 ? 8.907 52.227 67.090 1.00 53.91 111 LYS B C 1
ATOM 2786 O O . LYS B 1 135 ? 7.972 51.557 67.552 1.00 55.27 111 LYS B O 1
ATOM 2792 N N . SER B 1 136 ? 9.905 52.682 67.841 1.00 52.34 112 SER B N 1
ATOM 2793 C CA . SER B 1 136 ? 9.948 52.410 69.271 1.00 51.24 112 SER B CA 1
ATOM 2794 C C . SER B 1 136 ? 10.297 53.679 70.012 1.00 50.94 112 SER B C 1
ATOM 2795 O O . SER B 1 136 ? 10.729 54.649 69.407 1.00 51.32 112 SER B O 1
ATOM 2798 N N . TYR B 1 137 ? 10.086 53.676 71.319 1.00 51.08 113 TYR B N 1
ATOM 2799 C CA . TYR B 1 137 ? 10.415 54.826 72.144 1.00 52.13 113 TYR B CA 1
ATOM 2800 C C . TYR B 1 137 ? 11.924 55.045 72.128 1.00 52.84 113 TYR B C 1
ATOM 2801 O O . TYR B 1 137 ? 12.392 56.184 72.030 1.00 53.65 113 TYR B O 1
ATOM 2810 N N . GLU B 1 138 ? 12.671 53.941 72.187 1.00 52.52 114 GLU B N 1
ATOM 2811 C CA . GLU B 1 138 ? 14.127 53.942 72.037 1.00 52.21 114 GLU B CA 1
ATOM 2812 C C . GLU B 1 138 ? 14.551 54.649 70.737 1.00 51.07 114 GLU B C 1
ATOM 2813 O O . GLU B 1 138 ? 15.468 55.465 70.740 1.00 50.80 114 GLU B O 1
ATOM 2819 N N . ASP B 1 139 ? 13.889 54.333 69.627 1.00 50.31 115 ASP B N 1
ATOM 2820 C CA . ASP B 1 139 ? 14.177 54.996 68.353 1.00 49.57 115 ASP B CA 1
ATOM 2821 C C . ASP B 1 139 ? 13.843 56.486 68.384 1.00 49.16 115 ASP B C 1
ATOM 2822 O O . ASP B 1 139 ? 14.590 57.300 67.849 1.00 49.73 115 ASP B O 1
ATOM 2827 N N . ALA B 1 140 ? 12.737 56.838 69.036 1.00 49.17 116 ALA B N 1
ATOM 2828 C CA . ALA B 1 140 ? 12.319 58.235 69.170 1.00 48.33 116 ALA B CA 1
ATOM 2829 C C . ALA B 1 140 ? 13.385 59.078 69.868 1.00 47.44 116 ALA B C 1
ATOM 2830 O O . ALA B 1 140 ? 13.604 60.228 69.507 1.00 47.05 116 ALA B O 1
ATOM 2832 N N . LEU B 1 141 ? 14.057 58.474 70.843 1.00 47.67 117 LEU B N 1
ATOM 2833 C CA . LEU B 1 141 ? 15.121 59.127 71.605 1.00 47.69 117 LEU B CA 1
ATOM 2834 C C . LEU B 1 141 ? 16.340 59.451 70.770 1.00 47.04 117 LEU B C 1
ATOM 2835 O O . LEU B 1 141 ? 16.966 60.486 70.962 1.00 47.15 117 LEU B O 1
ATOM 2840 N N . LYS B 1 142 ? 16.669 58.566 69.838 1.00 47.83 118 LYS B N 1
ATOM 2841 C CA . LYS B 1 142 ? 17.785 58.788 68.924 1.00 48.04 118 LYS B CA 1
ATOM 2842 C C . LYS B 1 142 ? 17.431 59.858 67.888 1.00 48.20 118 LYS B C 1
ATOM 2843 O O . LYS B 1 142 ? 18.266 60.690 67.535 1.00 49.59 118 LYS B O 1
ATOM 2849 N N . TRP B 1 143 ? 16.199 59.844 67.397 1.00 47.72 119 TRP B N 1
ATOM 2850 C CA . TRP B 1 143 ? 15.752 60.923 66.525 1.00 47.68 119 TRP B CA 1
ATOM 2851 C C . TRP B 1 143 ? 15.806 62.253 67.285 1.00 48.15 119 TRP B C 1
ATOM 2852 O O . TRP B 1 143 ? 16.202 63.281 66.725 1.00 47.75 119 TRP B O 1
ATOM 2863 N N . LYS B 1 144 ? 15.444 62.219 68.569 1.00 48.28 120 LYS B N 1
ATOM 2864 C CA . LYS B 1 144 ? 15.474 63.425 69.388 1.00 48.47 120 LYS B CA 1
ATOM 2865 C C . LYS B 1 144 ? 16.878 64.009 69.479 1.00 48.44 120 LYS B C 1
ATOM 2866 O O . LYS B 1 144 ? 17.073 65.195 69.236 1.00 49.06 120 LYS B O 1
ATOM 2872 N N . ALA B 1 145 ? 17.853 63.183 69.845 1.00 48.83 121 ALA B N 1
ATOM 2873 C CA . ALA B 1 145 ? 19.229 63.661 69.968 1.00 48.84 121 ALA B CA 1
ATOM 2874 C C . ALA B 1 145 ? 19.693 64.250 68.642 1.00 49.47 121 ALA B C 1
ATOM 2875 O O . ALA B 1 145 ? 20.441 65.224 68.610 1.00 49.49 121 ALA B O 1
ATOM 2877 N N . LEU B 1 146 ? 19.228 63.661 67.544 1.00 50.36 122 LEU B N 1
ATOM 2878 C CA . LEU B 1 146 ? 19.542 64.178 66.213 1.00 51.42 122 LEU B CA 1
ATOM 2879 C C . LEU B 1 146 ? 18.958 65.586 66.013 1.00 50.93 122 LEU B C 1
ATOM 2880 O O . LEU B 1 146 ? 19.666 66.498 65.565 1.00 51.25 122 LEU B O 1
ATOM 2885 N N . PHE B 1 147 ? 17.701 65.771 66.414 1.00 49.94 123 PHE B N 1
ATOM 2886 C CA . PHE B 1 147 ? 17.041 67.077 66.355 1.00 49.85 123 PHE B CA 1
ATOM 2887 C C . PHE B 1 147 ? 17.724 68.150 67.206 1.00 49.50 123 PHE B C 1
ATOM 2888 O O . PHE B 1 147 ? 17.865 69.295 66.766 1.00 49.24 123 PHE B O 1
ATOM 2896 N N . ASP B 1 148 ? 18.149 67.776 68.415 1.00 48.51 124 ASP B N 1
ATOM 2897 C CA . ASP B 1 148 ? 18.854 68.686 69.304 1.00 48.20 124 ASP B CA 1
ATOM 2898 C C . ASP B 1 148 ? 20.161 69.170 68.683 1.00 48.49 124 ASP B C 1
ATOM 2899 O O . ASP B 1 148 ? 20.530 70.342 68.835 1.00 48.02 124 ASP B O 1
ATOM 2904 N N . SER B 1 149 ? 20.872 68.252 68.025 1.00 48.44 125 SER B N 1
ATOM 2905 C CA . SER B 1 149 ? 22.165 68.559 67.398 1.00 49.79 125 SER B CA 1
ATOM 2906 C C . SER B 1 149 ? 22.014 69.601 66.302 1.00 49.31 125 SER B C 1
ATOM 2907 O O . SER B 1 149 ? 22.868 70.469 66.138 1.00 48.59 125 SER B O 1
ATOM 2910 N N . TYR B 1 150 ? 20.904 69.507 65.576 1.00 49.18 126 TYR B N 1
ATOM 2911 C CA . TYR B 1 150 ? 20.591 70.411 64.483 1.00 49.64 126 TYR B CA 1
ATOM 2912 C C . TYR B 1 150 ? 19.723 71.584 64.911 1.00 49.08 126 TYR B C 1
ATOM 2913 O O . TYR B 1 150 ? 19.004 72.157 64.095 1.00 49.81 126 TYR B O 1
ATOM 2922 N N . ASN B 1 151 ? 19.765 71.912 66.198 1.00 48.28 127 ASN B N 1
ATOM 2923 C CA . ASN B 1 151 ? 19.114 73.107 66.723 1.00 47.96 127 ASN B CA 1
ATOM 2924 C C . ASN B 1 151 ? 17.633 73.250 66.369 1.00 49.46 127 ASN B C 1
ATOM 2925 O O . ASN B 1 151 ? 17.189 74.321 65.953 1.00 49.61 127 ASN B O 1
ATOM 2930 N N . ARG B 1 152 ? 16.888 72.154 66.497 1.00 50.91 128 ARG B N 1
ATOM 2931 C CA . ARG B 1 152 ? 15.433 72.158 66.330 1.00 52.26 128 ARG B CA 1
ATOM 2932 C C . ARG B 1 152 ? 14.864 71.532 67.584 1.00 52.05 128 ARG B C 1
ATOM 2933 O O . ARG B 1 152 ? 15.002 70.333 67.798 1.00 51.99 128 ARG B O 1
ATOM 2941 N N . GLU B 1 153 ? 14.261 72.358 68.433 1.00 52.70 129 GLU B N 1
ATOM 2942 C CA . GLU B 1 153 ? 13.817 71.911 69.743 1.00 53.56 129 GLU B CA 1
ATOM 2943 C C . GLU B 1 153 ? 12.615 71.003 69.655 1.00 52.45 129 GLU B C 1
ATOM 2944 O O . GLU B 1 153 ? 11.648 71.307 68.957 1.00 53.55 129 GLU B O 1
ATOM 2950 N N . VAL B 1 154 ? 12.707 69.873 70.349 1.00 51.10 130 VAL B N 1
ATOM 2951 C CA . VAL B 1 154 ? 11.599 68.950 70.478 1.00 49.86 130 VAL B CA 1
ATOM 2952 C C . VAL B 1 154 ? 10.821 69.299 71.743 1.00 49.13 130 VAL B C 1
ATOM 2953 O O . VAL B 1 154 ? 11.393 69.428 72.835 1.00 48.43 130 VAL B O 1
ATOM 2957 N N . LEU B 1 155 ? 9.513 69.459 71.587 1.00 48.06 131 LEU B N 1
ATOM 2958 C CA . LEU B 1 155 ? 8.656 69.845 72.699 1.00 46.83 131 LEU B CA 1
ATOM 2959 C C . LEU B 1 155 ? 8.163 68.631 73.481 1.00 45.89 131 LEU B C 1
ATOM 2960 O O . LEU B 1 155 ? 7.958 68.707 74.695 1.00 46.39 131 LEU B O 1
ATOM 2965 N N . GLN B 1 156 ? 8.015 67.506 72.787 1.00 44.50 132 GLN B N 1
ATOM 2966 C CA . GLN B 1 156 ? 7.419 66.300 73.352 1.00 42.89 132 GLN B CA 1
ATOM 2967 C C . GLN B 1 156 ? 7.781 65.059 72.556 1.00 43.22 132 GLN B C 1
ATOM 2968 O O . GLN B 1 156 ? 8.040 65.140 71.354 1.00 43.03 132 GLN B O 1
ATOM 2974 N N . ILE B 1 157 ? 7.774 63.908 73.229 1.00 43.44 133 ILE B N 1
ATOM 2975 C CA . ILE B 1 157 ? 7.742 62.612 72.551 1.00 43.40 133 ILE B CA 1
ATOM 2976 C C . ILE B 1 157 ? 6.455 61.966 73.029 1.00 43.74 133 ILE B C 1
ATOM 2977 O O . ILE B 1 157 ? 6.238 61.805 74.236 1.00 43.56 133 ILE B O 1
ATOM 2982 N N . VAL B 1 158 ? 5.560 61.683 72.085 1.00 44.62 134 VAL B N 1
ATOM 2983 C CA . VAL B 1 158 ? 4.245 61.135 72.415 1.00 43.33 134 VAL B CA 1
ATOM 2984 C C . VAL B 1 158 ? 4.030 59.762 71.806 1.00 44.11 134 VAL B C 1
ATOM 2985 O O . VAL B 1 158 ? 4.704 59.380 70.849 1.00 44.18 134 VAL B O 1
ATOM 2989 N N . LYS B 1 159 ? 3.155 58.987 72.438 1.00 44.81 135 LYS B N 1
ATOM 2990 C CA . LYS B 1 159 ? 2.775 57.677 71.927 1.00 45.15 135 LYS B CA 1
ATOM 2991 C C . LYS B 1 159 ? 1.507 57.858 71.110 1.00 44.79 135 LYS B C 1
ATOM 2992 O O . LYS B 1 159 ? 0.590 58.567 71.513 1.00 45.19 135 LYS B O 1
ATOM 2998 N N . LEU B 1 160 ? 1.476 57.246 69.937 1.00 44.76 136 LEU B N 1
ATOM 2999 C CA . LEU B 1 160 ? 0.324 57.349 69.079 1.00 44.94 136 LEU B CA 1
ATOM 3000 C C . LEU B 1 160 ? -0.263 55.976 68.911 1.00 45.19 136 LEU B C 1
ATOM 3001 O O . LEU B 1 160 ? 0.460 54.988 68.896 1.00 45.68 136 LEU B O 1
ATOM 3006 N N . ARG B 1 161 ? -1.586 55.910 68.843 1.00 44.51 137 ARG B N 1
ATOM 3007 C CA . ARG B 1 161 ? -2.216 54.704 68.397 1.00 43.80 137 ARG B CA 1
ATOM 3008 C C . ARG B 1 161 ? -2.736 54.998 67.006 1.00 43.32 137 ARG B C 1
ATOM 3009 O O . ARG B 1 161 ? -3.451 55.979 66.802 1.00 44.30 137 ARG B O 1
ATOM 3017 N N . VAL B 1 162 ? -2.378 54.148 66.049 1.00 42.39 138 VAL B N 1
ATOM 3018 C CA . VAL B 1 162 ? -2.801 54.330 64.666 1.00 41.83 138 VAL B CA 1
ATOM 3019 C C . VAL B 1 162 ? -3.782 53.242 64.242 1.00 42.44 138 VAL B C 1
ATOM 3020 O O . VAL B 1 162 ? -3.558 52.058 64.495 1.00 43.62 138 VAL B O 1
ATOM 3024 N N . ILE B 1 163 ? -4.870 53.651 63.597 1.00 42.02 139 ILE B N 1
ATOM 3025 C CA . ILE B 1 163 ? -5.653 52.746 62.765 1.00 41.83 139 ILE B CA 1
ATOM 3026 C C . ILE B 1 163 ? -5.571 53.139 61.294 1.00 42.42 139 ILE B C 1
ATOM 3027 O O . ILE B 1 163 ? -6.063 54.194 60.895 1.00 43.21 139 ILE B O 1
ATOM 3032 N N . GLY B 1 164 ? -4.947 52.283 60.492 1.00 42.15 140 GLY B N 1
ATOM 3033 C CA . GLY B 1 164 ? -4.430 52.689 59.198 1.00 44.87 140 GLY B CA 1
ATOM 3034 C C . GLY B 1 164 ? -3.294 51.804 58.724 1.00 45.93 140 GLY B C 1
ATOM 3035 O O . GLY B 1 164 ? -3.362 50.579 58.832 1.00 45.97 140 GLY B O 1
ATOM 3036 N N . SER B 1 165 ? -2.245 52.427 58.197 1.00 48.40 141 SER B N 1
ATOM 3037 C CA . SER B 1 165 ? -1.069 51.698 57.747 1.00 50.09 141 SER B CA 1
ATOM 3038 C C . SER B 1 165 ? 0.228 52.476 57.932 1.00 50.45 141 SER B C 1
ATOM 3039 O O . SER B 1 165 ? 0.229 53.626 58.389 1.00 50.89 141 SER B O 1
ATOM 3042 N N . SER B 1 166 ? 1.335 51.825 57.591 1.00 50.30 142 SER B N 1
ATOM 3043 C CA . SER B 1 166 ? 2.651 52.420 57.726 1.00 50.26 142 SER B CA 1
ATOM 3044 C C . SER B 1 166 ? 3.629 51.813 56.731 1.00 50.60 142 SER B C 1
ATOM 3045 O O . SER B 1 166 ? 3.326 50.836 56.041 1.00 51.05 142 SER B O 1
ATOM 3048 N N . PHE B 1 167 ? 4.775 52.463 56.615 1.00 49.41 143 PHE B N 1
ATOM 3049 C CA . PHE B 1 167 ? 5.875 51.962 55.845 1.00 49.05 143 PHE B CA 1
ATOM 3050 C C . PHE B 1 167 ? 7.093 52.320 56.667 1.00 49.62 143 PHE B C 1
ATOM 3051 O O . PHE B 1 167 ? 7.194 53.429 57.186 1.00 50.03 143 PHE B O 1
ATOM 3059 N N . GLU B 1 168 ? 8.017 51.380 56.758 1.00 49.05 144 GLU B N 1
ATOM 3060 C CA . GLU B 1 168 ? 9.232 51.568 57.514 1.00 49.80 144 GLU B CA 1
ATOM 3061 C C . GLU B 1 168 ? 10.344 51.853 56.521 1.00 48.25 144 GLU B C 1
ATOM 3062 O O . GLU B 1 168 ? 10.790 50.975 55.776 1.00 47.89 144 GLU B O 1
ATOM 3068 N N . GLY B 1 169 ? 10.758 53.111 56.463 1.00 48.26 145 GLY B N 1
ATOM 3069 C CA . GLY B 1 169 ? 11.708 53.527 55.454 1.00 46.07 145 GLY B CA 1
ATOM 3070 C C . GLY B 1 169 ? 13.063 53.880 56.006 1.00 46.85 145 GLY B C 1
ATOM 3071 O O . GLY B 1 169 ? 13.209 54.187 57.188 1.00 45.97 145 GLY B O 1
ATOM 3072 N N . ASP B 1 170 ? 14.059 53.824 55.126 1.00 46.60 146 ASP B N 1
ATOM 3073 C CA . ASP B 1 170 ? 15.411 54.228 55.452 1.00 46.46 146 ASP B CA 1
ATOM 3074 C C . ASP B 1 170 ? 15.724 55.496 54.634 1.00 46.33 146 ASP B C 1
ATOM 3075 O O . ASP B 1 170 ? 16.017 55.420 53.452 1.00 47.88 146 ASP B O 1
ATOM 3080 N N . GLY B 1 171 ? 15.662 56.653 55.281 1.00 45.78 147 GLY B N 1
ATOM 3081 C CA . GLY B 1 171 ? 15.859 57.921 54.623 1.00 46.31 147 GLY B CA 1
ATOM 3082 C C . GLY B 1 171 ? 17.172 58.090 53.889 1.00 46.70 147 GLY B C 1
ATOM 3083 O O . GLY B 1 171 ? 17.252 58.915 52.986 1.00 46.05 147 GLY B O 1
ATOM 3084 N N . ASN B 1 172 ? 18.223 57.377 54.310 1.00 48.05 148 ASN B N 1
ATOM 3085 C CA A ASN B 1 172 ? 19.500 57.460 53.593 0.50 47.12 148 ASN B CA 1
ATOM 3086 C CA B ASN B 1 172 ? 19.512 57.402 53.613 0.50 47.89 148 ASN B CA 1
ATOM 3087 C C . ASN B 1 172 ? 19.336 56.977 52.152 1.00 47.25 148 ASN B C 1
ATOM 3088 O O . ASN B 1 172 ? 20.160 57.281 51.307 1.00 46.93 148 ASN B O 1
ATOM 3097 N N . LEU B 1 173 ? 18.242 56.259 51.870 1.00 47.45 149 LEU B N 1
ATOM 3098 C CA . LEU B 1 173 ? 18.006 55.727 50.519 1.00 48.57 149 LEU B CA 1
ATOM 3099 C C . LEU B 1 173 ? 17.252 56.663 49.555 1.00 47.86 149 LEU B C 1
ATOM 3100 O O . LEU B 1 173 ? 17.249 56.443 48.341 1.00 47.80 149 LEU B O 1
ATOM 3105 N N . LEU B 1 174 ? 16.622 57.701 50.094 1.00 47.33 150 LEU B N 1
ATOM 3106 C CA . LEU B 1 174 ? 15.960 58.725 49.267 1.00 45.84 150 LEU B CA 1
ATOM 3107 C C . LEU B 1 174 ? 16.988 59.415 48.344 1.00 46.19 150 LEU B C 1
ATOM 3108 O O . LEU B 1 174 ? 18.178 59.437 48.656 1.00 45.31 150 LEU B O 1
ATOM 3113 N N . PRO B 1 175 ? 16.551 59.954 47.209 1.00 46.83 151 PRO B N 1
ATOM 3114 C CA . PRO B 1 175 ? 17.438 60.800 46.389 1.00 47.49 151 PRO B CA 1
ATOM 3115 C C . PRO B 1 175 ? 18.021 61.923 47.264 1.00 47.90 151 PRO B C 1
ATOM 3116 O O . PRO B 1 175 ? 17.383 62.366 48.230 1.00 49.02 151 PRO B O 1
ATOM 3120 N N . LYS B 1 176 ? 19.230 62.357 46.949 1.00 48.83 152 LYS B N 1
ATOM 3121 C CA . LYS B 1 176 ? 19.895 63.379 47.735 1.00 49.15 152 LYS B CA 1
ATOM 3122 C C . LYS B 1 176 ? 19.630 64.749 47.153 1.00 49.62 152 LYS B C 1
ATOM 3123 O O . LYS B 1 176 ? 18.989 64.893 46.101 1.00 48.62 152 LYS B O 1
ATOM 3129 N N . GLU B 1 177 ? 20.185 65.758 47.816 1.00 50.06 153 GLU B N 1
ATOM 3130 C CA . GLU B 1 177 ? 20.043 67.131 47.367 1.00 49.96 153 GLU B CA 1
ATOM 3131 C C . GLU B 1 177 ? 21.204 67.520 46.465 1.00 49.79 153 GLU B C 1
ATOM 3132 O O . GLU B 1 177 ? 21.857 68.538 46.670 1.00 52.70 153 GLU B O 1
ATOM 3138 N N . ASP B 1 178 ? 21.521 66.637 45.525 1.00 48.43 154 ASP B N 1
ATOM 3139 C CA . ASP B 1 178 ? 22.591 66.862 44.575 1.00 47.19 154 ASP B CA 1
ATOM 3140 C C . ASP B 1 178 ? 22.028 66.943 43.154 1.00 46.49 154 ASP B C 1
ATOM 3141 O O . ASP B 1 178 ? 20.840 66.700 42.941 1.00 46.84 154 ASP B O 1
ATOM 3146 N N . GLY B 1 179 ? 22.888 67.264 42.195 1.00 45.28 155 GLY B N 1
ATOM 3147 C CA . GLY B 1 179 ? 22.462 67.506 40.833 1.00 44.63 155 GLY B CA 1
ATOM 3148 C C . GLY B 1 179 ? 22.580 66.344 39.869 1.00 44.28 155 GLY B C 1
ATOM 3149 O O . GLY B 1 179 ? 22.697 66.565 38.676 1.00 45.21 155 GLY B O 1
ATOM 3150 N N . ILE B 1 180 ? 22.479 65.110 40.354 1.00 43.32 156 ILE B N 1
ATOM 3151 C CA . ILE B 1 180 ? 22.496 63.962 39.452 1.00 42.25 156 ILE B CA 1
ATOM 3152 C C . ILE B 1 180 ? 21.207 63.920 38.582 1.00 41.83 156 ILE B C 1
ATOM 3153 O O . ILE B 1 180 ? 20.189 64.561 38.923 1.00 39.33 156 ILE B O 1
ATOM 3158 N N . PRO B 1 181 ? 21.300 63.235 37.440 1.00 40.84 157 PRO B N 1
ATOM 3159 C CA . PRO B 1 181 ? 20.163 63.083 36.519 1.00 41.69 157 PRO B CA 1
ATO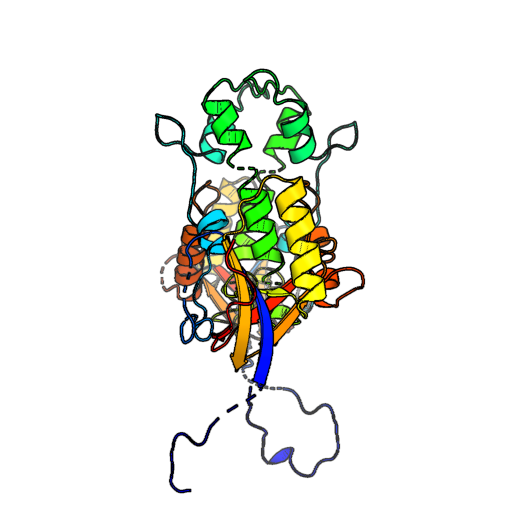M 3160 C C . PRO B 1 181 ? 18.963 62.431 37.207 1.00 41.34 157 PRO B C 1
ATOM 3161 O O . PRO B 1 181 ? 19.146 61.584 38.069 1.00 41.73 157 PRO B O 1
ATOM 3165 N N . PHE B 1 182 ? 17.758 62.884 36.862 1.00 40.49 158 PHE B N 1
ATOM 3166 C CA . PHE B 1 182 ? 16.512 62.353 37.398 1.00 40.77 158 PHE B CA 1
ATOM 3167 C C . PHE B 1 182 ? 16.391 60.838 37.280 1.00 41.07 158 PHE B C 1
ATOM 3168 O O . PHE B 1 182 ? 15.847 60.204 38.175 1.00 42.39 158 PHE B O 1
ATOM 3176 N N . SER B 1 183 ? 16.883 60.247 36.196 1.00 41.65 159 SER B N 1
ATOM 3177 C CA . SER B 1 183 ? 16.811 58.786 36.057 1.00 42.70 159 SER B CA 1
ATOM 3178 C C . SER B 1 183 ? 17.562 58.065 37.196 1.00 43.05 159 SER B C 1
ATOM 3179 O O . SER B 1 183 ? 17.152 56.997 37.646 1.00 42.97 159 SER B O 1
ATOM 3182 N N . GLN B 1 184 ? 18.657 58.655 37.656 1.00 42.47 160 GLN B N 1
ATOM 3183 C CA . GLN B 1 184 ? 19.383 58.110 38.785 1.00 42.99 160 GLN B CA 1
ATOM 3184 C C . GLN B 1 184 ? 18.644 58.344 40.094 1.00 42.84 160 GLN B C 1
ATOM 3185 O O . GLN B 1 184 ? 18.658 57.495 40.976 1.00 44.31 160 GLN B O 1
ATOM 3191 N N . LYS B 1 185 ? 17.971 59.482 40.206 1.00 42.24 161 LYS B N 1
ATOM 3192 C CA . LYS B 1 185 ? 17.133 59.757 41.367 1.00 42.07 161 LYS B CA 1
ATOM 3193 C C . LYS B 1 185 ? 15.922 58.808 41.437 1.00 42.56 161 LYS B C 1
ATOM 3194 O O . LYS B 1 185 ? 15.528 58.385 42.520 1.00 43.52 161 LYS B O 1
ATOM 3200 N N . ILE B 1 186 ? 15.375 58.439 40.283 1.00 42.69 162 ILE B N 1
ATOM 3201 C CA . ILE B 1 186 ? 14.315 57.439 40.199 1.00 43.10 162 ILE B CA 1
ATOM 3202 C C . ILE B 1 186 ? 14.775 56.047 40.684 1.00 44.91 162 ILE B C 1
ATOM 3203 O O . ILE B 1 186 ? 14.049 55.380 41.432 1.00 45.95 162 ILE B O 1
ATOM 3208 N N . GLU B 1 187 ? 15.983 55.627 40.301 1.00 44.37 163 GLU B N 1
ATOM 3209 C CA . GLU B 1 187 ? 16.545 54.367 40.798 1.00 47.60 163 GLU B CA 1
ATOM 3210 C C . GLU B 1 187 ? 16.679 54.367 42.330 1.00 45.56 163 GLU B C 1
ATOM 3211 O O . GLU B 1 187 ? 16.302 53.407 42.977 1.00 46.30 163 GLU B O 1
ATOM 3217 N N . GLN B 1 188 ? 17.143 55.481 42.897 1.00 45.72 164 GLN B N 1
ATOM 3218 C CA . GLN B 1 188 ? 17.259 55.662 44.340 1.00 44.20 164 GLN B CA 1
ATOM 3219 C C . GLN B 1 188 ? 15.906 55.590 45.041 1.00 45.40 164 GLN B C 1
ATOM 3220 O O . GLN B 1 188 ? 15.791 55.009 46.121 1.00 46.02 164 GLN B O 1
ATOM 3226 N N . ALA B 1 189 ? 14.886 56.208 44.444 1.00 45.27 165 ALA B N 1
ATOM 3227 C CA . ALA B 1 189 ? 13.530 56.144 44.979 1.00 45.83 165 ALA B CA 1
ATOM 3228 C C . ALA B 1 189 ? 13.011 54.692 45.028 1.00 46.81 165 ALA B C 1
ATOM 3229 O O . ALA B 1 189 ? 12.279 54.339 45.946 1.00 48.11 165 ALA B O 1
ATOM 3231 N N . ARG B 1 190 ? 13.348 53.880 44.020 1.00 46.86 166 ARG B N 1
ATOM 3232 C CA . ARG B 1 190 ? 12.993 52.451 44.005 1.00 48.04 166 ARG B CA 1
ATOM 3233 C C . ARG B 1 190 ? 13.646 51.705 45.154 1.00 46.94 166 ARG B C 1
ATOM 3234 O O . ARG B 1 190 ? 12.989 50.933 45.838 1.00 46.75 166 ARG B O 1
ATOM 3242 N N . LYS B 1 191 ? 14.939 51.946 45.367 1.00 47.34 167 LYS B N 1
ATOM 3243 C CA . LYS B 1 191 ? 15.651 51.362 46.503 1.00 47.45 167 LYS B CA 1
ATOM 3244 C C . LYS B 1 191 ? 14.994 51.776 47.823 1.00 46.76 167 LYS B C 1
ATOM 3245 O O . LYS B 1 191 ? 14.776 50.945 48.716 1.00 46.71 167 LYS B O 1
ATOM 3251 N N . TYR B 1 192 ? 14.615 53.044 47.924 1.00 44.98 168 TYR B N 1
ATOM 3252 C CA . TYR B 1 192 ? 13.944 53.517 49.128 1.00 44.20 168 TYR B CA 1
ATOM 3253 C C . TYR B 1 192 ? 12.675 52.732 49.439 1.00 44.27 168 TYR B C 1
ATOM 3254 O O . TYR B 1 192 ? 12.501 52.234 50.557 1.00 44.52 168 TYR B O 1
ATOM 3263 N N . TRP B 1 193 ? 11.778 52.648 48.463 1.00 45.22 169 TRP B N 1
ATOM 3264 C CA . TRP B 1 193 ? 10.491 51.972 48.662 1.00 46.76 169 TRP B CA 1
ATOM 3265 C C . TRP B 1 193 ? 10.590 50.460 48.900 1.00 49.00 169 TRP B C 1
ATOM 3266 O O . TRP B 1 193 ? 9.686 49.871 49.471 1.00 50.81 169 TRP B O 1
ATOM 3277 N N . LYS B 1 194 ? 11.689 49.857 48.458 1.00 51.89 170 LYS B N 1
ATOM 3278 C CA . LYS B 1 194 ? 11.947 48.446 48.720 1.00 55.78 170 LYS B CA 1
ATOM 3279 C C . LYS B 1 194 ? 12.488 48.238 50.131 1.00 58.01 170 LYS B C 1
ATOM 3280 O O . LYS B 1 194 ? 12.628 47.105 50.591 1.00 59.13 170 LYS B O 1
ATOM 3286 N N . GLY B 1 195 ? 12.790 49.338 50.812 1.00 60.78 171 GLY B N 1
ATOM 3287 C CA . GLY B 1 195 ? 14.073 49.499 51.471 1.00 64.61 171 GLY B CA 1
ATOM 3288 C C . GLY B 1 195 ? 14.131 48.791 52.810 1.00 66.78 171 GLY B C 1
ATOM 3289 O O . GLY B 1 195 ? 13.378 49.116 53.728 1.00 68.39 171 GLY B O 1
ATOM 3290 N N . ASN B 1 196 ? 15.029 47.818 52.921 1.00 69.01 172 ASN B N 1
ATOM 3291 C CA . ASN B 1 196 ? 15.267 47.135 54.187 1.00 70.32 172 ASN B CA 1
ATOM 3292 C C . ASN B 1 196 ? 15.545 48.111 55.325 1.00 70.62 172 ASN B C 1
ATOM 3293 O O . ASN B 1 196 ? 15.058 49.242 55.318 1.00 71.22 172 ASN B O 1
ATOM 3298 N N . GLU B 1 200 ? 18.591 49.926 60.107 1.00 59.82 176 GLU B N 1
ATOM 3299 C CA . GLU B 1 200 ? 19.068 51.248 60.477 1.00 60.42 176 GLU B CA 1
ATOM 3300 C C . GLU B 1 200 ? 18.155 51.874 61.544 1.00 59.21 176 GLU B C 1
ATOM 3301 O O . GLU B 1 200 ? 17.638 51.175 62.427 1.00 60.30 176 GLU B O 1
ATOM 3307 N N . LEU B 1 201 ? 18.044 53.198 61.522 1.00 56.62 177 LEU B N 1
ATOM 3308 C CA . LEU B 1 201 ? 17.132 53.923 62.393 1.00 53.76 177 LEU B CA 1
ATOM 3309 C C . LEU B 1 201 ? 15.964 54.306 61.482 1.00 52.94 177 LEU B C 1
ATOM 3310 O O . LEU B 1 201 ? 16.062 55.244 60.685 1.00 52.74 177 LEU B O 1
ATOM 3315 N N . PRO B 1 202 ? 14.922 53.483 61.485 1.00 52.07 178 PRO B N 1
ATOM 3316 C CA . PRO B 1 202 ? 13.799 53.686 60.556 1.00 51.62 178 PRO B CA 1
ATOM 3317 C C . PRO B 1 202 ? 13.024 54.995 60.728 1.00 51.74 178 PRO B C 1
ATOM 3318 O O . PRO B 1 202 ? 12.875 55.518 61.844 1.00 52.40 178 PRO B O 1
ATOM 3322 N N . GLU B 1 203 ? 12.515 55.491 59.609 1.00 50.17 179 GLU B N 1
ATOM 3323 C CA . GLU B 1 203 ? 11.570 56.583 59.603 1.00 48.97 179 GLU B CA 1
ATOM 3324 C C . GLU B 1 203 ? 10.265 55.982 59.111 1.00 49.47 179 GLU B C 1
ATOM 3325 O O . GLU B 1 203 ? 10.170 55.542 57.962 1.00 48.17 179 GLU B O 1
ATOM 3331 N N . LEU B 1 204 ? 9.284 55.909 60.006 1.00 50.56 180 LEU B N 1
ATOM 3332 C CA . LEU B 1 204 ? 7.981 55.353 59.690 1.00 50.99 180 LEU B CA 1
ATOM 3333 C C . LEU B 1 204 ? 7.097 56.376 59.051 1.00 51.95 180 LEU B C 1
ATOM 3334 O O . LEU B 1 204 ? 7.017 57.521 59.516 1.00 52.94 180 LEU B O 1
ATOM 3339 N N . LEU B 1 205 ? 6.458 55.976 57.960 1.00 52.01 181 LEU B N 1
ATOM 3340 C CA . LEU B 1 205 ? 5.425 56.802 57.332 1.00 52.18 181 LEU B CA 1
ATOM 3341 C C . LEU B 1 205 ? 4.132 56.231 57.867 1.00 51.51 181 LEU B C 1
ATOM 3342 O O . LEU B 1 205 ? 4.005 55.014 57.963 1.00 53.10 181 LEU B O 1
ATOM 3347 N N . ILE B 1 206 ? 3.230 57.075 58.349 1.00 51.21 182 ILE B N 1
ATOM 3348 C CA . ILE B 1 206 ? 1.959 56.563 58.882 1.00 51.52 182 ILE B CA 1
ATOM 3349 C C . ILE B 1 206 ? 0.790 57.398 58.367 1.00 51.07 182 ILE B C 1
ATOM 3350 O O . ILE B 1 206 ? 0.898 58.612 58.257 1.00 50.72 182 ILE B O 1
ATOM 3355 N N . ASN B 1 207 ? -0.289 56.728 57.968 1.00 50.49 183 ASN B N 1
ATOM 3356 C CA . ASN B 1 207 ? -1.546 57.398 57.693 1.00 49.93 183 ASN B CA 1
ATOM 3357 C C . ASN B 1 207 ? -2.739 56.654 58.312 1.00 48.70 183 ASN B C 1
ATOM 3358 O O . ASN B 1 207 ? -2.579 55.577 58.890 1.00 48.14 183 ASN B O 1
ATOM 3363 N N . GLY B 1 208 ? -3.923 57.257 58.236 1.00 47.60 184 GLY B N 1
ATOM 3364 C CA . GLY B 1 208 ? -5.116 56.682 58.849 1.00 45.51 184 GLY B CA 1
ATOM 3365 C C . GLY B 1 208 ? -5.576 57.535 60.007 1.00 45.60 184 GLY B C 1
ATOM 3366 O O . GLY B 1 208 ? -5.391 58.745 60.009 1.00 45.13 184 GLY B O 1
ATOM 3367 N N . GLU B 1 209 ? -6.188 56.900 60.998 1.00 46.64 185 GLU B N 1
ATOM 3368 C CA . GLU B 1 209 ? -6.727 57.599 62.158 1.00 47.01 185 GLU B CA 1
ATOM 3369 C C . GLU B 1 209 ? -5.696 57.525 63.260 1.00 46.03 185 GLU B C 1
ATOM 3370 O O . GLU B 1 209 ? -5.313 56.453 63.695 1.00 45.03 185 GLU B O 1
ATOM 3376 N N . ILE B 1 210 ? -5.240 58.681 63.702 1.00 47.01 186 ILE B N 1
ATOM 3377 C CA . ILE B 1 210 ? -4.138 58.747 64.644 1.00 47.67 186 ILE B CA 1
ATOM 3378 C C . ILE B 1 210 ? -4.573 59.430 65.923 1.00 47.90 186 ILE B C 1
ATOM 3379 O O . ILE B 1 210 ? -5.194 60.492 65.887 1.00 47.60 186 ILE B O 1
ATOM 3384 N N . GLU B 1 211 ? -4.291 58.772 67.046 1.00 47.61 187 GLU B N 1
ATOM 3385 C CA . GLU B 1 211 ? -4.683 59.259 68.357 1.00 46.92 187 GLU B CA 1
ATOM 3386 C C . GLU B 1 211 ? -3.493 59.292 69.332 1.00 46.35 187 GLU B C 1
ATOM 3387 O O . GLU B 1 211 ? -2.746 58.325 69.438 1.00 46.20 187 GLU B O 1
ATOM 3393 N N . VAL B 1 212 ? -3.356 60.392 70.067 1.00 46.04 188 VAL B N 1
ATOM 3394 C CA . VAL B 1 212 ? -2.357 60.508 71.125 1.00 45.70 188 VAL B CA 1
ATOM 3395 C C . VAL B 1 212 ? -2.859 59.773 72.375 1.00 46.55 188 VAL B C 1
ATOM 3396 O O . VAL B 1 212 ? -3.882 60.153 72.955 1.00 46.51 188 VAL B O 1
ATOM 3400 N N . VAL B 1 213 ? -2.165 58.699 72.756 1.00 46.73 189 VAL B N 1
ATOM 3401 C CA . VAL B 1 213 ? -2.568 57.870 73.905 1.00 46.58 189 VAL B CA 1
ATOM 3402 C C . VAL B 1 213 ? -1.606 58.011 75.091 1.00 48.00 189 VAL B C 1
ATOM 3403 O O . VAL B 1 213 ? -1.819 57.407 76.145 1.00 48.61 189 VAL B O 1
ATOM 3407 N N . GLU B 1 214 ? -0.551 58.807 74.921 1.00 48.93 190 GLU B N 1
ATOM 3408 C CA . GLU B 1 214 ? 0.402 59.050 76.001 1.00 50.34 190 GLU B CA 1
ATOM 3409 C C . GLU B 1 214 ? 1.424 60.116 75.654 1.00 50.01 190 GLU B C 1
ATOM 3410 O O . GLU B 1 214 ? 1.978 60.127 74.554 1.00 49.32 190 GLU B O 1
ATOM 3416 N N . ILE B 1 215 ? 1.659 61.026 76.593 1.00 50.52 191 ILE B N 1
ATOM 3417 C CA . ILE B 1 215 ? 2.768 61.958 76.458 1.00 50.82 191 ILE B CA 1
ATOM 3418 C C . ILE B 1 215 ? 3.893 61.387 77.296 1.00 50.89 191 ILE B C 1
ATOM 3419 O O . ILE B 1 215 ? 3.883 61.514 78.513 1.00 51.39 191 ILE B O 1
ATOM 3424 N N . ILE B 1 216 ? 4.821 60.697 76.648 1.00 50.94 192 ILE B N 1
ATOM 3425 C CA . ILE B 1 216 ? 5.944 60.089 77.349 1.00 50.50 192 ILE B CA 1
ATOM 3426 C C . ILE B 1 216 ? 6.861 61.168 77.904 1.00 51.05 192 ILE B C 1
ATOM 3427 O O . ILE B 1 216 ? 7.235 61.135 79.077 1.00 50.38 192 ILE B O 1
ATOM 3432 N N . ASP B 1 217 ? 7.222 62.125 77.056 1.00 51.41 193 ASP B N 1
ATOM 3433 C CA . ASP B 1 217 ? 8.088 63.225 77.464 1.00 51.83 193 ASP B CA 1
ATOM 3434 C C . ASP B 1 217 ? 7.468 64.574 77.115 1.00 51.50 193 ASP B C 1
ATOM 3435 O O . ASP B 1 217 ? 7.138 64.836 75.959 1.00 51.03 193 ASP B O 1
ATOM 3440 N N . ASP B 1 218 ? 7.314 65.427 78.123 1.00 51.44 194 ASP B N 1
ATOM 3441 C CA . ASP B 1 218 ? 7.343 66.870 77.916 1.00 51.55 194 ASP B CA 1
ATOM 3442 C C . ASP B 1 218 ? 8.739 67.434 78.158 1.00 50.99 194 ASP B C 1
ATOM 3443 O O . ASP B 1 218 ? 9.314 67.252 79.231 1.00 52.05 194 ASP B O 1
ATOM 3448 N N . PHE B 1 219 ? 9.277 68.119 77.155 1.00 50.22 195 PHE B N 1
ATOM 3449 C CA . PHE B 1 219 ? 10.544 68.818 77.300 1.00 50.07 195 PHE B CA 1
ATOM 3450 C C . PHE B 1 219 ? 10.285 70.314 77.438 1.00 50.07 195 PHE B C 1
ATOM 3451 O O . PHE B 1 219 ? 9.265 70.820 76.964 1.00 49.83 195 PHE B O 1
#

Secondary structure (DSSP, 8-state):
---S-----EEEEEEEEE-S---TT--EESS----HHHIIIII-----TTS--HHHHHHHHEETTEEEEEHHHHHHHHH--HHHHHHHHHHH--HHHH-TTSPPTTS-EEEBSSHHHHHHHHHHHHHTT----EEEEEEEEEEEEEE-GGGS--SS---HHHHHHHHHHHHH----S-EEEEEEEEEEEEEEEE-/---PPPGGGBTB--S-------EEEEEEEEE-S---TT--B-----HHHIIIII-----TTS--HHHHHHHHEETTEEEEEHHHHHHHHH--HHHHHHHHHHH--HHHH-TTSPPTTT-EEEBSSHHHHHHHHHHHHHTT----EEEEEEEEEEEEEE-GGGS--SS---HHHHHHHHHHHHT-----EEEEEEEEEEEEEEEE-

Sequence (400 aa):
LGTENLYNETEFYAYHIVTRKKHIGQIPFNKNQHNTLYHFFFERREQLNANGEDGIQILNNHYKNDDELHHINNENAKVVISYDQTIRAARETIVEVRLQEFPEYPSRLSCLYAAKSYEDALKWKALFDSYNREVLQIVKLRVIGSSFEGDGNNLLPKEDGIPFSQKIEEQARKYWKGNNELPELLINGEEIEVVEIIIDDFHHHHSSSGVDLGTENLYFQSANEETEFYAYHIVTRKKHIGQIPFNQHNTLYHFFFFEREQLNANGEDGIQILNNHYKNDELHINNEENAKVVISYDQTIRAARETIVEVRLQEFPEYPSRLSCLYAAKSYEDALKWKALFDSYNREVLQIVKLRVIGSSFEGDGNNLLPKEDGIPFSQKIEQARKYWKGNELPELLINGEIEVVEIIDDF

Solvent-accessible surface area: 22901 Å² total

Foldseek 3Di:
DVDDDPDLWDKDKFKAWDFDDDDFFADALPPVDFDPLCCQLPPDADAAPVRHALVRLQVVQCDPNDHDDDDRNVVRNVVNLSPLSVLLLVLLCLCVVPPVSARRPGRWGKTFHDPVLVVVVVVVCVVVVRDTFFMFMKITTHDKDWWDPVLGADSDPDDSVVNNVSSVVRRVHDPPRTTMTGHGDMGGRGTPDGD/DDDDDDPVPPPDDDDPPDDPVKDKDKFKDFAQDDDDAFADAWVAFDPLCCQLPPDADAAPVRHALVVLQVVQCPPNDRDDDDRNVVRNVVNCSPLSSLLLVLLCLCVVPPVPADRPGTWDKTFHDPVLVVVVQVVCVVVPRHTFFMFMKIFTGDKDWWDVVQGQDSDDDDSVVNNVSSVCGRVDDPSTIMTTHHDMTTNGTPDGD